Protein AF-A0A832K9Z5-F1 (afdb_monomer_lite)

pLDDT: mean 71.9, std 25.53, range [21.14, 98.62]

Structure (mmCIF, N/CA/C/O backbone):
data_AF-A0A832K9Z5-F1
#
_entry.id   AF-A0A832K9Z5-F1
#
loop_
_atom_site.group_PDB
_atom_site.id
_atom_site.type_symbol
_atom_site.label_atom_id
_atom_site.label_alt_id
_atom_site.label_comp_id
_atom_site.label_asym_id
_atom_site.label_entity_id
_atom_site.label_seq_id
_atom_site.pdbx_PDB_ins_code
_atom_site.Cartn_x
_atom_site.Cartn_y
_atom_site.Cartn_z
_atom_site.occupancy
_atom_site.B_iso_or_equiv
_atom_site.auth_seq_id
_atom_site.auth_comp_id
_atom_site.auth_asym_id
_atom_site.auth_atom_id
_atom_site.pdbx_PDB_model_num
ATOM 1 N N . MET A 1 1 ? 57.240 36.767 38.378 1.00 40.75 1 MET A N 1
ATOM 2 C CA . MET A 1 1 ? 57.505 36.755 36.923 1.00 40.75 1 MET A CA 1
ATOM 3 C C . MET A 1 1 ? 56.292 37.349 36.222 1.00 40.75 1 MET A C 1
ATOM 5 O O . MET A 1 1 ? 55.202 36.826 36.397 1.00 40.75 1 MET A O 1
ATOM 9 N N . LYS A 1 2 ? 56.462 38.498 35.555 1.00 33.50 2 LYS A N 1
ATOM 10 C CA . LYS A 1 2 ? 55.428 39.201 34.773 1.00 33.50 2 LYS A CA 1
ATOM 11 C C . LYS A 1 2 ? 55.505 38.747 33.304 1.00 33.50 2 LYS A C 1
ATOM 13 O O . LYS A 1 2 ? 56.628 38.576 32.831 1.00 33.50 2 LYS A O 1
ATOM 18 N N . PRO A 1 3 ? 54.379 38.589 32.587 1.00 51.19 3 PRO A N 1
ATOM 19 C CA . PRO A 1 3 ? 54.385 38.335 31.148 1.00 51.19 3 PRO A CA 1
ATOM 20 C C . PRO A 1 3 ? 54.579 39.635 30.329 1.00 51.19 3 PRO A C 1
ATOM 22 O O . PRO A 1 3 ? 54.281 40.720 30.841 1.00 51.19 3 PRO A O 1
ATOM 25 N N . PRO A 1 4 ? 55.097 39.541 29.087 1.00 51.69 4 PRO A N 1
ATOM 26 C CA . PRO A 1 4 ? 55.410 40.687 28.228 1.00 51.69 4 PRO A CA 1
ATOM 27 C C . PRO A 1 4 ? 54.191 41.216 27.426 1.00 51.69 4 PRO A C 1
ATOM 29 O O . PRO A 1 4 ? 53.158 40.546 27.380 1.00 51.69 4 PRO A O 1
ATOM 32 N N . PRO A 1 5 ? 54.298 42.424 26.821 1.00 50.50 5 PRO A N 1
ATOM 33 C CA . PRO A 1 5 ? 53.182 43.204 26.262 1.00 50.50 5 PRO A CA 1
ATOM 34 C C . PRO A 1 5 ? 52.941 42.972 24.748 1.00 50.50 5 PRO A C 1
ATOM 36 O O . PRO A 1 5 ? 53.748 42.303 24.102 1.00 50.50 5 PRO A O 1
ATOM 39 N N . PRO A 1 6 ? 51.853 43.532 24.164 1.00 49.31 6 PRO A N 1
ATOM 40 C CA . PRO A 1 6 ? 51.451 43.305 22.774 1.00 49.31 6 PRO A CA 1
ATOM 41 C C . PRO A 1 6 ? 52.001 44.369 21.807 1.00 49.31 6 PRO A C 1
ATOM 43 O O . PRO A 1 6 ? 52.248 45.511 22.192 1.00 49.31 6 PRO A O 1
ATOM 46 N N . SER A 1 7 ? 52.105 44.021 20.523 1.00 44.59 7 SER A N 1
ATOM 47 C CA . SER A 1 7 ? 52.396 44.946 19.416 1.00 44.59 7 SER A CA 1
ATOM 48 C C . SER A 1 7 ? 51.348 44.801 18.306 1.00 44.59 7 SER A C 1
ATOM 50 O O . SER A 1 7 ? 51.086 43.687 17.857 1.00 44.59 7 SER A O 1
ATOM 52 N N . GLY A 1 8 ? 50.739 45.930 17.921 1.00 33.38 8 GLY A N 1
ATOM 53 C CA . GLY A 1 8 ? 49.647 46.060 16.946 1.00 33.38 8 GLY A CA 1
ATOM 54 C C . GLY A 1 8 ? 50.085 46.204 15.469 1.00 33.38 8 GLY A C 1
ATOM 55 O O . GLY A 1 8 ? 50.983 45.484 15.051 1.00 33.38 8 GLY A O 1
ATOM 56 N N . PRO A 1 9 ? 49.431 47.068 14.657 1.00 46.69 9 PRO A N 1
ATOM 57 C CA . PRO A 1 9 ? 48.606 46.640 13.513 1.00 46.69 9 PRO A CA 1
ATOM 58 C C . PRO A 1 9 ? 49.085 47.148 12.126 1.00 46.69 9 PRO A C 1
ATOM 60 O O . PRO A 1 9 ? 50.098 47.832 12.046 1.00 46.69 9 PRO A O 1
ATOM 63 N N . GLN A 1 10 ? 48.257 46.895 11.086 1.00 27.94 10 GLN A N 1
ATOM 64 C CA . GLN A 1 10 ? 48.272 47.339 9.660 1.00 27.94 10 GLN A CA 1
ATOM 65 C C . GLN A 1 10 ? 48.735 46.236 8.677 1.00 27.94 10 GLN A C 1
ATOM 67 O O . GLN A 1 10 ? 49.728 45.571 8.920 1.00 27.94 10 GLN A O 1
ATOM 72 N N . SER A 1 11 ? 48.060 45.934 7.559 1.00 28.77 11 SER A N 1
ATOM 73 C CA . SER A 1 11 ? 47.481 46.824 6.539 1.00 28.77 11 SER A CA 1
ATOM 74 C C . SER A 1 11 ? 46.526 46.068 5.581 1.00 28.77 11 SER A C 1
ATOM 76 O O . SER A 1 11 ? 46.734 44.897 5.279 1.00 28.77 11 SER A O 1
ATOM 78 N N . THR A 1 12 ? 45.490 46.753 5.089 1.00 33.12 12 THR A N 1
ATOM 79 C CA . THR A 1 12 ? 44.735 46.430 3.855 1.00 33.12 12 THR A CA 1
ATOM 80 C C . THR A 1 12 ? 45.456 47.005 2.629 1.00 33.12 12 THR A C 1
ATOM 82 O O . THR A 1 12 ? 46.148 48.014 2.782 1.00 33.12 12 THR A O 1
ATOM 85 N N . PRO A 1 13 ? 45.223 46.468 1.413 1.00 30.72 13 PRO A N 1
ATOM 86 C CA . PRO A 1 13 ? 44.573 47.334 0.421 1.00 30.72 13 PRO A CA 1
ATOM 87 C C . PRO A 1 13 ? 43.580 46.647 -0.547 1.00 30.72 13 PRO A C 1
ATOM 89 O O . PRO A 1 13 ? 43.786 45.537 -1.021 1.00 30.72 13 PRO A O 1
ATOM 92 N N . GLU A 1 14 ? 42.517 47.410 -0.816 1.00 27.27 14 GLU A N 1
ATOM 93 C CA . GLU A 1 14 ? 41.895 47.743 -2.111 1.00 27.27 14 GLU A CA 1
ATOM 94 C C . GLU A 1 14 ? 41.328 46.663 -3.055 1.00 27.27 14 GLU A C 1
ATOM 96 O O . GLU A 1 14 ? 42.013 45.907 -3.737 1.00 27.27 14 GLU A O 1
ATOM 101 N N . THR A 1 15 ? 40.001 46.744 -3.188 1.00 29.42 15 THR A N 1
ATOM 102 C CA . THR A 1 15 ? 39.153 46.217 -4.257 1.00 29.42 15 THR A CA 1
ATOM 103 C C . THR A 1 15 ? 39.277 47.061 -5.531 1.00 29.42 15 THR A C 1
ATOM 105 O O . THR A 1 15 ? 38.880 48.227 -5.537 1.00 29.42 15 THR A O 1
ATOM 108 N N . GLY A 1 16 ? 39.755 46.459 -6.622 1.00 25.48 16 GLY A N 1
ATOM 109 C CA . GLY A 1 16 ? 39.683 47.013 -7.976 1.00 25.48 16 GLY A CA 1
ATOM 110 C C . GLY A 1 16 ? 38.502 46.428 -8.752 1.00 25.48 16 GLY A C 1
ATOM 111 O O . GLY A 1 16 ? 38.448 45.225 -9.002 1.00 25.48 16 GLY A O 1
ATOM 112 N N . SER A 1 17 ? 37.555 47.282 -9.132 1.00 27.80 17 SER A N 1
ATOM 113 C CA . SER A 1 17 ? 36.478 46.991 -10.076 1.00 27.80 17 SER A CA 1
ATOM 114 C C . SER A 1 17 ? 37.023 46.950 -11.507 1.00 27.80 17 SER A C 1
ATOM 116 O O . SER A 1 17 ? 37.683 47.882 -11.959 1.00 27.80 17 SER A O 1
ATOM 118 N N . SER A 1 18 ? 36.717 45.883 -12.250 1.00 25.56 18 SER A N 1
ATOM 119 C CA . SER A 1 18 ? 36.870 45.863 -13.707 1.00 25.56 18 SER A CA 1
ATOM 120 C C . SER A 1 18 ? 35.592 45.342 -14.360 1.00 25.56 18 SER A C 1
ATOM 122 O O . SER A 1 18 ? 35.216 44.176 -14.274 1.00 25.56 18 SER A O 1
ATOM 124 N N . SER A 1 19 ? 34.892 46.287 -14.973 1.00 26.58 19 SER A N 1
ATOM 125 C CA . SER A 1 19 ? 33.859 46.106 -15.979 1.00 26.58 19 SER A CA 1
ATOM 126 C C . SER A 1 19 ? 34.469 45.469 -17.229 1.00 26.58 19 SER A C 1
ATOM 128 O O . SER A 1 19 ? 35.403 46.030 -17.803 1.00 26.58 19 SER A O 1
ATOM 130 N N . SER A 1 20 ? 33.929 44.335 -17.673 1.00 25.89 20 SER A N 1
ATOM 131 C CA . SER A 1 20 ? 34.171 43.806 -19.017 1.00 25.89 20 SER A CA 1
ATOM 132 C C . SER A 1 20 ? 32.847 43.715 -19.771 1.00 25.89 20 SER A C 1
ATOM 134 O O . SER A 1 20 ? 31.999 42.864 -19.518 1.00 25.89 20 SER A O 1
ATOM 136 N N . GLU A 1 21 ? 32.673 44.667 -20.684 1.00 24.75 21 GLU A N 1
ATOM 137 C CA . GLU A 1 21 ? 31.721 44.613 -21.786 1.00 24.75 21 GLU A CA 1
ATOM 138 C C . GLU A 1 21 ? 32.185 43.561 -22.805 1.00 24.75 21 GLU A C 1
ATOM 140 O O . GLU A 1 21 ? 33.372 43.453 -23.114 1.00 24.75 21 GLU A O 1
ATOM 145 N N . THR A 1 22 ? 31.255 42.795 -23.368 1.00 24.58 22 THR A N 1
ATOM 146 C CA . THR A 1 22 ? 31.442 42.058 -24.632 1.00 24.58 22 THR A CA 1
ATOM 147 C C . THR A 1 22 ? 30.090 41.979 -25.366 1.00 24.58 22 THR A C 1
ATOM 149 O O . THR A 1 22 ? 29.042 42.114 -24.732 1.00 24.58 22 THR A O 1
ATOM 152 N N . PRO A 1 23 ? 30.076 41.883 -26.710 1.00 24.45 23 PRO A N 1
ATOM 153 C CA . PRO A 1 23 ? 29.180 42.662 -27.558 1.00 24.45 23 PRO A CA 1
ATOM 154 C C . PRO A 1 23 ? 28.014 41.843 -28.128 1.00 24.45 23 PRO A C 1
ATOM 156 O O . PRO A 1 23 ? 28.130 40.650 -28.402 1.00 24.45 23 PRO A O 1
ATOM 159 N N . CYS A 1 24 ? 26.903 42.533 -28.386 1.00 21.55 24 CYS A N 1
ATOM 160 C CA . CYS A 1 24 ? 25.758 42.043 -29.154 1.00 21.55 24 CYS A CA 1
ATOM 161 C C . CYS A 1 24 ? 26.019 42.060 -30.669 1.00 21.55 24 CYS A C 1
ATOM 163 O O . CYS A 1 24 ? 26.493 43.066 -31.189 1.00 21.55 24 CYS A O 1
ATOM 165 N N . TYR A 1 25 ? 25.568 41.015 -31.372 1.00 22.39 25 TYR A N 1
ATOM 166 C CA . TYR A 1 25 ? 25.140 41.037 -32.783 1.00 22.39 25 TYR A CA 1
ATOM 167 C C . TYR A 1 25 ? 24.097 39.912 -33.024 1.00 22.39 25 TYR A C 1
ATOM 169 O O . TYR A 1 25 ? 23.994 39.002 -32.204 1.00 22.39 25 TYR A O 1
ATOM 177 N N . PRO A 1 26 ? 23.239 39.995 -34.063 1.00 28.72 26 PRO A N 1
ATOM 178 C CA . PRO A 1 26 ? 21.788 39.979 -33.869 1.00 28.72 26 PRO A CA 1
ATOM 179 C C . PRO A 1 26 ? 21.076 38.918 -34.721 1.00 28.72 26 PRO A C 1
ATOM 181 O O . PRO A 1 26 ? 21.357 38.795 -35.907 1.00 28.72 26 PRO A O 1
ATOM 184 N N . TRP A 1 27 ? 20.055 38.246 -34.188 1.00 22.98 27 TRP A N 1
ATOM 185 C CA . TRP A 1 27 ? 19.105 37.514 -35.031 1.00 22.98 27 TRP A CA 1
ATOM 186 C C . TRP A 1 27 ? 17.677 37.603 -34.500 1.00 22.98 27 TRP A C 1
ATOM 188 O O . TRP A 1 27 ? 17.404 37.294 -33.347 1.00 22.98 27 TRP A O 1
ATOM 198 N N . GLY A 1 28 ? 16.773 37.985 -35.405 1.00 23.64 28 GLY A N 1
ATOM 199 C CA . GLY A 1 28 ? 15.416 37.443 -35.447 1.00 23.64 28 GLY A CA 1
ATOM 200 C C . GLY A 1 28 ? 14.365 38.142 -34.595 1.00 23.64 28 GLY A C 1
ATOM 201 O O . GLY A 1 28 ? 14.099 37.763 -33.463 1.00 23.64 28 GLY A O 1
ATOM 202 N N . ARG A 1 29 ? 13.673 39.109 -35.203 1.00 24.30 29 ARG A N 1
ATOM 203 C CA . ARG A 1 29 ? 12.377 39.615 -34.737 1.00 24.30 29 ARG A CA 1
ATOM 204 C C . ARG A 1 29 ? 11.378 38.458 -34.598 1.00 24.30 29 ARG A C 1
ATOM 206 O O . ARG A 1 29 ? 11.048 37.856 -35.608 1.00 24.30 29 ARG A O 1
ATOM 213 N N . HIS A 1 30 ? 10.793 38.273 -33.418 1.00 25.58 30 HIS A N 1
ATOM 214 C CA . HIS A 1 30 ? 9.349 38.074 -33.290 1.00 25.58 30 HIS A CA 1
ATOM 215 C C . HIS A 1 30 ? 8.865 38.550 -31.918 1.00 25.58 30 HIS A C 1
ATOM 217 O O . HIS A 1 30 ? 9.355 38.168 -30.862 1.00 25.58 30 HIS A O 1
ATOM 223 N N . SER A 1 31 ? 7.921 39.475 -31.986 1.00 24.95 31 SER A N 1
ATOM 224 C CA . SER A 1 31 ? 7.269 40.190 -30.904 1.00 24.95 31 SER A CA 1
ATOM 225 C C . SER A 1 31 ? 6.409 39.264 -30.045 1.00 24.95 31 SER A C 1
ATOM 227 O O . SER A 1 31 ? 5.450 38.685 -30.545 1.00 24.95 31 SER A O 1
ATOM 229 N N . TYR A 1 32 ? 6.667 39.238 -28.738 1.00 23.20 32 TYR A N 1
ATOM 230 C CA . TYR A 1 32 ? 5.679 38.859 -27.729 1.00 23.20 32 TYR A CA 1
ATOM 231 C C . TYR A 1 32 ? 5.674 39.923 -26.626 1.00 23.20 32 TYR A C 1
ATOM 233 O O . TYR A 1 32 ? 6.699 40.211 -26.012 1.00 23.20 32 TYR A O 1
ATOM 241 N N . ARG A 1 33 ? 4.519 40.571 -26.432 1.00 23.48 33 ARG A N 1
ATOM 242 C CA . ARG A 1 33 ? 4.269 41.506 -25.324 1.00 23.48 33 ARG A CA 1
ATOM 243 C C . ARG A 1 33 ? 4.024 40.704 -24.036 1.00 23.48 33 ARG A C 1
ATOM 245 O O . ARG A 1 33 ? 3.301 39.711 -24.110 1.00 23.48 33 ARG A O 1
ATOM 252 N N . PRO A 1 34 ? 4.526 41.137 -22.867 1.00 25.44 34 PRO A N 1
ATOM 253 C CA . PRO A 1 34 ? 4.148 40.536 -21.592 1.00 25.44 34 PRO A CA 1
ATOM 254 C C . PRO A 1 34 ? 2.755 41.037 -21.156 1.00 25.44 34 PRO A C 1
ATOM 256 O O . PRO A 1 34 ? 2.412 42.188 -21.449 1.00 25.44 34 PRO A O 1
ATOM 259 N N . PRO A 1 35 ? 1.937 40.231 -20.454 1.00 26.16 35 PRO A N 1
ATOM 260 C CA . PRO A 1 35 ? 0.726 40.739 -19.829 1.00 26.16 35 PRO A CA 1
ATOM 261 C C . PRO A 1 35 ? 1.078 41.559 -18.581 1.00 26.16 35 PRO A C 1
ATOM 263 O O . PRO A 1 35 ? 1.912 41.176 -17.761 1.00 26.16 35 PRO A O 1
ATOM 266 N N . CYS A 1 36 ? 0.433 42.718 -18.468 1.00 23.91 36 CYS A N 1
ATOM 267 C CA . CYS A 1 36 ? 0.520 43.625 -17.336 1.00 23.91 36 CYS A CA 1
ATOM 268 C C . CYS A 1 36 ? 0.053 42.950 -16.038 1.00 23.91 36 CYS A C 1
ATOM 270 O O . CYS A 1 36 ? -1.043 42.396 -15.974 1.00 23.91 36 CYS A O 1
ATOM 272 N N . VAL A 1 37 ? 0.862 43.080 -14.987 1.00 24.66 37 VAL A N 1
ATOM 273 C CA . VAL A 1 37 ? 0.473 42.817 -13.599 1.00 24.66 37 VAL A CA 1
ATOM 274 C C . VAL A 1 37 ? -0.443 43.957 -13.151 1.00 24.66 37 VAL A C 1
ATOM 276 O O . VAL A 1 37 ? 0.006 45.083 -12.945 1.00 24.66 37 VAL A O 1
ATOM 279 N N . GLY A 1 38 ? -1.742 43.678 -13.060 1.00 24.08 38 GLY A N 1
ATOM 280 C CA . GLY A 1 38 ? -2.739 44.588 -12.504 1.00 24.08 38 GLY A CA 1
ATOM 281 C C . GLY A 1 38 ? -2.928 44.330 -11.013 1.00 24.08 38 GLY A C 1
ATOM 282 O O . GLY A 1 38 ? -3.560 43.354 -10.624 1.00 24.08 38 GLY A O 1
ATOM 283 N N . ILE A 1 39 ? -2.382 45.219 -10.189 1.00 23.42 39 ILE A N 1
ATOM 284 C CA . ILE A 1 39 ? -2.728 45.369 -8.773 1.00 23.42 39 ILE A CA 1
ATOM 285 C C . ILE A 1 39 ? -4.145 45.961 -8.710 1.00 23.42 39 ILE A C 1
ATOM 287 O O . ILE A 1 39 ? -4.370 47.040 -9.256 1.00 23.42 39 ILE A O 1
ATOM 291 N N . CYS A 1 40 ? -5.086 45.304 -8.026 1.00 23.34 40 CYS A N 1
ATOM 292 C CA . CYS A 1 40 ? -6.370 45.909 -7.654 1.00 23.34 40 CYS A CA 1
ATOM 293 C C . CYS A 1 40 ? -6.467 46.049 -6.125 1.00 23.34 40 CYS A C 1
ATOM 295 O O . CYS A 1 40 ? -6.231 45.068 -5.418 1.00 23.34 40 CYS A O 1
ATOM 297 N N . PRO A 1 41 ? -6.815 47.241 -5.602 1.00 25.88 41 PRO A N 1
ATOM 298 C CA . PRO A 1 41 ? -7.016 47.460 -4.177 1.00 25.88 41 PRO A CA 1
ATOM 299 C C . PRO A 1 41 ? -8.422 47.029 -3.738 1.00 25.88 41 PRO A C 1
ATOM 301 O O . PRO A 1 41 ? -9.374 47.022 -4.519 1.00 25.88 41 PRO A O 1
ATOM 304 N N . ALA A 1 42 ? -8.539 46.699 -2.455 1.00 26.48 42 ALA A N 1
ATOM 305 C CA . ALA A 1 42 ? -9.791 46.404 -1.775 1.00 26.48 42 ALA A CA 1
ATOM 306 C C . ALA A 1 42 ? -10.744 47.613 -1.761 1.00 26.48 42 ALA A C 1
ATOM 308 O O . ALA A 1 42 ? -10.307 48.731 -1.487 1.00 26.48 42 ALA A O 1
ATOM 309 N N . ASN A 1 43 ? -12.050 47.375 -1.941 1.00 26.00 43 ASN A N 1
ATOM 310 C CA . ASN A 1 43 ? -13.057 48.048 -1.119 1.00 26.00 43 ASN A CA 1
ATOM 311 C C . ASN A 1 43 ? -14.441 47.379 -1.117 1.00 26.00 43 ASN A C 1
ATOM 313 O O . ASN A 1 43 ? -14.801 46.607 -2.000 1.00 26.00 43 ASN A O 1
ATOM 317 N N . ALA A 1 44 ? -15.155 47.699 -0.039 1.00 25.31 44 ALA A N 1
ATOM 318 C CA . ALA A 1 44 ? -16.351 47.086 0.517 1.00 25.31 44 ALA A CA 1
ATOM 319 C C . ALA A 1 44 ? -17.695 47.461 -0.151 1.00 25.31 44 ALA A C 1
ATOM 321 O O . ALA A 1 44 ? -17.791 48.434 -0.893 1.00 25.31 44 ALA A O 1
ATOM 322 N N . ASN A 1 45 ? -18.733 46.732 0.291 1.00 25.25 45 ASN A N 1
ATOM 323 C CA . ASN A 1 45 ? -20.188 46.947 0.184 1.00 25.25 45 ASN A CA 1
ATOM 324 C C . ASN A 1 45 ? -20.954 46.333 -1.007 1.00 25.25 45 ASN A C 1
ATOM 326 O O . ASN A 1 45 ? -20.849 46.775 -2.141 1.00 25.25 45 ASN A O 1
ATOM 330 N N . GLY A 1 46 ? -21.907 45.452 -0.660 1.00 23.91 46 GLY A N 1
ATOM 331 C CA . GLY A 1 46 ? -23.316 45.690 -1.003 1.00 23.91 46 GLY A CA 1
ATOM 332 C C . GLY A 1 46 ? -23.946 44.904 -2.162 1.00 23.91 46 GLY A C 1
ATOM 333 O O . GLY A 1 46 ? -23.915 45.332 -3.303 1.00 23.91 46 GLY A O 1
ATOM 334 N N . SER A 1 47 ? -24.697 43.858 -1.793 1.00 22.73 47 SER A N 1
ATOM 335 C CA . SER A 1 47 ? -25.993 43.432 -2.368 1.00 22.73 47 SER A CA 1
ATOM 336 C C . SER A 1 47 ? -26.117 42.906 -3.819 1.00 22.73 47 SER A C 1
ATOM 338 O O . SER A 1 47 ? -26.008 43.642 -4.788 1.00 22.73 47 SER A O 1
ATOM 340 N N . LEU A 1 48 ? -26.569 41.641 -3.894 1.00 22.62 48 LEU A N 1
ATOM 341 C CA . LEU A 1 48 ? -27.721 41.114 -4.660 1.00 22.62 48 LEU A CA 1
ATOM 342 C C . LEU A 1 48 ? -27.858 41.437 -6.170 1.00 22.62 48 LEU A C 1
ATOM 344 O O . LEU A 1 48 ? -28.306 42.519 -6.530 1.00 22.62 48 LEU A O 1
ATOM 348 N N . ARG A 1 49 ? -27.782 40.402 -7.028 1.00 23.08 49 ARG A N 1
ATOM 349 C CA . ARG A 1 49 ? -28.956 39.749 -7.675 1.00 23.08 49 ARG A CA 1
ATOM 350 C C . ARG A 1 49 ? -28.552 38.770 -8.787 1.00 23.08 49 ARG A C 1
ATOM 352 O O . ARG A 1 49 ? -27.777 39.099 -9.674 1.00 23.08 49 ARG A O 1
ATOM 359 N N . CYS A 1 50 ? -29.202 37.607 -8.778 1.00 21.97 50 CYS A N 1
ATOM 360 C CA . CYS A 1 50 ? -29.319 36.693 -9.914 1.00 21.97 50 CYS A CA 1
ATOM 361 C C . CYS A 1 50 ? -30.156 37.316 -11.046 1.00 21.97 50 CYS A C 1
ATOM 363 O O . CYS A 1 50 ? -31.208 37.895 -10.761 1.00 21.97 50 CYS A O 1
ATOM 365 N N . ARG A 1 51 ? -29.752 37.104 -12.306 1.00 22.48 51 ARG A N 1
ATOM 366 C CA . ARG A 1 51 ? -30.627 37.046 -13.495 1.00 22.48 51 ARG A CA 1
ATOM 367 C C . ARG A 1 51 ? -29.959 36.222 -14.609 1.00 22.48 51 ARG A C 1
ATOM 369 O O . ARG A 1 51 ? -28.996 36.668 -15.218 1.00 22.48 51 ARG A O 1
ATOM 376 N N . GLU A 1 52 ? -30.508 35.042 -14.874 1.00 22.33 52 GLU A N 1
ATOM 377 C CA . GLU A 1 52 ? -30.517 34.375 -16.190 1.00 22.33 52 GLU A CA 1
ATOM 378 C C . GLU A 1 52 ? -31.580 35.032 -17.113 1.00 22.33 52 GLU A C 1
ATOM 380 O O . GLU A 1 52 ? -32.376 35.839 -16.619 1.00 22.33 52 GLU A O 1
ATOM 385 N N . PRO A 1 53 ? -31.784 34.596 -18.378 1.00 36.81 53 PRO A N 1
ATOM 386 C CA . PRO A 1 53 ? -30.831 34.205 -19.430 1.00 36.81 53 PRO A CA 1
ATOM 387 C C . PRO A 1 53 ? -31.178 34.885 -20.782 1.00 36.81 53 PRO A C 1
ATOM 389 O O . PRO A 1 53 ? -32.304 35.334 -20.988 1.00 36.81 53 PRO A O 1
ATOM 392 N N . LEU A 1 54 ? -30.277 34.877 -21.773 1.00 23.75 54 LEU A N 1
ATOM 393 C CA . LEU A 1 54 ? -30.661 35.098 -23.178 1.00 23.75 54 LEU A CA 1
ATOM 394 C C . LEU A 1 54 ? -29.935 34.122 -24.113 1.00 23.75 54 LEU A C 1
ATOM 396 O O . LEU A 1 54 ? -28.712 34.113 -24.217 1.00 23.75 54 LEU A O 1
ATOM 400 N N . ARG A 1 55 ? -30.739 33.299 -24.796 1.00 23.61 55 ARG A N 1
ATOM 401 C CA . ARG A 1 55 ? -30.365 32.441 -25.928 1.00 23.61 55 ARG A CA 1
ATOM 402 C C . ARG A 1 55 ? -30.206 33.284 -27.199 1.00 23.61 55 ARG A C 1
ATOM 404 O O . ARG A 1 55 ? -31.066 34.115 -27.470 1.00 23.61 55 ARG A O 1
ATOM 411 N N . SER A 1 56 ? -29.226 32.969 -28.046 1.00 24.91 56 SER A N 1
ATOM 412 C CA . SER A 1 56 ? -29.448 32.750 -29.491 1.00 24.91 56 SER A CA 1
ATOM 413 C C . SER A 1 56 ? -28.184 32.255 -30.213 1.00 24.91 56 SER A C 1
ATOM 415 O O . SER A 1 56 ? -27.147 32.901 -30.223 1.00 24.91 56 SER A O 1
ATOM 417 N N . ASN A 1 57 ? -28.330 31.051 -30.769 1.00 24.14 57 ASN A N 1
ATOM 418 C CA . ASN A 1 57 ? -27.839 30.507 -32.036 1.00 24.14 57 ASN A CA 1
ATOM 419 C C . ASN A 1 57 ? -26.571 31.048 -32.733 1.00 24.14 57 ASN A C 1
ATOM 421 O O . ASN A 1 57 ? -26.539 32.147 -33.272 1.00 24.14 57 ASN A O 1
ATOM 425 N N . ASP A 1 58 ? -25.675 30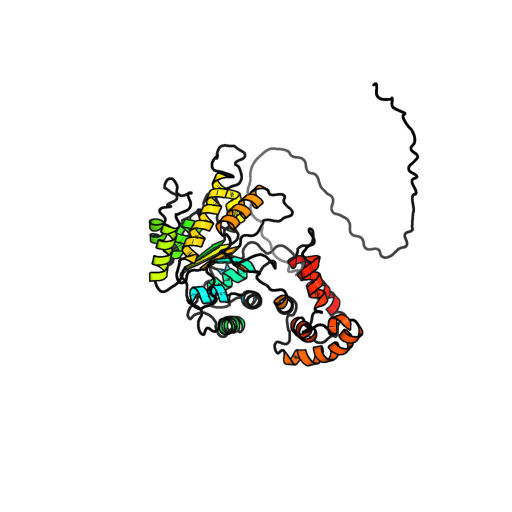.075 -32.934 1.00 25.28 58 ASP A N 1
ATOM 426 C CA . ASP A 1 58 ? -25.155 29.637 -34.237 1.00 25.28 58 ASP A CA 1
ATOM 427 C C . ASP A 1 58 ? -23.965 30.408 -34.830 1.00 25.28 58 ASP A C 1
ATOM 429 O O . ASP A 1 58 ? -24.101 31.445 -35.477 1.00 25.28 58 ASP A O 1
ATOM 433 N N . ARG A 1 59 ? -22.777 29.812 -34.661 1.00 25.14 59 ARG A N 1
ATOM 434 C CA . ARG A 1 59 ? -21.784 29.617 -35.728 1.00 25.14 59 ARG A CA 1
ATOM 435 C C . ARG A 1 59 ? -20.730 28.611 -35.274 1.00 25.14 59 ARG A C 1
ATOM 437 O O . ARG A 1 59 ? -19.964 28.860 -34.347 1.00 25.14 59 ARG A O 1
ATOM 444 N N . ARG A 1 60 ? -20.679 27.478 -35.976 1.00 26.89 60 ARG A N 1
ATOM 445 C CA . ARG A 1 60 ? -19.526 26.573 -35.995 1.00 26.89 60 ARG A CA 1
ATOM 446 C C . ARG A 1 60 ? -18.287 27.357 -36.426 1.00 26.89 60 ARG A C 1
ATOM 448 O O . ARG A 1 60 ? -18.229 27.835 -37.557 1.00 26.89 60 ARG A O 1
ATOM 455 N N . GLN A 1 61 ? -17.288 27.427 -35.557 1.00 24.22 61 GLN A N 1
ATOM 456 C CA . GLN A 1 61 ? -15.906 27.593 -35.978 1.00 24.22 61 GLN A CA 1
ATOM 457 C C . GLN A 1 61 ? -15.022 26.798 -35.022 1.00 24.22 61 GLN A C 1
ATOM 459 O O . GLN A 1 61 ? -14.823 27.140 -33.860 1.00 24.22 61 GLN A O 1
ATOM 464 N N . GLU A 1 62 ? -14.590 25.658 -35.539 1.00 28.00 62 GLU A N 1
ATOM 465 C CA . GLU A 1 62 ? -13.694 24.696 -34.926 1.00 28.00 62 GLU A CA 1
ATOM 466 C C . GLU A 1 62 ? -12.339 25.376 -34.703 1.00 28.00 62 GLU A C 1
ATOM 468 O O . GLU A 1 62 ? -11.566 25.601 -35.631 1.00 28.00 62 GLU A O 1
ATOM 473 N N . CYS A 1 63 ? -12.088 25.784 -33.461 1.00 21.14 63 CYS A N 1
ATOM 474 C CA . CYS A 1 63 ? -10.828 26.371 -33.035 1.00 21.14 63 CYS A CA 1
ATOM 475 C C . CYS A 1 63 ? -10.168 25.366 -32.090 1.00 21.14 63 CYS A C 1
ATOM 477 O O . CYS A 1 63 ? -10.421 25.371 -30.887 1.00 21.14 63 CYS A O 1
ATOM 479 N N . ARG A 1 64 ? -9.348 24.467 -32.652 1.00 25.31 64 ARG A N 1
ATOM 480 C CA . ARG A 1 64 ? -8.403 23.654 -31.878 1.00 25.31 64 ARG A CA 1
ATOM 481 C C . ARG A 1 64 ? -7.446 24.610 -31.169 1.00 25.31 64 ARG A C 1
ATOM 483 O O . ARG A 1 64 ? -6.570 25.194 -31.804 1.00 25.31 64 ARG A O 1
ATOM 490 N N . ARG A 1 65 ? -7.623 24.783 -29.863 1.00 22.45 65 ARG A N 1
ATOM 491 C CA . ARG A 1 65 ? -6.597 25.332 -28.977 1.00 22.45 65 ARG A CA 1
ATOM 492 C C . ARG A 1 65 ? -6.113 24.217 -28.065 1.00 22.45 65 ARG A C 1
ATOM 494 O O . ARG A 1 65 ? -6.909 23.479 -27.500 1.00 22.45 65 ARG A O 1
ATOM 501 N N . HIS A 1 66 ? -4.793 24.087 -28.024 1.00 26.59 66 HIS A N 1
ATOM 502 C CA . HIS A 1 66 ? -4.048 23.297 -27.061 1.00 26.59 66 HIS A CA 1
ATOM 503 C C . HIS A 1 66 ? -4.411 23.739 -25.641 1.00 26.59 66 HIS A C 1
ATOM 505 O O . HIS A 1 66 ? -4.031 24.840 -25.252 1.00 26.59 66 HIS A O 1
ATOM 511 N N . ASP A 1 67 ? -5.055 22.860 -24.881 1.00 21.23 67 ASP A N 1
ATOM 512 C CA . ASP A 1 67 ? -5.057 22.916 -23.422 1.00 21.23 67 ASP A CA 1
ATOM 513 C C . ASP A 1 67 ? -4.177 21.772 -22.916 1.00 21.23 67 ASP A C 1
ATOM 515 O O . ASP A 1 67 ? -4.593 20.626 -22.750 1.00 21.23 67 ASP A O 1
ATOM 519 N N . SER A 1 68 ? -2.900 22.101 -22.738 1.00 24.28 68 SER A N 1
ATOM 520 C CA . SER A 1 68 ? -1.958 21.298 -21.975 1.00 24.28 68 SER A CA 1
ATOM 521 C C . SER A 1 68 ? -2.010 21.758 -20.520 1.00 24.28 68 SER A C 1
ATOM 523 O O . SER A 1 68 ? -1.874 22.946 -20.246 1.00 24.28 68 SER A O 1
ATOM 525 N N . VAL A 1 69 ? -2.050 20.783 -19.608 1.00 26.09 69 VAL A N 1
ATOM 526 C CA . VAL A 1 69 ? -1.750 20.906 -18.169 1.00 26.09 69 VAL A CA 1
ATOM 527 C C . VAL A 1 69 ? -2.892 21.412 -17.274 1.00 26.09 69 VAL A C 1
ATOM 529 O O . VAL A 1 69 ? -2.743 22.418 -16.597 1.00 26.09 69 VAL A O 1
ATOM 532 N N . GLU A 1 70 ? -3.976 20.639 -17.152 1.00 23.33 70 GLU A N 1
ATOM 533 C CA . GLU A 1 70 ? -4.766 20.581 -15.904 1.00 23.33 70 GLU A CA 1
ATOM 534 C C . GLU A 1 70 ? -5.693 19.350 -15.881 1.00 23.33 70 GLU A C 1
ATOM 536 O O . GLU A 1 70 ? -6.885 19.436 -16.136 1.00 23.33 70 GLU A O 1
ATOM 541 N N . LEU A 1 71 ? -5.148 18.152 -15.643 1.00 24.47 71 LEU A N 1
ATOM 542 C CA . LEU A 1 71 ? -5.954 16.923 -15.550 1.00 24.47 71 LEU A CA 1
ATOM 543 C C . LEU A 1 71 ? -5.219 15.867 -14.717 1.00 24.47 71 LEU A C 1
ATOM 545 O O . LEU A 1 71 ? -4.592 14.966 -15.272 1.00 24.47 71 LEU A O 1
ATOM 549 N N . HIS A 1 72 ? -5.236 15.997 -13.382 1.00 32.19 72 HIS A N 1
ATOM 550 C CA . HIS A 1 72 ? -4.860 14.887 -12.488 1.00 32.19 72 HIS A CA 1
ATOM 551 C C . HIS A 1 72 ? -5.228 15.089 -11.005 1.00 32.19 72 HIS A C 1
ATOM 553 O O . HIS A 1 72 ? -4.327 15.180 -10.176 1.00 32.19 72 HIS A O 1
ATOM 559 N N . LYS A 1 73 ? -6.522 15.141 -10.636 1.00 30.81 73 LYS A N 1
ATOM 560 C CA . LYS A 1 73 ? -6.934 15.047 -9.208 1.00 30.81 73 LYS A CA 1
ATOM 561 C C . LYS A 1 73 ? -8.199 14.223 -8.868 1.00 30.81 73 LYS A C 1
ATOM 563 O O . LYS A 1 73 ? -8.507 14.089 -7.686 1.00 30.81 73 LYS A O 1
ATOM 568 N N . ASP A 1 74 ? -8.839 13.541 -9.828 1.00 27.98 74 ASP A N 1
ATOM 569 C CA . ASP A 1 74 ? -10.095 12.790 -9.573 1.00 27.98 74 ASP A CA 1
ATOM 570 C C . ASP A 1 74 ? -10.057 11.264 -9.834 1.00 27.98 74 ASP A C 1
ATOM 572 O O . ASP A 1 74 ? -11.084 10.593 -9.796 1.00 27.98 74 ASP A O 1
ATOM 576 N N . ARG A 1 75 ? -8.883 10.648 -10.038 1.00 37.12 75 ARG A N 1
ATOM 577 C CA . ARG A 1 75 ? -8.793 9.293 -10.637 1.00 37.12 75 ARG A CA 1
ATOM 578 C C . ARG A 1 75 ? -8.852 8.065 -9.715 1.00 37.12 75 ARG A C 1
ATOM 580 O O . ARG A 1 75 ? -8.934 6.961 -10.244 1.00 37.12 75 ARG A O 1
ATOM 587 N N . VAL A 1 76 ? -8.833 8.196 -8.386 1.00 33.53 76 VAL A N 1
ATOM 588 C CA . VAL A 1 76 ? -8.774 7.004 -7.506 1.00 33.53 76 VAL A CA 1
ATOM 589 C C . VAL A 1 76 ? -10.149 6.347 -7.310 1.00 33.53 76 VAL A C 1
ATOM 591 O O . VAL A 1 76 ? -10.250 5.125 -7.302 1.00 33.53 76 VAL A O 1
ATOM 594 N N . ARG A 1 77 ? -11.241 7.122 -7.221 1.00 35.16 77 ARG A N 1
ATOM 595 C CA . ARG A 1 77 ? -12.584 6.570 -6.938 1.00 35.16 77 ARG A CA 1
ATOM 596 C C . ARG A 1 77 ? -13.460 6.319 -8.162 1.00 35.16 77 ARG A C 1
ATOM 598 O O . ARG A 1 77 ? -14.247 5.379 -8.118 1.00 35.16 77 ARG A O 1
ATOM 605 N N . GLU A 1 78 ? -13.321 7.075 -9.252 1.00 33.00 78 GLU A N 1
ATOM 606 C CA . GLU A 1 78 ? -14.096 6.772 -10.468 1.00 33.00 78 GLU A CA 1
ATOM 607 C C . GLU A 1 78 ? -13.712 5.415 -11.069 1.00 33.00 78 GLU A C 1
ATOM 609 O O . GLU A 1 78 ? -14.583 4.726 -11.583 1.00 33.00 78 GLU A O 1
ATOM 614 N N . ASN A 1 79 ? -12.472 4.950 -10.886 1.00 33.84 79 ASN A N 1
ATOM 615 C CA . ASN A 1 79 ? -12.081 3.601 -11.297 1.00 33.84 79 ASN A CA 1
ATOM 616 C C . ASN A 1 79 ? -12.543 2.493 -10.335 1.00 33.84 79 ASN A C 1
ATOM 618 O O . ASN A 1 79 ? -12.745 1.374 -10.784 1.00 33.84 79 ASN A O 1
ATOM 622 N N . LEU A 1 80 ? -12.784 2.775 -9.050 1.00 36.12 80 LEU A N 1
ATOM 623 C CA . LEU A 1 80 ? -13.268 1.771 -8.082 1.00 36.12 80 LEU A CA 1
ATOM 624 C C . LEU A 1 80 ? -14.797 1.585 -8.103 1.00 36.12 80 LEU A C 1
ATOM 626 O O . LEU A 1 80 ? -15.339 0.747 -7.385 1.00 36.12 80 LEU A O 1
ATOM 630 N N . ALA A 1 81 ? -15.511 2.348 -8.935 1.00 27.89 81 ALA A N 1
ATOM 631 C CA . ALA A 1 81 ? -16.956 2.245 -9.098 1.00 27.89 81 ALA A CA 1
ATOM 632 C C . ALA A 1 81 ? -17.373 2.275 -10.577 1.00 27.89 81 ALA A C 1
ATOM 634 O O . ALA A 1 81 ? -18.268 3.036 -10.945 1.00 27.89 81 ALA A O 1
ATOM 635 N N . PHE A 1 82 ? -16.779 1.433 -11.434 1.00 32.50 82 PHE A N 1
ATOM 636 C CA . PHE A 1 82 ? -17.290 1.268 -12.797 1.00 32.50 82 PHE A CA 1
ATOM 637 C C . PHE A 1 82 ? -18.327 0.147 -12.905 1.00 32.50 82 PHE A C 1
ATOM 639 O O . PHE A 1 82 ? -18.086 -1.036 -12.677 1.00 32.50 82 PHE A O 1
ATOM 646 N N . ARG A 1 83 ? -19.537 0.582 -13.254 1.00 25.38 83 ARG A N 1
ATOM 647 C CA . ARG A 1 83 ? -20.683 -0.236 -13.629 1.00 25.38 83 ARG A CA 1
ATOM 648 C C . ARG A 1 83 ? -20.388 -0.984 -14.931 1.00 25.38 83 ARG A C 1
ATOM 650 O O . ARG A 1 83 ? -20.026 -0.353 -15.911 1.00 25.38 83 ARG A O 1
ATOM 657 N N . HIS A 1 84 ? -20.752 -2.266 -14.936 1.00 28.41 84 HIS A N 1
ATOM 658 C CA . HIS A 1 84 ? -21.006 -3.109 -16.111 1.00 28.41 84 HIS A CA 1
ATOM 659 C C . HIS A 1 84 ? -19.772 -3.389 -16.975 1.00 28.41 84 HIS A C 1
ATOM 661 O O . HIS A 1 84 ? -19.294 -2.533 -17.709 1.00 28.41 84 HIS A O 1
ATOM 667 N N . GLY A 1 85 ? -19.311 -4.640 -16.888 1.00 31.36 85 GLY A N 1
ATOM 668 C CA . GLY A 1 85 ? -18.115 -5.163 -17.532 1.00 31.36 85 GLY A CA 1
ATOM 669 C C . GLY A 1 85 ? -17.850 -4.613 -18.929 1.00 31.36 85 GLY A C 1
ATOM 670 O O . GLY A 1 85 ? -18.638 -4.818 -19.850 1.00 31.36 85 GLY A O 1
ATOM 671 N N . ARG A 1 86 ? -16.711 -3.931 -19.049 1.00 30.95 86 ARG A N 1
ATOM 672 C CA . ARG A 1 86 ? -15.740 -3.966 -20.149 1.00 30.95 86 ARG A CA 1
ATOM 673 C C . ARG A 1 86 ? -14.689 -2.890 -19.877 1.00 30.95 86 ARG A C 1
ATOM 675 O O . ARG A 1 86 ? -15.030 -1.785 -19.476 1.00 30.95 86 ARG A O 1
ATOM 682 N N . VAL A 1 87 ? -13.445 -3.234 -20.205 1.00 32.00 87 VAL A N 1
ATOM 683 C CA . VAL A 1 87 ? -12.232 -2.402 -20.181 1.00 32.00 87 VAL A CA 1
ATOM 684 C C . VAL A 1 87 ? -11.541 -2.338 -18.814 1.00 32.00 87 VAL A C 1
ATOM 686 O O . VAL A 1 87 ? -11.687 -1.387 -18.052 1.00 32.00 87 VAL A O 1
ATOM 689 N N . VAL A 1 88 ? -10.686 -3.334 -18.555 1.00 36.62 88 VAL A N 1
ATOM 690 C CA . VAL A 1 88 ? -9.435 -3.065 -17.832 1.00 36.62 88 VAL A CA 1
ATOM 691 C C . VAL A 1 88 ? -8.711 -2.006 -18.654 1.00 36.62 88 VAL A C 1
ATOM 693 O O . VAL A 1 88 ? -8.456 -2.215 -19.838 1.00 36.62 88 VAL A O 1
ATOM 696 N N . ALA A 1 89 ? -8.473 -0.829 -18.076 1.00 37.09 89 ALA A N 1
ATOM 697 C CA . ALA A 1 89 ? -7.767 0.225 -18.786 1.00 37.09 89 ALA A CA 1
ATOM 698 C C . ALA A 1 89 ? -6.377 -0.305 -19.204 1.00 37.09 89 ALA A C 1
ATOM 700 O O . ALA A 1 89 ? -5.630 -0.750 -18.326 1.00 37.09 89 ALA A O 1
ATOM 701 N N . PRO A 1 90 ? -6.002 -0.233 -20.496 1.00 35.44 90 PRO A N 1
ATOM 702 C CA . PRO A 1 90 ? -4.666 -0.610 -20.979 1.00 35.44 90 PRO A CA 1
ATOM 703 C C . PRO A 1 90 ? -3.525 0.082 -20.207 1.00 35.44 90 PRO A C 1
ATOM 705 O O . PRO A 1 90 ? -2.421 -0.443 -20.087 1.00 35.44 90 PRO A O 1
ATOM 708 N N . ASP A 1 91 ? -3.815 1.233 -19.596 1.00 37.09 91 ASP A N 1
ATOM 709 C CA . ASP A 1 91 ? -2.888 1.989 -18.751 1.00 37.09 91 ASP A CA 1
ATOM 710 C C . ASP A 1 91 ? -2.497 1.261 -17.449 1.00 37.09 91 ASP A C 1
ATOM 712 O O . ASP A 1 91 ? -1.384 1.444 -16.957 1.00 37.09 91 ASP A O 1
ATOM 716 N N . VAL A 1 92 ? -3.379 0.423 -16.885 1.00 38.38 92 VAL A N 1
ATOM 717 C CA . VAL A 1 92 ? -3.078 -0.380 -15.680 1.00 38.38 92 VAL A CA 1
ATOM 718 C C . VAL A 1 92 ? -2.140 -1.536 -16.042 1.00 38.38 92 VAL A C 1
ATOM 720 O O . VAL A 1 92 ? -1.213 -1.830 -15.298 1.00 38.38 92 VAL A O 1
ATOM 723 N N . VAL A 1 93 ? -2.335 -2.116 -17.229 1.00 38.84 93 VAL A N 1
ATOM 724 C CA . VAL A 1 93 ? -1.618 -3.265 -17.821 1.00 38.84 93 VAL A CA 1
ATOM 725 C C . VAL A 1 93 ? -0.157 -2.930 -18.162 1.00 38.84 93 VAL A C 1
ATOM 727 O O . VAL A 1 93 ? 0.734 -3.774 -18.023 1.00 38.84 93 VAL A O 1
ATOM 730 N N . ALA A 1 94 ? 0.131 -1.684 -18.552 1.00 37.88 94 ALA A N 1
ATOM 731 C CA . ALA A 1 94 ? 1.479 -1.262 -18.931 1.00 37.88 94 ALA A CA 1
ATOM 732 C C . ALA A 1 94 ? 2.451 -1.153 -17.741 1.00 37.88 94 ALA A C 1
ATOM 734 O O . ALA A 1 94 ? 3.653 -1.344 -17.931 1.00 37.88 94 ALA A O 1
ATOM 735 N N . PHE A 1 95 ? 1.948 -0.876 -16.531 1.00 41.78 95 PHE A N 1
ATOM 736 C CA . PHE A 1 95 ? 2.771 -0.515 -15.370 1.00 41.78 95 PHE A CA 1
ATOM 737 C C . PHE A 1 95 ? 3.240 -1.704 -14.519 1.00 41.78 95 PHE A C 1
ATOM 739 O O . PHE A 1 95 ? 4.143 -1.554 -13.700 1.00 41.78 95 PHE A O 1
ATOM 746 N N . VAL A 1 96 ? 2.643 -2.884 -14.708 1.00 43.62 96 VAL A N 1
ATOM 747 C CA . VAL A 1 96 ? 2.739 -3.973 -13.722 1.00 43.62 96 VAL A CA 1
ATOM 748 C C . VAL A 1 96 ? 4.060 -4.746 -13.756 1.00 43.62 96 VAL A C 1
ATOM 750 O O . VAL A 1 96 ? 4.402 -5.382 -12.774 1.00 43.62 96 VAL A O 1
ATOM 753 N N . ARG A 1 97 ? 4.859 -4.631 -14.825 1.00 42.22 97 ARG A N 1
ATOM 754 C CA . ARG A 1 97 ? 6.173 -5.300 -14.903 1.00 42.22 97 ARG A CA 1
ATOM 755 C C . ARG A 1 97 ? 7.277 -4.675 -14.051 1.00 42.22 97 ARG A C 1
ATOM 757 O O . ARG A 1 97 ? 8.316 -5.290 -13.899 1.00 42.22 97 ARG A O 1
ATOM 764 N N . ALA A 1 98 ? 7.083 -3.456 -13.557 1.00 40.16 98 ALA A N 1
ATOM 765 C CA . ALA A 1 98 ? 8.104 -2.778 -12.760 1.00 40.16 98 ALA A CA 1
ATOM 766 C C . ALA A 1 98 ? 7.970 -3.065 -11.251 1.00 40.16 98 ALA A C 1
ATOM 768 O O . ALA A 1 98 ? 8.816 -2.670 -10.455 1.00 40.16 98 ALA A O 1
ATOM 769 N N . LEU A 1 99 ? 6.883 -3.725 -10.853 1.00 53.50 99 LEU A N 1
ATOM 770 C CA . LEU A 1 99 ? 6.479 -3.893 -9.469 1.00 53.50 99 LEU A CA 1
ATOM 771 C C . LEU A 1 99 ? 6.540 -5.362 -9.088 1.00 53.50 99 LEU A C 1
ATOM 773 O O . LEU A 1 99 ? 5.752 -6.152 -9.597 1.00 53.50 99 LEU A O 1
ATOM 777 N N . ASP A 1 100 ? 7.424 -5.690 -8.153 1.00 64.44 100 ASP A N 1
ATOM 778 C CA . ASP A 1 100 ? 7.491 -7.007 -7.529 1.00 64.44 100 ASP A CA 1
ATOM 779 C C . ASP A 1 100 ? 6.242 -7.231 -6.651 1.00 64.44 100 ASP A C 1
ATOM 781 O O . ASP A 1 100 ? 6.236 -6.963 -5.448 1.00 64.44 100 ASP A O 1
ATOM 785 N N . LEU A 1 101 ? 5.126 -7.617 -7.288 1.00 77.25 101 LEU A N 1
ATOM 786 C CA . LEU A 1 101 ? 3.857 -7.960 -6.629 1.00 77.25 101 LEU A CA 1
ATOM 787 C C . LEU A 1 101 ? 3.908 -9.348 -5.978 1.00 77.25 101 LEU A C 1
ATOM 789 O O . LEU A 1 101 ? 3.038 -9.677 -5.161 1.00 77.25 101 LEU A O 1
ATOM 793 N N . ASP A 1 102 ? 4.906 -10.152 -6.340 1.00 82.38 102 ASP A N 1
ATOM 794 C CA . ASP A 1 102 ? 5.047 -11.545 -5.940 1.00 82.38 102 ASP A CA 1
ATOM 795 C C . ASP A 1 102 ? 5.066 -11.708 -4.419 1.00 82.38 102 ASP A C 1
ATOM 797 O O . ASP A 1 102 ? 4.313 -12.552 -3.933 1.00 82.38 102 ASP A O 1
ATOM 801 N N . PRO A 1 103 ? 5.761 -10.875 -3.617 1.00 87.94 103 PRO A N 1
ATOM 802 C CA . PRO A 1 103 ? 5.736 -11.003 -2.166 1.00 87.94 103 PRO A CA 1
ATOM 803 C C . PRO A 1 103 ? 4.337 -10.828 -1.565 1.00 87.94 103 PRO A C 1
ATOM 805 O O . PRO A 1 103 ? 3.971 -11.552 -0.636 1.00 87.94 103 PRO A O 1
ATOM 808 N N . VAL A 1 104 ? 3.501 -9.933 -2.108 1.00 91.19 104 VAL A N 1
ATOM 809 C CA . VAL A 1 104 ? 2.105 -9.790 -1.651 1.00 91.19 104 VAL A CA 1
ATOM 810 C C . VAL A 1 104 ? 1.294 -11.016 -2.048 1.00 91.19 104 VAL A C 1
ATOM 812 O O . VAL A 1 104 ? 0.578 -11.598 -1.229 1.00 91.19 104 VAL A O 1
ATOM 815 N N . ILE A 1 105 ? 1.402 -11.420 -3.313 1.00 91.31 105 ILE A N 1
ATOM 816 C CA . ILE A 1 105 ? 0.645 -12.535 -3.879 1.00 91.31 105 ILE A CA 1
ATOM 817 C C . ILE A 1 105 ? 1.014 -13.841 -3.160 1.00 91.31 105 ILE A C 1
ATOM 819 O O . ILE A 1 105 ? 0.136 -14.573 -2.704 1.00 91.31 105 ILE A O 1
ATOM 823 N N . HIS A 1 106 ? 2.302 -14.115 -2.972 1.00 92.62 106 HIS A N 1
ATOM 824 C CA . HIS A 1 106 ? 2.805 -15.274 -2.241 1.00 92.62 106 HIS A CA 1
ATOM 825 C C . HIS A 1 106 ? 2.376 -15.243 -0.778 1.00 92.62 106 HIS A C 1
ATOM 827 O O . HIS A 1 106 ? 1.933 -16.273 -0.268 1.00 92.62 106 HIS A O 1
ATOM 833 N N . ARG A 1 107 ? 2.391 -14.078 -0.113 1.00 94.88 107 ARG A N 1
ATOM 834 C CA . ARG A 1 107 ? 1.883 -13.950 1.264 1.00 94.88 107 ARG A CA 1
ATOM 835 C C . ARG A 1 107 ? 0.415 -14.348 1.352 1.00 94.88 107 ARG A C 1
ATOM 837 O O . ARG A 1 107 ? 0.054 -15.189 2.178 1.00 94.88 107 ARG A O 1
ATOM 844 N N . LEU A 1 108 ? -0.424 -13.781 0.488 1.00 95.19 108 LEU A N 1
ATOM 845 C CA . LEU A 1 108 ? -1.858 -14.069 0.449 1.00 95.19 108 LEU A CA 1
ATOM 846 C C . LEU A 1 108 ? -2.139 -15.533 0.070 1.00 95.19 108 LEU A C 1
ATOM 848 O O . LEU A 1 108 ? -3.118 -16.111 0.553 1.00 95.19 108 LEU A O 1
ATOM 852 N N . ALA A 1 109 ? -1.285 -16.147 -0.752 1.00 93.50 109 ALA A N 1
ATOM 853 C CA . ALA A 1 109 ? -1.365 -17.546 -1.174 1.00 93.50 109 ALA A CA 1
ATOM 854 C C . ALA A 1 109 ? -0.714 -18.549 -0.196 1.00 93.50 109 ALA A C 1
ATOM 856 O O . ALA A 1 109 ? -0.844 -19.754 -0.405 1.00 93.50 109 ALA A O 1
ATOM 857 N N . ARG A 1 110 ? -0.059 -18.085 0.882 1.00 93.50 110 ARG A N 1
ATOM 858 C CA . ARG A 1 110 ? 0.747 -18.906 1.815 1.00 93.50 110 ARG A CA 1
ATOM 859 C C . ARG A 1 110 ? 1.907 -19.648 1.140 1.00 93.50 110 ARG A C 1
ATOM 861 O O . ARG A 1 110 ? 2.227 -20.781 1.504 1.00 93.50 110 ARG A O 1
ATOM 868 N N . LEU A 1 111 ? 2.533 -19.007 0.163 1.00 91.62 111 LEU A N 1
ATOM 869 C CA . LEU A 1 111 ? 3.719 -19.511 -0.516 1.00 91.62 111 LEU A CA 1
ATOM 870 C C . LEU A 1 111 ? 5.006 -18.927 0.097 1.00 91.62 111 LEU A C 1
ATOM 872 O O . LEU A 1 111 ? 4.973 -17.842 0.688 1.00 91.62 111 LEU A O 1
ATOM 876 N N . PRO A 1 112 ? 6.146 -19.640 -0.010 1.00 86.50 112 PRO A N 1
ATOM 877 C CA . PRO A 1 112 ? 7.454 -19.092 0.348 1.00 86.50 112 PRO A CA 1
ATOM 878 C C . PRO A 1 112 ? 7.756 -17.816 -0.443 1.00 86.50 112 PRO A C 1
ATOM 880 O O . PRO A 1 112 ? 7.313 -17.694 -1.574 1.00 86.50 112 PRO A O 1
ATOM 883 N N . GLY A 1 113 ? 8.530 -16.893 0.133 1.00 84.12 113 GLY A N 1
ATOM 884 C CA . GLY A 1 113 ? 8.837 -15.603 -0.506 1.00 84.12 113 GLY A CA 1
ATOM 885 C C . GLY A 1 113 ? 7.786 -14.515 -0.264 1.00 84.12 113 GLY A C 1
ATOM 886 O O . GLY A 1 113 ? 8.008 -13.366 -0.623 1.00 84.12 113 GLY A O 1
ATOM 887 N N . GLY A 1 114 ? 6.673 -14.850 0.397 1.00 88.56 114 GLY A N 1
ATOM 888 C CA . GLY A 1 114 ? 5.650 -13.879 0.762 1.00 88.56 114 GLY A CA 1
ATOM 889 C C . GLY A 1 114 ? 6.066 -12.924 1.883 1.00 88.56 114 GLY A C 1
ATOM 890 O O . GLY A 1 114 ? 6.585 -13.360 2.912 1.00 88.56 114 GLY A O 1
ATOM 891 N N . GLU A 1 115 ? 5.735 -11.644 1.729 1.00 90.00 115 GLU A N 1
ATOM 892 C CA . GLU A 1 115 ? 5.977 -10.598 2.725 1.00 90.00 115 GLU A CA 1
ATOM 893 C C . GLU A 1 115 ? 4.670 -10.070 3.328 1.00 90.00 115 GLU A C 1
ATOM 895 O O . GLU A 1 115 ? 3.669 -9.831 2.651 1.00 90.00 115 GLU A O 1
ATOM 900 N N . SER A 1 116 ? 4.668 -9.908 4.647 1.00 91.94 116 SER A N 1
ATOM 901 C CA . SER A 1 116 ? 3.520 -9.445 5.433 1.00 91.94 116 SER A CA 1
ATOM 902 C C . SER A 1 116 ? 3.294 -7.939 5.312 1.00 91.94 116 SER A C 1
ATOM 904 O O . SER A 1 116 ? 2.152 -7.492 5.385 1.00 91.94 116 SER A O 1
ATOM 906 N N . ILE A 1 117 ? 4.361 -7.150 5.182 1.00 91.88 117 ILE A N 1
ATOM 907 C CA . ILE A 1 117 ? 4.311 -5.693 5.237 1.00 91.88 117 ILE A CA 1
ATOM 908 C C . ILE A 1 117 ? 5.205 -5.129 4.140 1.00 91.88 117 ILE A C 1
ATOM 910 O O . ILE A 1 117 ? 6.418 -5.334 4.149 1.00 91.88 117 ILE A O 1
ATOM 914 N N . ILE A 1 118 ? 4.603 -4.347 3.252 1.00 87.75 118 ILE A N 1
ATOM 915 C CA . ILE A 1 118 ? 5.285 -3.664 2.160 1.00 87.75 118 ILE A CA 1
ATOM 916 C C . ILE A 1 118 ? 5.076 -2.165 2.310 1.00 87.75 118 ILE A C 1
ATOM 918 O O . ILE A 1 118 ? 3.944 -1.681 2.361 1.00 87.75 118 ILE A O 1
ATOM 922 N N . ASN A 1 119 ? 6.175 -1.418 2.360 1.00 85.00 119 ASN A N 1
ATOM 923 C CA . ASN A 1 119 ? 6.149 0.036 2.277 1.00 85.00 119 ASN A CA 1
ATOM 924 C C . ASN A 1 119 ? 6.577 0.460 0.872 1.00 85.00 119 ASN A C 1
ATOM 926 O O . ASN A 1 119 ? 7.751 0.350 0.507 1.00 85.00 119 ASN A O 1
ATOM 930 N N . ILE A 1 120 ? 5.618 0.944 0.085 1.00 76.88 120 ILE A N 1
ATOM 931 C CA . ILE A 1 120 ? 5.852 1.374 -1.288 1.00 76.88 120 ILE A CA 1
ATOM 932 C C . ILE A 1 120 ? 6.529 2.746 -1.265 1.00 76.88 120 ILE A C 1
ATOM 934 O O . ILE A 1 120 ? 5.900 3.786 -1.044 1.00 76.88 120 ILE A O 1
ATOM 938 N N . ALA A 1 121 ? 7.827 2.765 -1.558 1.00 64.25 121 ALA A N 1
ATOM 939 C CA . ALA A 1 121 ? 8.563 4.004 -1.743 1.00 64.25 121 ALA A CA 1
ATOM 940 C C . ALA A 1 121 ? 8.251 4.619 -3.112 1.00 64.25 121 ALA A C 1
ATOM 942 O O . ALA A 1 121 ? 8.204 3.935 -4.130 1.00 64.25 121 ALA A O 1
ATOM 943 N N . GLN A 1 122 ? 8.105 5.943 -3.195 1.00 56.97 122 GLN A N 1
ATOM 944 C CA . GLN A 1 122 ? 8.011 6.604 -4.496 1.00 56.97 122 GLN A CA 1
ATOM 945 C C . GLN A 1 122 ? 9.375 6.662 -5.157 1.00 56.97 122 GLN A C 1
ATOM 947 O O . GLN A 1 122 ? 10.183 7.541 -4.856 1.00 56.97 122 GLN A O 1
ATOM 952 N N . THR A 1 123 ? 9.587 5.793 -6.129 1.00 48.16 123 THR A N 1
ATOM 953 C CA . THR A 1 123 ? 10.745 5.896 -7.015 1.00 48.16 123 THR A CA 1
ATOM 954 C C . THR A 1 123 ? 10.392 6.587 -8.322 1.00 48.16 123 THR A C 1
ATOM 956 O O . THR A 1 123 ? 11.147 7.436 -8.791 1.00 48.16 123 THR A O 1
ATOM 959 N N . PHE A 1 124 ? 9.184 6.371 -8.852 1.00 46.50 124 PHE A N 1
ATOM 960 C CA . PHE A 1 124 ? 8.774 6.909 -10.148 1.00 46.50 124 PHE A CA 1
ATOM 961 C C . PHE A 1 124 ? 7.340 7.444 -10.083 1.00 46.50 124 PHE A C 1
ATOM 963 O O . PHE A 1 124 ? 6.391 6.691 -9.882 1.00 46.50 124 PHE A O 1
ATOM 970 N N . GLY A 1 125 ? 7.176 8.771 -10.179 1.00 46.31 125 GLY A N 1
ATOM 971 C CA . GLY A 1 125 ? 5.876 9.442 -10.068 1.00 46.31 125 GLY A CA 1
ATOM 972 C C . GLY A 1 125 ? 4.790 8.736 -10.890 1.00 46.31 125 GLY A C 1
ATOM 973 O O . GLY A 1 125 ? 4.901 8.626 -12.113 1.00 46.31 125 GLY A O 1
ATOM 974 N N . GLY A 1 126 ? 3.764 8.241 -10.195 1.00 53.47 126 GLY A N 1
ATOM 975 C CA . GLY A 1 126 ? 2.631 7.522 -10.776 1.00 53.47 126 GLY A CA 1
ATOM 976 C C . GLY A 1 126 ? 2.556 6.019 -10.487 1.00 53.47 126 GLY A C 1
ATOM 977 O O . GLY A 1 126 ? 1.512 5.458 -10.772 1.00 53.47 126 GLY A O 1
ATOM 978 N N . GLY A 1 127 ? 3.566 5.357 -9.908 1.00 56.91 127 GLY A N 1
ATOM 979 C CA . GLY A 1 127 ? 3.523 3.891 -9.735 1.00 56.91 127 GLY A CA 1
ATOM 980 C C . GLY A 1 127 ? 2.638 3.351 -8.610 1.00 56.91 127 GLY A C 1
ATOM 981 O O . GLY A 1 127 ? 1.917 2.387 -8.820 1.00 56.91 127 GLY A O 1
ATOM 982 N N . LYS A 1 128 ? 2.624 4.011 -7.450 1.00 67.62 128 LYS A N 1
ATOM 983 C CA . LYS A 1 128 ? 2.027 3.477 -6.208 1.00 67.62 128 LYS A CA 1
ATOM 984 C C . LYS A 1 128 ? 0.539 3.153 -6.321 1.00 67.62 128 LYS A C 1
ATOM 986 O O . LYS A 1 128 ? 0.124 2.032 -6.066 1.00 67.62 128 LYS A O 1
ATOM 991 N N . SER A 1 129 ? -0.257 4.121 -6.779 1.00 65.12 129 SER A N 1
ATOM 992 C CA . SER A 1 129 ? -1.699 3.916 -6.898 1.00 65.12 129 SER A CA 1
ATOM 993 C C . SER A 1 129 ? -2.022 2.867 -7.968 1.00 65.12 129 SER A C 1
ATOM 995 O O . SER A 1 129 ? -3.022 2.174 -7.838 1.00 65.12 129 SER A O 1
ATOM 997 N N . HIS A 1 130 ? -1.168 2.682 -8.986 1.00 68.94 130 HIS A N 1
ATOM 998 C CA . HIS A 1 130 ? -1.320 1.581 -9.945 1.00 68.94 130 HIS A CA 1
ATOM 999 C C . HIS A 1 130 ? -0.969 0.229 -9.306 1.00 68.94 130 HIS A C 1
ATOM 1001 O O . HIS A 1 130 ? -1.692 -0.729 -9.555 1.00 68.94 130 HIS A O 1
ATOM 1007 N N . THR A 1 131 ? 0.057 0.156 -8.446 1.00 74.88 131 THR A N 1
ATOM 1008 C CA . THR A 1 131 ? 0.387 -1.037 -7.642 1.00 74.88 131 THR A CA 1
ATOM 1009 C C . THR A 1 131 ? -0.796 -1.485 -6.799 1.00 74.88 131 THR A C 1
ATOM 1011 O O . THR A 1 131 ? -1.262 -2.614 -6.919 1.00 74.88 131 THR A O 1
ATOM 1014 N N . GLU A 1 132 ? -1.305 -0.584 -5.962 1.00 81.94 132 GLU A N 1
ATOM 1015 C CA . GLU A 1 132 ? -2.400 -0.886 -5.045 1.00 81.94 132 GLU A CA 1
ATOM 1016 C C . GLU A 1 132 ? -3.677 -1.239 -5.816 1.00 81.94 132 GLU A C 1
ATOM 1018 O O . GLU A 1 132 ? -4.379 -2.182 -5.459 1.00 81.94 132 GLU A O 1
ATOM 1023 N N . THR A 1 133 ? -3.934 -0.558 -6.937 1.00 82.62 133 THR A N 1
ATOM 1024 C CA . THR A 1 133 ? -5.055 -0.879 -7.833 1.00 82.62 133 THR A CA 1
ATOM 1025 C C . THR A 1 133 ? -4.899 -2.259 -8.478 1.00 82.62 133 THR A C 1
ATOM 1027 O O . THR A 1 133 ? -5.870 -3.011 -8.557 1.00 82.62 133 THR A O 1
ATOM 1030 N N . ALA A 1 134 ? -3.698 -2.626 -8.931 1.00 83.75 134 ALA A N 1
ATOM 1031 C CA . ALA A 1 134 ? -3.437 -3.940 -9.512 1.00 83.75 134 ALA A CA 1
ATOM 1032 C C . ALA A 1 134 ? -3.647 -5.053 -8.475 1.00 83.75 134 ALA A C 1
ATOM 1034 O O . ALA A 1 134 ? -4.359 -6.015 -8.756 1.00 83.75 134 ALA A O 1
ATOM 1035 N N . LEU A 1 135 ? -3.110 -4.885 -7.261 1.00 89.06 135 LEU A N 1
ATOM 1036 C CA . LEU A 1 135 ? -3.328 -5.810 -6.145 1.00 89.06 135 LEU A CA 1
ATOM 1037 C C . LEU A 1 135 ? -4.812 -5.938 -5.794 1.00 89.06 135 LEU A C 1
ATOM 1039 O O . LEU A 1 135 ? -5.305 -7.051 -5.609 1.00 89.06 135 LEU A O 1
ATOM 1043 N N . TYR A 1 136 ? -5.541 -4.820 -5.755 1.00 90.69 136 TYR A N 1
ATOM 1044 C CA . TYR A 1 136 ? -6.983 -4.821 -5.527 1.00 90.69 136 TYR A CA 1
ATOM 1045 C C . TYR A 1 136 ? -7.705 -5.693 -6.561 1.00 90.69 136 TYR A C 1
ATOM 1047 O O . TYR A 1 136 ? -8.438 -6.606 -6.190 1.00 90.69 136 TYR A O 1
ATOM 1055 N N . TYR A 1 137 ? -7.476 -5.476 -7.859 1.00 87.38 137 TYR A N 1
ATOM 1056 C CA . TYR A 1 137 ? -8.164 -6.241 -8.903 1.00 87.38 137 TYR A CA 1
ATOM 1057 C C . TYR A 1 137 ? -7.755 -7.714 -8.948 1.00 87.38 137 TYR A C 1
ATOM 1059 O O . TYR A 1 137 ? -8.625 -8.579 -9.057 1.00 87.38 137 TYR A O 1
ATOM 1067 N N . LEU A 1 138 ? -6.460 -8.014 -8.808 1.00 88.69 138 LEU A N 1
ATOM 1068 C CA . LEU A 1 138 ? -5.957 -9.391 -8.780 1.00 88.69 138 LEU A CA 1
ATOM 1069 C C . LEU A 1 138 ? -6.607 -10.215 -7.662 1.00 88.69 138 LEU A C 1
ATOM 1071 O O . LEU A 1 138 ? -6.860 -11.404 -7.840 1.00 88.69 138 LEU A O 1
ATOM 1075 N N . THR A 1 139 ? -6.915 -9.581 -6.531 1.00 91.94 139 THR A N 1
ATOM 1076 C CA . THR A 1 139 ? -7.407 -10.270 -5.330 1.00 91.94 139 THR A CA 1
ATOM 1077 C C . THR A 1 139 ? -8.923 -10.229 -5.144 1.00 91.94 139 THR A C 1
ATOM 1079 O O . THR A 1 139 ? -9.426 -10.902 -4.243 1.00 91.94 139 THR A O 1
ATOM 1082 N N . THR A 1 140 ? -9.658 -9.485 -5.982 1.00 88.88 140 THR A N 1
ATOM 1083 C CA . THR A 1 140 ? -11.120 -9.307 -5.852 1.00 88.88 140 THR A CA 1
ATOM 1084 C C . THR A 1 140 ? -11.931 -9.784 -7.052 1.00 88.88 140 THR A C 1
ATOM 1086 O O . THR A 1 140 ? -13.107 -10.101 -6.887 1.00 88.88 140 THR A O 1
ATOM 1089 N N . LEU A 1 141 ? -11.346 -9.841 -8.255 1.00 86.25 141 LEU A N 1
ATOM 1090 C CA . LEU A 1 141 ? -12.098 -10.192 -9.466 1.00 86.25 141 LEU A CA 1
ATOM 1091 C C . LEU A 1 141 ? -12.391 -11.692 -9.599 1.00 86.25 141 LEU A C 1
ATOM 1093 O O . LEU A 1 141 ? -13.276 -12.067 -10.362 1.00 86.25 141 LEU A O 1
ATOM 1097 N N . GLY A 1 142 ? -11.679 -12.563 -8.879 1.00 86.38 142 GLY A N 1
ATOM 1098 C CA . GLY A 1 142 ? -11.878 -14.011 -8.957 1.00 86.38 142 GLY A CA 1
ATOM 1099 C C . GLY A 1 142 ? -11.883 -14.533 -10.397 1.00 86.38 142 GLY A C 1
ATOM 1100 O O . GLY A 1 142 ? -10.925 -14.339 -11.145 1.00 86.38 142 GLY A O 1
ATOM 1101 N N . SER A 1 143 ? -12.982 -15.181 -10.793 1.00 84.38 143 SER A N 1
ATOM 1102 C CA . SER A 1 143 ? -13.177 -15.712 -12.150 1.00 84.38 143 SER A CA 1
ATOM 1103 C C . SER A 1 143 ? -13.317 -14.644 -13.236 1.00 84.38 143 SER A C 1
ATOM 1105 O O . SER A 1 143 ? -13.128 -14.960 -14.407 1.00 84.38 143 SER A O 1
ATOM 1107 N N . ASP A 1 144 ? -13.647 -13.404 -12.868 1.00 84.31 144 ASP A N 1
ATOM 1108 C CA . ASP A 1 144 ? -13.829 -12.292 -13.807 1.00 84.31 144 ASP A CA 1
ATOM 1109 C C . ASP A 1 144 ? -12.497 -11.626 -14.186 1.00 84.31 144 ASP A C 1
ATOM 1111 O O . ASP A 1 144 ? -12.463 -10.705 -15.007 1.00 84.31 144 ASP A O 1
ATOM 1115 N N . LEU A 1 145 ? -11.383 -12.077 -13.599 1.00 84.50 145 LEU A N 1
ATOM 1116 C CA . LEU A 1 145 ? -10.053 -11.597 -13.945 1.00 84.50 145 LEU A CA 1
ATOM 1117 C C . LEU A 1 145 ? -9.717 -11.960 -15.406 1.00 84.50 145 LEU A C 1
ATOM 1119 O O . LEU A 1 145 ? -9.733 -13.143 -15.760 1.00 84.50 145 LEU A O 1
ATOM 1123 N N . PRO A 1 146 ? -9.347 -10.990 -16.263 1.00 83.31 146 PRO A N 1
ATOM 1124 C CA . PRO A 1 146 ? -9.059 -11.258 -17.667 1.00 83.31 146 PRO A CA 1
ATOM 1125 C C . PRO A 1 146 ? -7.657 -11.856 -17.830 1.00 83.31 146 PRO A C 1
ATOM 1127 O O . PRO A 1 146 ? -6.699 -11.167 -18.167 1.00 83.31 146 PRO A O 1
ATOM 1130 N N . LYS A 1 147 ? -7.533 -13.162 -17.584 1.00 80.50 147 LYS A N 1
ATOM 1131 C CA . LYS A 1 147 ? -6.256 -13.896 -17.659 1.00 80.50 147 LYS A CA 1
ATOM 1132 C C . LYS A 1 147 ? -5.626 -13.931 -19.052 1.00 80.50 147 LYS A C 1
ATOM 1134 O O . LYS A 1 147 ? -4.426 -14.149 -19.160 1.00 80.50 147 LYS A O 1
ATOM 1139 N N . GLU A 1 148 ? -6.431 -13.718 -20.091 1.00 77.38 148 GLU A N 1
ATOM 1140 C CA . GLU A 1 148 ? -5.969 -13.657 -21.483 1.00 77.38 148 GLU A CA 1
ATOM 1141 C C . GLU A 1 148 ? -5.143 -12.391 -21.772 1.00 77.38 148 GLU A C 1
ATOM 1143 O O . GLU A 1 148 ? -4.387 -12.352 -22.741 1.00 77.38 148 GLU A O 1
ATOM 1148 N N . GLU A 1 149 ? -5.256 -11.353 -20.933 1.00 76.75 149 GLU A N 1
ATOM 1149 C CA . GLU A 1 149 ? -4.424 -10.156 -21.045 1.00 76.75 149 GLU A CA 1
ATOM 1150 C C . GLU A 1 149 ? -2.968 -10.490 -20.707 1.00 76.75 149 GLU A C 1
ATOM 1152 O O . GLU A 1 149 ? -2.657 -11.008 -19.629 1.00 76.75 149 GLU A O 1
ATOM 1157 N N . THR A 1 150 ? -2.044 -10.135 -21.604 1.00 72.50 150 THR A N 1
ATOM 1158 C CA . THR A 1 150 ? -0.626 -10.515 -21.505 1.00 72.50 150 THR A CA 1
ATOM 1159 C C . THR A 1 150 ? 0.023 -10.083 -20.190 1.00 72.50 150 THR A C 1
ATOM 1161 O O . THR A 1 150 ? 0.864 -10.810 -19.659 1.00 72.50 150 THR A O 1
ATOM 1164 N N . SER A 1 151 ? -0.359 -8.931 -19.624 1.00 71.44 151 SER A N 1
ATOM 1165 C CA . SER A 1 151 ? 0.176 -8.481 -18.332 1.00 71.44 151 SER A CA 1
ATOM 1166 C C . SER A 1 151 ? -0.267 -9.374 -17.179 1.00 71.44 151 SER A C 1
ATOM 1168 O O . SER A 1 151 ? 0.551 -9.699 -16.330 1.00 71.44 151 SER A O 1
ATOM 1170 N N . VAL A 1 152 ? -1.539 -9.785 -17.153 1.00 79.19 152 VAL A N 1
ATOM 1171 C CA . VAL A 1 152 ? -2.082 -10.652 -16.100 1.00 79.19 152 VAL A CA 1
ATOM 1172 C C . VAL A 1 152 ? -1.419 -12.019 -16.187 1.00 79.19 152 VAL A C 1
ATOM 1174 O O . VAL A 1 152 ? -0.917 -12.515 -15.183 1.00 79.19 152 VAL A O 1
ATOM 1177 N N . GLY A 1 153 ? -1.334 -12.585 -17.395 1.00 80.31 153 GLY A N 1
ATOM 1178 C CA . GLY A 1 153 ? -0.622 -13.840 -17.628 1.00 80.31 153 GLY A CA 1
ATOM 1179 C C . GLY A 1 153 ? 0.854 -13.766 -17.224 1.00 80.31 153 GLY A C 1
ATOM 1180 O O . GLY A 1 153 ? 1.365 -14.699 -16.618 1.00 80.31 153 GLY A O 1
ATOM 1181 N N . THR A 1 154 ? 1.531 -12.647 -17.500 1.00 77.31 154 THR A N 1
ATOM 1182 C CA . THR A 1 154 ? 2.929 -12.431 -17.089 1.00 77.31 154 THR A CA 1
ATOM 1183 C C . THR A 1 154 ? 3.083 -12.468 -15.569 1.00 77.31 154 THR A C 1
ATOM 1185 O O . THR A 1 154 ? 3.872 -13.272 -15.088 1.00 77.31 154 THR A O 1
ATOM 1188 N N . ILE A 1 155 ? 2.295 -11.678 -14.829 1.00 80.25 155 ILE A N 1
ATOM 1189 C CA . ILE A 1 155 ? 2.349 -11.621 -13.354 1.00 80.25 155 ILE A CA 1
ATOM 1190 C C . ILE A 1 155 ? 2.112 -13.007 -12.755 1.00 80.25 155 ILE A C 1
ATOM 1192 O O . ILE A 1 155 ? 2.828 -13.444 -11.865 1.00 80.25 155 ILE A O 1
ATOM 1196 N N . LEU A 1 156 ? 1.102 -13.723 -13.254 1.00 84.56 156 LEU A N 1
ATOM 1197 C CA . LEU A 1 156 ? 0.774 -15.060 -12.766 1.00 84.56 156 LEU A CA 1
ATOM 1198 C C . LEU A 1 156 ? 1.890 -16.069 -13.063 1.00 84.56 156 LEU A C 1
ATOM 1200 O O . LEU A 1 156 ? 2.219 -16.884 -12.206 1.00 84.56 156 LEU A O 1
ATOM 1204 N N . ASN A 1 157 ? 2.501 -15.997 -14.246 1.00 82.75 157 ASN A N 1
ATOM 1205 C CA . ASN A 1 157 ? 3.618 -16.865 -14.609 1.00 82.75 157 ASN A CA 1
ATOM 1206 C C . ASN A 1 157 ? 4.872 -16.580 -13.769 1.00 82.75 157 ASN A C 1
ATOM 1208 O O . ASN A 1 157 ? 5.523 -17.529 -13.334 1.00 82.75 157 ASN A O 1
ATOM 1212 N N . GLU A 1 158 ? 5.196 -15.306 -13.534 1.00 79.50 158 GLU A N 1
ATOM 1213 C CA . GLU A 1 158 ? 6.315 -14.869 -12.684 1.00 79.50 158 GLU A CA 1
ATOM 1214 C C . GLU A 1 158 ? 6.105 -15.336 -11.238 1.00 79.50 158 GLU A C 1
ATOM 1216 O O . GLU A 1 158 ? 6.947 -16.058 -10.700 1.00 79.50 158 GLU A O 1
ATOM 1221 N N . ALA A 1 159 ? 4.903 -15.113 -10.697 1.00 83.12 159 ALA A N 1
ATOM 1222 C CA . ALA A 1 159 ? 4.495 -15.604 -9.386 1.00 83.12 159 ALA A CA 1
ATOM 1223 C C . ALA A 1 159 ? 4.319 -17.137 -9.314 1.00 83.12 159 ALA A C 1
ATOM 1225 O O . ALA A 1 159 ? 4.054 -17.663 -8.232 1.00 83.12 159 ALA A O 1
ATOM 1226 N N . GLN A 1 160 ? 4.449 -17.861 -10.433 1.00 86.94 160 GLN A N 1
ATOM 1227 C CA . GLN A 1 160 ? 4.255 -19.314 -10.556 1.00 86.94 160 GLN A CA 1
ATOM 1228 C C . GLN A 1 160 ? 2.870 -19.797 -10.090 1.00 86.94 160 GLN A C 1
ATOM 1230 O O . GLN A 1 160 ? 2.727 -20.837 -9.442 1.00 86.94 160 GLN A O 1
ATOM 1235 N N . LEU A 1 161 ? 1.827 -19.047 -10.440 1.00 86.75 161 LEU A N 1
ATOM 1236 C CA . LEU A 1 161 ? 0.439 -19.301 -10.069 1.00 86.75 161 LEU A CA 1
ATOM 1237 C C . LEU A 1 161 ? -0.461 -19.442 -11.298 1.00 86.75 161 LEU A C 1
ATOM 1239 O O . LEU A 1 161 ? -0.320 -18.733 -12.284 1.00 86.75 161 LEU A O 1
ATOM 1243 N N . SER A 1 162 ? -1.447 -20.337 -11.227 1.00 86.38 162 SER A N 1
ATOM 1244 C CA . SER A 1 162 ? -2.508 -20.437 -12.249 1.00 86.38 162 SER A CA 1
ATOM 1245 C C . SER A 1 162 ? -3.660 -19.456 -11.998 1.00 86.38 162 SER A C 1
ATOM 1247 O O . SER A 1 162 ? -4.346 -19.007 -12.922 1.00 86.38 162 SER A O 1
ATOM 1249 N N . ASP A 1 163 ? -3.868 -19.124 -10.726 1.00 87.88 163 ASP A N 1
ATOM 1250 C CA . ASP A 1 163 ? -4.932 -18.273 -10.215 1.00 87.88 163 ASP A CA 1
ATOM 1251 C C . ASP A 1 163 ? -4.359 -17.385 -9.108 1.00 87.88 163 ASP A C 1
ATOM 1253 O O . ASP A 1 163 ? -3.637 -17.896 -8.244 1.00 87.88 163 ASP A O 1
ATOM 1257 N N . PRO A 1 164 ? -4.672 -16.079 -9.088 1.00 87.06 164 PRO A N 1
ATOM 1258 C CA . PRO A 1 164 ? -4.269 -15.242 -7.974 1.00 87.06 164 PRO A CA 1
ATOM 1259 C C . PRO A 1 164 ? -5.096 -15.567 -6.722 1.00 87.06 164 PRO A C 1
ATOM 1261 O O . PRO A 1 164 ? -6.275 -15.936 -6.814 1.00 87.06 164 PRO A O 1
ATOM 1264 N N . PRO A 1 165 ? -4.514 -15.396 -5.525 1.00 92.31 165 PRO A N 1
ATOM 1265 C CA . PRO A 1 165 ? -5.237 -15.583 -4.279 1.00 92.31 165 PRO A CA 1
ATOM 1266 C C . PRO A 1 165 ? -6.341 -14.533 -4.143 1.00 92.31 165 PRO A C 1
ATOM 1268 O O . PRO A 1 165 ? -6.133 -13.351 -4.404 1.00 92.31 165 PRO A O 1
ATOM 1271 N N . GLN A 1 166 ? -7.509 -14.961 -3.675 1.00 94.06 166 GLN A N 1
ATOM 1272 C CA . GLN A 1 166 ? -8.562 -14.035 -3.263 1.00 94.06 166 GLN A CA 1
ATOM 1273 C C . GLN A 1 166 ? -8.287 -13.509 -1.848 1.00 94.06 166 GLN A C 1
ATOM 1275 O O . GLN A 1 166 ? -7.766 -14.241 -0.995 1.00 94.06 166 GLN A O 1
ATOM 1280 N N . ALA A 1 167 ? -8.655 -12.254 -1.593 1.00 95.44 167 ALA A N 1
ATOM 1281 C CA . ALA A 1 167 ? -8.469 -11.602 -0.299 1.00 95.44 167 ALA A CA 1
ATOM 1282 C C . ALA A 1 167 ? -9.706 -10.801 0.128 1.00 95.44 167 ALA A C 1
ATOM 1284 O O . ALA A 1 167 ? -10.457 -10.283 -0.698 1.00 95.44 167 ALA A O 1
ATOM 1285 N N . CYS A 1 168 ? -9.892 -10.652 1.439 1.00 96.56 168 CYS A N 1
ATOM 1286 C CA . CYS A 1 168 ? -10.770 -9.624 1.985 1.00 96.56 168 CYS A CA 1
ATOM 1287 C C . CYS A 1 168 ? -9.996 -8.305 1.987 1.00 96.56 168 CYS A C 1
ATOM 1289 O O . CYS A 1 168 ? -9.000 -8.173 2.699 1.00 96.56 168 CYS A O 1
ATOM 1291 N N . VAL A 1 169 ? -10.422 -7.344 1.169 1.00 96.38 169 VAL A N 1
ATOM 1292 C CA . VAL A 1 169 ? -9.635 -6.133 0.919 1.00 96.38 169 VAL A CA 1
ATOM 1293 C C . VAL A 1 169 ? -10.195 -4.938 1.681 1.00 96.38 169 VAL A C 1
ATOM 1295 O O . VAL A 1 169 ? -11.376 -4.620 1.566 1.00 96.38 169 VAL A O 1
ATOM 1298 N N . ALA A 1 170 ? -9.328 -4.237 2.408 1.00 97.31 170 ALA A N 1
ATOM 1299 C CA . ALA A 1 170 ? -9.583 -2.887 2.893 1.00 97.31 170 ALA A CA 1
ATOM 1300 C C . ALA A 1 170 ? -8.652 -1.922 2.169 1.00 97.31 170 ALA A C 1
ATOM 1302 O O . ALA A 1 170 ? -7.444 -1.960 2.384 1.00 97.31 170 ALA A O 1
ATOM 1303 N N . ALA A 1 171 ? -9.212 -1.053 1.329 1.00 94.56 171 ALA A N 1
ATOM 1304 C CA . ALA A 1 171 ? -8.446 -0.066 0.580 1.00 94.56 171 ALA A CA 1
ATOM 1305 C C . ALA A 1 171 ? -8.835 1.339 1.037 1.00 94.56 171 ALA A C 1
ATOM 1307 O O . ALA A 1 171 ? -9.978 1.769 0.871 1.00 94.56 171 ALA A O 1
ATOM 1308 N N . VAL A 1 172 ? -7.898 2.057 1.653 1.00 92.88 172 VAL A N 1
ATOM 1309 C CA . VAL A 1 172 ? -8.138 3.398 2.189 1.00 92.88 172 VAL A CA 1
ATOM 1310 C C . VAL A 1 172 ? -7.173 4.378 1.546 1.00 92.88 172 VAL A C 1
ATOM 1312 O O . VAL A 1 172 ? -5.986 4.391 1.852 1.00 92.88 172 VAL A O 1
ATOM 1315 N N . SER A 1 173 ? -7.718 5.234 0.684 1.00 90.50 173 SER A N 1
ATOM 1316 C CA . SER A 1 173 ? -7.002 6.391 0.155 1.00 90.50 173 SER A CA 1
ATOM 1317 C C . SER A 1 173 ? -7.338 7.611 1.007 1.00 90.50 173 SER A C 1
ATOM 1319 O O . SER A 1 173 ? -8.482 8.081 1.032 1.00 90.50 173 SER A O 1
ATOM 1321 N N . PHE A 1 174 ? -6.353 8.071 1.776 1.00 89.44 174 PHE A N 1
ATOM 1322 C CA . PHE A 1 174 ? -6.521 9.122 2.778 1.00 89.44 174 PHE A CA 1
ATOM 1323 C C . PHE A 1 174 ? -6.625 10.526 2.181 1.00 89.44 174 PHE A C 1
ATOM 1325 O O . PHE A 1 174 ? -6.990 11.459 2.892 1.00 89.44 174 PHE A O 1
ATOM 1332 N N . ASP A 1 175 ? -6.430 10.681 0.870 1.00 84.06 175 ASP A N 1
ATOM 1333 C CA . ASP A 1 175 ? -6.702 11.936 0.171 1.00 84.06 175 ASP A CA 1
ATOM 1334 C C . ASP A 1 175 ? -8.198 12.271 0.055 1.00 84.06 175 ASP A C 1
ATOM 1336 O O . ASP A 1 175 ? -8.568 13.424 -0.180 1.00 84.06 175 ASP A O 1
ATOM 1340 N N . LYS A 1 176 ? -9.066 11.268 0.235 1.00 86.00 176 LYS A N 1
ATOM 1341 C CA . LYS A 1 176 ? -10.528 11.406 0.230 1.00 86.00 176 LYS A CA 1
ATOM 1342 C C . LYS A 1 176 ? -11.160 11.245 1.614 1.00 86.00 176 LYS A C 1
ATOM 1344 O O . LYS A 1 176 ? -12.389 11.177 1.699 1.00 86.00 176 LYS A O 1
ATOM 1349 N N . VAL A 1 177 ? -10.360 11.143 2.674 1.00 90.88 177 VAL A N 1
ATOM 1350 C CA . VAL A 1 177 ? -10.852 11.056 4.054 1.00 90.88 177 VAL A CA 1
ATOM 1351 C C . VAL A 1 177 ? -10.789 12.450 4.662 1.00 90.88 177 VAL A C 1
ATOM 1353 O O . VAL A 1 177 ? -9.708 12.972 4.908 1.00 90.88 177 VAL A O 1
ATOM 1356 N N . ASP A 1 178 ? -11.943 13.058 4.926 1.00 91.25 178 ASP A N 1
ATOM 1357 C CA . ASP A 1 178 ? -11.970 14.317 5.668 1.00 91.25 178 ASP A CA 1
ATOM 1358 C C . ASP A 1 178 ? -11.652 14.055 7.147 1.00 91.25 178 ASP A C 1
ATOM 1360 O O . ASP A 1 178 ? -12.189 13.130 7.757 1.00 91.25 178 ASP A O 1
ATOM 1364 N N . TRP A 1 179 ? -10.795 14.871 7.756 1.00 88.19 179 TRP A N 1
ATOM 1365 C CA . TRP A 1 179 ? -10.406 14.697 9.159 1.00 88.19 179 TRP A CA 1
ATOM 1366 C C . TRP A 1 179 ? -11.579 14.826 10.150 1.00 88.19 179 TRP A C 1
ATOM 1368 O O . TRP A 1 179 ? -11.575 14.206 11.217 1.00 88.19 179 TRP A O 1
ATOM 1378 N N . VAL A 1 180 ? -12.590 15.634 9.824 1.00 88.12 180 VAL A N 1
ATOM 1379 C CA . VAL A 1 180 ? -13.709 15.945 10.721 1.00 88.12 180 VAL A CA 1
ATOM 1380 C C . VAL A 1 180 ? -14.902 15.043 10.436 1.00 88.12 180 VAL A C 1
ATOM 1382 O O . VAL A 1 180 ? -15.423 14.407 11.348 1.00 88.12 180 VAL A O 1
ATOM 1385 N N . LYS A 1 181 ? -15.345 14.998 9.180 1.00 90.62 181 LYS A N 1
ATOM 1386 C CA . LYS A 1 181 ? -16.526 14.257 8.732 1.00 90.62 181 LYS A CA 1
ATOM 1387 C C . LYS A 1 181 ? -16.209 12.801 8.385 1.00 90.62 181 LYS A C 1
ATOM 1389 O O . LYS A 1 181 ? -17.102 11.957 8.442 1.00 90.62 181 LYS A O 1
ATOM 1394 N N . GLY A 1 182 ? -14.960 12.506 8.038 1.00 93.25 182 GLY A N 1
ATOM 1395 C CA . GLY A 1 182 ? -14.555 11.201 7.538 1.00 93.25 182 GLY A CA 1
ATOM 1396 C C . GLY A 1 182 ? -14.890 11.004 6.068 1.00 93.25 182 GLY A C 1
ATOM 1397 O O . GLY A 1 182 ? -15.002 11.955 5.291 1.00 93.25 182 GLY A O 1
ATOM 1398 N N . CYS A 1 183 ? -15.056 9.747 5.677 1.00 93.38 183 CYS A N 1
ATOM 1399 C CA . CYS A 1 183 ? -15.648 9.403 4.397 1.00 93.38 183 CYS A CA 1
ATOM 1400 C C . CYS A 1 183 ? -16.537 8.166 4.494 1.00 93.38 183 CYS A C 1
ATOM 1402 O O . CYS A 1 183 ? -16.386 7.334 5.391 1.00 93.38 183 CYS A O 1
ATOM 1404 N N . ASP A 1 184 ? -17.443 8.054 3.526 1.00 94.44 184 ASP A N 1
ATOM 1405 C CA . ASP A 1 184 ? -18.306 6.893 3.391 1.00 94.44 184 ASP A CA 1
ATOM 1406 C C . ASP A 1 184 ? -17.511 5.691 2.860 1.00 94.44 184 ASP A C 1
ATOM 1408 O O . ASP A 1 184 ? -16.832 5.776 1.832 1.00 94.44 184 ASP A O 1
ATOM 1412 N N . VAL A 1 185 ? -17.648 4.552 3.534 1.00 93.94 185 VAL A N 1
ATOM 1413 C CA . VAL A 1 185 ? -17.040 3.267 3.175 1.00 93.94 185 VAL A CA 1
ATOM 1414 C C . VAL A 1 185 ? -18.070 2.144 3.188 1.00 93.94 185 VAL A C 1
ATOM 1416 O O . VAL A 1 185 ? -19.097 2.215 3.866 1.00 93.94 185 VAL A O 1
ATOM 1419 N N . ARG A 1 186 ? -17.796 1.091 2.412 1.00 94.50 186 ARG A N 1
ATOM 1420 C CA . ARG A 1 186 ? -18.648 -0.098 2.302 1.00 94.50 186 ARG A CA 1
ATOM 1421 C C . ARG A 1 186 ? -18.096 -1.248 3.122 1.00 94.50 186 ARG A C 1
ATOM 1423 O O . ARG A 1 186 ? -16.890 -1.463 3.132 1.00 94.50 186 ARG A O 1
ATOM 1430 N N . SER A 1 187 ? -18.982 -2.008 3.753 1.00 95.06 187 SER A N 1
ATOM 1431 C CA . SER A 1 187 ? -18.635 -3.315 4.308 1.00 95.06 187 SER A CA 1
ATOM 1432 C C . SER A 1 187 ? -18.539 -4.367 3.192 1.00 95.06 187 SER A C 1
ATOM 1434 O O . SER A 1 187 ? -19.056 -4.130 2.093 1.00 95.06 187 SER A O 1
ATOM 1436 N N . PRO A 1 188 ? -17.989 -5.569 3.457 1.00 90.94 188 PRO A N 1
ATOM 1437 C CA . PRO A 1 188 ? -18.030 -6.682 2.501 1.00 90.94 188 PRO A CA 1
ATOM 1438 C C . PRO A 1 188 ? -19.449 -7.050 2.047 1.00 90.94 188 PRO A C 1
ATOM 1440 O O . PRO A 1 188 ? -19.641 -7.604 0.970 1.00 90.94 188 PRO A O 1
ATOM 1443 N N . LYS A 1 189 ? -20.460 -6.735 2.869 1.00 91.19 189 LYS A N 1
ATOM 1444 C CA . LYS A 1 189 ? -21.881 -6.970 2.578 1.00 91.19 189 LYS A CA 1
ATOM 1445 C C . LYS A 1 189 ? -22.546 -5.807 1.830 1.00 91.19 189 LYS A C 1
ATOM 1447 O O . LYS A 1 189 ? -23.738 -5.870 1.546 1.00 91.19 189 LYS A O 1
ATOM 1452 N N . GLY A 1 190 ? -21.798 -4.749 1.513 1.00 90.94 190 GLY A N 1
ATOM 1453 C CA . GLY A 1 190 ? -22.279 -3.575 0.784 1.00 90.94 190 GLY A CA 1
ATOM 1454 C C . GLY A 1 190 ? -22.941 -2.498 1.648 1.00 90.94 190 GLY A C 1
ATOM 1455 O O . GLY A 1 190 ? -23.489 -1.543 1.100 1.00 90.94 190 GLY A O 1
ATOM 1456 N N . GLU A 1 191 ? -22.889 -2.612 2.977 1.00 95.06 191 GLU A N 1
ATOM 1457 C CA . GLU A 1 191 ? -23.464 -1.616 3.889 1.00 95.06 191 GLU A CA 1
ATOM 1458 C C .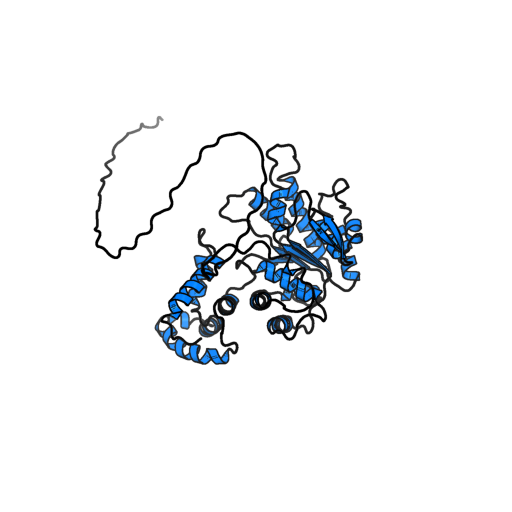 GLU A 1 191 ? -22.586 -0.361 3.929 1.00 95.06 191 GLU A C 1
ATOM 1460 O O . GLU A 1 191 ? -21.373 -0.446 4.128 1.00 95.06 191 GLU A O 1
ATOM 1465 N N . MET A 1 192 ? -23.204 0.805 3.744 1.00 95.81 192 MET A N 1
ATOM 1466 C CA . MET A 1 192 ? -22.525 2.100 3.786 1.00 95.81 192 MET A CA 1
ATOM 1467 C C . MET A 1 192 ? -22.462 2.627 5.220 1.00 95.81 192 MET A C 1
ATOM 1469 O O . MET A 1 192 ? -23.488 2.679 5.896 1.00 95.81 192 MET A O 1
ATOM 1473 N N . HIS A 1 193 ? -21.294 3.098 5.646 1.00 94.69 193 HIS A N 1
ATOM 1474 C CA . HIS A 1 193 ? -21.134 3.855 6.887 1.00 94.69 193 HIS A CA 1
ATOM 1475 C C . HIS A 1 193 ? -20.009 4.884 6.742 1.00 94.69 193 HIS A C 1
ATOM 1477 O O . HIS A 1 193 ? -19.087 4.673 5.956 1.00 94.69 193 HIS A O 1
ATOM 1483 N N . SER A 1 194 ? -20.072 5.988 7.489 1.00 95.25 194 SER A N 1
ATOM 1484 C CA . SER A 1 194 ? -19.020 7.012 7.492 1.00 95.25 194 SER A CA 1
ATOM 1485 C C . SER A 1 194 ? -18.109 6.845 8.700 1.00 95.25 194 SER A C 1
ATOM 1487 O O . SER A 1 194 ? -18.594 6.694 9.820 1.00 95.25 194 SER A O 1
ATOM 1489 N N . PHE A 1 195 ? -16.800 6.904 8.478 1.00 96.62 195 PHE A N 1
ATOM 1490 C CA . PHE A 1 195 ? -15.788 6.930 9.535 1.00 96.62 195 PHE A CA 1
ATOM 1491 C C . PHE A 1 195 ? -14.674 7.900 9.157 1.00 96.62 195 PHE A C 1
ATOM 1493 O O . PHE A 1 195 ? -14.389 8.099 7.975 1.00 96.62 195 PHE A O 1
ATOM 1500 N N . ARG A 1 196 ? -14.013 8.491 10.151 1.00 94.81 196 ARG A N 1
ATOM 1501 C CA . ARG A 1 196 ? -12.802 9.301 9.947 1.00 94.81 196 ARG A CA 1
ATOM 1502 C C . ARG A 1 196 ? -11.546 8.627 10.470 1.00 94.81 196 ARG A C 1
ATOM 1504 O O . ARG A 1 196 ? -10.456 8.992 10.044 1.00 94.81 196 ARG A O 1
ATOM 1511 N N . MET A 1 197 ? -11.680 7.668 11.387 1.00 96.25 197 MET A N 1
ATOM 1512 C CA . MET A 1 197 ? -10.532 6.995 11.981 1.00 96.25 197 MET A CA 1
ATOM 1513 C C . MET A 1 197 ? -10.001 5.858 11.090 1.00 96.25 197 MET A C 1
ATOM 1515 O O . MET A 1 197 ? -10.790 5.010 10.661 1.00 96.25 197 MET A O 1
ATOM 1519 N N . PRO A 1 198 ? -8.671 5.770 10.866 1.00 95.94 198 PRO A N 1
ATOM 1520 C CA . PRO A 1 198 ? -8.040 4.758 10.015 1.00 95.94 198 PRO A CA 1
ATOM 1521 C C . PRO A 1 198 ? -8.463 3.332 10.355 1.00 95.94 198 PRO A C 1
ATOM 1523 O O . PRO A 1 198 ? -8.825 2.547 9.484 1.00 95.94 198 PRO A O 1
ATOM 1526 N N . TRP A 1 199 ? -8.460 3.002 11.644 1.00 97.06 199 TRP A N 1
ATOM 1527 C CA . TRP A 1 199 ? -8.781 1.660 12.113 1.00 97.06 199 TRP A CA 1
ATOM 1528 C C . TRP A 1 199 ? -10.247 1.285 11.900 1.00 97.06 199 TRP A C 1
ATOM 1530 O O . TRP A 1 199 ? -10.525 0.133 11.584 1.00 97.06 199 TRP A O 1
ATOM 1540 N N . ASN A 1 200 ? -11.169 2.246 11.987 1.00 97.56 200 ASN A N 1
ATOM 1541 C CA . ASN A 1 200 ? -12.582 2.009 11.696 1.00 97.56 200 ASN A CA 1
ATOM 1542 C C . ASN A 1 200 ? -12.816 1.806 10.198 1.00 97.56 200 ASN A C 1
ATOM 1544 O O . ASN A 1 200 ? -13.519 0.875 9.812 1.00 97.56 200 ASN A O 1
ATOM 1548 N N . LEU A 1 201 ? -12.177 2.627 9.356 1.00 97.62 201 LEU A N 1
ATOM 1549 C CA . LEU A 1 201 ? -12.228 2.491 7.897 1.00 97.62 201 LEU A CA 1
ATOM 1550 C C . LEU A 1 201 ? -11.737 1.109 7.442 1.00 97.62 201 LEU A C 1
ATOM 1552 O O . LEU A 1 201 ? -12.340 0.501 6.558 1.00 97.62 201 LEU A O 1
ATOM 1556 N N . ILE A 1 202 ? -10.664 0.605 8.056 1.00 98.19 202 ILE A N 1
ATOM 1557 C CA . ILE A 1 202 ? -10.117 -0.726 7.771 1.00 98.19 202 ILE A CA 1
ATOM 1558 C C . ILE A 1 202 ? -11.059 -1.816 8.296 1.00 98.19 202 ILE A C 1
ATOM 1560 O O . ILE A 1 202 ? -11.476 -2.688 7.538 1.00 98.19 202 ILE A O 1
ATOM 1564 N N . ALA A 1 203 ? -11.438 -1.764 9.574 1.00 98.19 203 ALA A N 1
ATOM 1565 C CA . ALA A 1 203 ? -12.250 -2.808 10.194 1.00 98.19 203 ALA A CA 1
ATOM 1566 C C . ALA A 1 203 ? -13.635 -2.955 9.554 1.00 98.19 203 ALA A C 1
ATOM 1568 O O . ALA A 1 203 ? -14.105 -4.079 9.362 1.00 98.19 203 ALA A O 1
ATOM 1569 N N . TRP A 1 204 ? -14.260 -1.839 9.170 1.00 98.19 204 TRP A N 1
ATOM 1570 C CA . TRP A 1 204 ? -15.537 -1.849 8.463 1.00 98.19 204 TRP A CA 1
ATOM 1571 C C . TRP A 1 204 ? -15.430 -2.524 7.095 1.00 98.19 204 TRP A C 1
ATOM 1573 O O . TRP A 1 204 ? -16.281 -3.339 6.747 1.00 98.19 204 TRP A O 1
ATOM 1583 N N . GLN A 1 205 ? -14.372 -2.240 6.334 1.00 97.88 205 GLN A N 1
ATOM 1584 C CA . GLN A 1 205 ? -14.159 -2.863 5.026 1.00 97.88 205 GLN A CA 1
ATOM 1585 C C . GLN A 1 205 ? -13.796 -4.348 5.119 1.00 97.88 205 GLN A C 1
ATOM 1587 O O . GLN A 1 205 ? -14.117 -5.092 4.201 1.00 97.88 205 GLN A O 1
ATOM 1592 N N . LEU A 1 206 ? -13.177 -4.799 6.216 1.00 97.75 206 LEU A N 1
ATOM 1593 C CA . LEU A 1 206 ? -12.824 -6.211 6.398 1.00 97.75 206 LEU A CA 1
ATOM 1594 C C . LEU A 1 206 ? -13.980 -7.060 6.938 1.00 97.75 206 LEU A C 1
ATOM 1596 O O . LEU A 1 206 ? -14.201 -8.158 6.440 1.00 97.75 206 LEU A O 1
ATOM 1600 N N . LEU A 1 207 ? -14.714 -6.577 7.948 1.00 97.56 207 LEU A N 1
ATOM 1601 C CA . LEU A 1 207 ? -15.735 -7.366 8.662 1.00 97.56 207 LEU A CA 1
ATOM 1602 C C . LEU A 1 207 ? -17.042 -6.601 8.951 1.00 97.56 207 LEU A C 1
ATOM 1604 O O . LEU A 1 207 ? -17.940 -7.135 9.607 1.00 97.56 207 LEU A O 1
ATOM 1608 N N . GLY A 1 208 ? -17.189 -5.360 8.481 1.00 96.94 208 GLY A N 1
ATOM 1609 C CA . GLY A 1 208 ? -18.359 -4.521 8.759 1.00 96.94 208 GLY A CA 1
ATOM 1610 C C . GLY A 1 208 ? -18.529 -4.244 10.252 1.00 96.94 208 GLY A C 1
ATOM 1611 O O . GLY A 1 208 ? -17.554 -4.001 10.966 1.00 96.94 208 GLY A O 1
ATOM 1612 N N . GLN A 1 209 ? -19.771 -4.335 10.734 1.00 96.69 209 GLN A N 1
ATOM 1613 C CA . GLN A 1 209 ? -20.116 -4.118 12.143 1.00 96.69 209 GLN A CA 1
ATOM 1614 C C . GLN A 1 209 ? -19.283 -4.978 13.101 1.00 96.69 209 GLN A C 1
ATOM 1616 O O . GLN A 1 209 ? -18.836 -4.492 14.139 1.00 96.69 209 GLN A O 1
ATOM 1621 N N . ARG A 1 210 ? -19.005 -6.232 12.726 1.00 97.38 210 ARG A N 1
ATOM 1622 C CA . ARG A 1 210 ? -18.210 -7.141 13.554 1.00 97.38 210 ARG A CA 1
ATOM 1623 C C . ARG A 1 210 ? -16.789 -6.617 13.775 1.00 97.38 210 ARG A C 1
ATOM 1625 O O . ARG A 1 210 ? -16.264 -6.718 14.878 1.00 97.38 210 ARG A O 1
ATOM 1632 N N . GLY A 1 211 ? -16.186 -6.005 12.756 1.00 97.44 211 GLY A N 1
ATOM 1633 C CA . GLY A 1 211 ? -14.870 -5.379 12.878 1.00 97.44 211 GLY A CA 1
ATOM 1634 C C . GLY A 1 211 ? -14.874 -4.224 13.882 1.00 97.44 211 GLY A C 1
ATOM 1635 O O . GLY A 1 211 ? -13.972 -4.124 14.712 1.00 97.44 211 GLY A O 1
ATOM 1636 N N . ILE A 1 212 ? -15.917 -3.389 13.858 1.00 97.00 212 ILE A N 1
ATOM 1637 C CA . ILE A 1 212 ? -16.073 -2.271 14.802 1.00 97.00 212 ILE A CA 1
ATOM 1638 C C . ILE A 1 212 ? -16.260 -2.774 16.237 1.00 97.00 212 ILE A C 1
ATOM 1640 O O . ILE A 1 212 ? -15.652 -2.224 17.155 1.00 97.00 212 ILE A O 1
ATOM 1644 N N . GLU A 1 213 ? -17.037 -3.843 16.436 1.00 97.25 213 GLU A N 1
ATOM 1645 C CA . GLU A 1 213 ? -17.215 -4.484 17.747 1.00 97.25 213 GLU A CA 1
ATOM 1646 C C . GLU A 1 213 ? -15.900 -5.017 18.321 1.00 97.25 213 GLU A C 1
ATOM 1648 O O . GLU A 1 213 ? -15.631 -4.818 19.504 1.00 97.25 213 GLU A O 1
ATOM 1653 N N . ILE A 1 214 ? -15.074 -5.669 17.494 1.00 98.00 214 ILE A N 1
ATOM 1654 C CA . ILE A 1 214 ? -13.768 -6.194 17.918 1.00 98.00 214 ILE A CA 1
ATOM 1655 C C . ILE A 1 214 ? -12.846 -5.051 18.337 1.00 98.00 214 ILE A C 1
ATOM 1657 O O . ILE A 1 214 ? -12.217 -5.117 19.390 1.00 98.00 214 ILE A O 1
ATOM 1661 N N . LEU A 1 215 ? -12.759 -3.993 17.527 1.00 97.12 215 LEU A N 1
ATOM 1662 C CA . LEU A 1 215 ? -11.866 -2.879 17.837 1.00 97.12 215 LEU A CA 1
ATOM 1663 C C . LEU A 1 215 ? -12.368 -2.019 19.001 1.00 97.12 215 LEU A C 1
ATOM 1665 O O . LEU A 1 215 ? -11.553 -1.385 19.672 1.00 97.12 215 LEU A O 1
ATOM 1669 N N . ALA A 1 216 ? -13.683 -1.989 19.239 1.00 96.00 216 ALA A N 1
ATOM 1670 C CA . ALA A 1 216 ? -14.330 -1.137 20.232 1.00 96.00 216 ALA A CA 1
ATOM 1671 C C . ALA A 1 216 ? -13.891 0.336 20.091 1.00 96.00 216 ALA A C 1
ATOM 1673 O O . ALA A 1 216 ? -13.423 0.964 21.045 1.00 96.00 216 ALA A O 1
ATOM 1674 N N . ARG A 1 217 ? -13.978 0.867 18.863 1.00 94.81 217 ARG A N 1
ATOM 1675 C CA . ARG A 1 217 ? -13.601 2.247 18.496 1.00 94.81 217 ARG A CA 1
ATOM 1676 C C . ARG A 1 217 ? -14.717 3.006 17.785 1.00 94.81 217 ARG A C 1
ATOM 1678 O O . ARG A 1 217 ? -14.463 3.781 16.870 1.00 94.81 217 ARG A O 1
ATOM 1685 N N . ASP A 1 218 ? -15.954 2.796 18.215 1.00 90.94 218 ASP A N 1
ATOM 1686 C CA . ASP A 1 218 ? -17.082 3.606 17.755 1.00 90.94 218 ASP A CA 1
ATOM 1687 C C . ASP A 1 218 ? -16.806 5.101 18.005 1.00 90.94 218 ASP A C 1
ATOM 1689 O O . ASP A 1 218 ? -16.518 5.503 19.131 1.00 90.94 218 ASP A O 1
ATOM 1693 N N . GLU A 1 219 ? -16.887 5.924 16.956 1.00 91.56 219 GLU A N 1
ATOM 1694 C CA . GLU A 1 219 ? -16.590 7.361 17.016 1.00 91.56 219 GLU A CA 1
ATOM 1695 C C . GLU A 1 219 ? -17.594 8.165 17.854 1.00 91.56 219 GLU A C 1
ATOM 1697 O O . GLU A 1 219 ? -17.336 9.328 18.164 1.00 91.56 219 GLU A O 1
ATOM 1702 N N . GLY A 1 220 ? -18.721 7.556 18.240 1.00 89.75 220 GLY A N 1
ATOM 1703 C CA . GLY A 1 220 ? -19.654 8.110 19.219 1.00 89.75 220 GLY A CA 1
ATOM 1704 C C . GLY A 1 220 ? -19.232 7.926 20.683 1.00 89.75 220 GLY A C 1
ATOM 1705 O O . GLY A 1 220 ? -19.882 8.486 21.566 1.00 89.75 220 GLY A O 1
ATOM 1706 N N . GLN A 1 221 ? -18.181 7.149 20.963 1.00 91.19 221 GLN A N 1
ATOM 1707 C CA . GLN A 1 221 ? -17.723 6.817 22.317 1.00 91.19 221 GLN A CA 1
ATOM 1708 C C . GLN A 1 221 ? -16.423 7.551 22.689 1.00 91.19 221 GLN A C 1
ATOM 1710 O O . GLN A 1 221 ? -15.674 7.965 21.804 1.00 91.19 221 GLN A O 1
ATOM 1715 N N . PRO A 1 222 ? -16.104 7.711 23.989 1.00 90.19 222 PRO A N 1
ATOM 1716 C CA . PRO A 1 222 ? -14.781 8.161 24.425 1.00 90.19 222 PRO A CA 1
ATOM 1717 C C . PRO A 1 222 ? -13.657 7.247 23.911 1.00 90.19 222 PRO A C 1
ATOM 1719 O O . PRO A 1 222 ? -13.878 6.068 23.645 1.00 90.19 222 PRO A O 1
ATOM 1722 N N . ASP A 1 223 ? -12.445 7.793 23.782 1.00 89.75 223 ASP A N 1
ATOM 1723 C CA . ASP A 1 223 ? -11.221 7.070 23.389 1.00 89.75 223 ASP A CA 1
ATOM 1724 C C . ASP A 1 223 ? -11.251 6.399 22.002 1.00 89.75 223 ASP A C 1
ATOM 1726 O O . ASP A 1 223 ? -10.336 5.652 21.642 1.00 89.75 223 ASP A O 1
ATOM 1730 N N . PHE A 1 224 ? -12.259 6.699 21.178 1.00 93.00 224 PHE A N 1
ATOM 1731 C CA . PHE A 1 224 ? -12.368 6.231 19.793 1.00 93.00 224 PHE A CA 1
ATOM 1732 C C . PHE A 1 224 ? -11.146 6.602 18.934 1.00 93.00 224 PHE A C 1
ATOM 1734 O O . PHE A 1 224 ? -10.884 5.945 17.929 1.00 93.00 224 PHE A O 1
ATOM 1741 N N . ASP A 1 225 ? -10.420 7.654 19.333 1.00 92.44 225 ASP A N 1
ATOM 1742 C CA . ASP A 1 225 ? -9.211 8.213 18.725 1.00 92.44 225 ASP A CA 1
ATOM 1743 C C . ASP A 1 225 ? -7.904 7.553 19.224 1.00 92.44 225 ASP A C 1
ATOM 1745 O O . ASP A 1 225 ? -6.804 7.914 18.797 1.00 92.44 225 ASP A O 1
ATOM 1749 N N . THR A 1 226 ? -8.009 6.571 20.121 1.00 94.75 226 THR A N 1
ATOM 1750 C CA . THR A 1 226 ? -6.884 5.769 20.605 1.00 94.75 226 THR A CA 1
ATOM 1751 C C . THR A 1 226 ? -6.662 4.572 19.680 1.00 94.75 226 THR A C 1
ATOM 1753 O O . THR A 1 226 ? -7.587 3.786 19.487 1.00 94.75 226 THR A O 1
ATOM 1756 N N . PRO A 1 227 ? -5.444 4.334 19.160 1.00 96.19 227 PRO A N 1
ATOM 1757 C CA . PRO A 1 227 ? -5.177 3.163 18.330 1.00 96.19 227 PRO A CA 1
ATOM 1758 C C . PRO A 1 227 ? -5.600 1.851 19.023 1.00 96.19 227 PRO A C 1
ATOM 1760 O O . PRO A 1 227 ? -5.344 1.692 20.225 1.00 96.19 227 PRO A O 1
ATOM 1763 N N . PRO A 1 228 ? -6.231 0.895 18.316 1.00 97.31 228 PRO A N 1
ATOM 1764 C CA . PRO A 1 228 ? -6.541 -0.422 18.874 1.00 97.31 228 PRO A CA 1
ATOM 1765 C C . PRO A 1 228 ? -5.272 -1.170 19.295 1.00 97.31 228 PRO A C 1
ATOM 1767 O O . PRO A 1 228 ? -4.191 -0.887 18.776 1.00 97.31 228 PRO A O 1
ATOM 1770 N N . ALA A 1 229 ? -5.384 -2.096 20.250 1.00 96.62 229 ALA A N 1
ATOM 1771 C CA . ALA A 1 229 ? -4.282 -2.984 20.628 1.00 96.62 229 ALA A CA 1
ATOM 1772 C C . ALA A 1 229 ? -3.976 -3.997 19.509 1.00 96.62 229 ALA A C 1
ATOM 1774 O O . ALA A 1 229 ? -4.854 -4.339 18.718 1.00 96.62 229 ALA A O 1
ATOM 1775 N N . ASP A 1 230 ? -2.745 -4.501 19.469 1.00 95.56 230 ASP A N 1
ATOM 1776 C CA . ASP A 1 230 ? -2.309 -5.568 18.559 1.00 95.56 230 ASP A CA 1
ATOM 1777 C C . ASP A 1 230 ? -3.162 -6.837 18.714 1.00 95.56 230 ASP A C 1
ATOM 1779 O O . ASP A 1 230 ? -3.531 -7.454 17.720 1.00 95.56 230 ASP A O 1
ATOM 1783 N N . THR A 1 231 ? -3.585 -7.172 19.936 1.00 97.94 231 THR A N 1
ATOM 1784 C CA . THR A 1 231 ? -4.477 -8.313 20.204 1.00 97.94 231 THR A CA 1
ATOM 1785 C C . THR A 1 231 ? -5.853 -8.182 19.545 1.00 97.94 231 THR A C 1
ATOM 1787 O O . THR A 1 231 ? -6.401 -9.180 19.080 1.00 97.94 231 THR A O 1
ATOM 1790 N N . LEU A 1 232 ? -6.399 -6.963 19.452 1.00 98.44 232 LEU A N 1
ATOM 1791 C CA . LEU A 1 232 ? -7.675 -6.708 18.772 1.00 98.44 232 LEU A CA 1
ATOM 1792 C C . LEU A 1 232 ? -7.520 -6.838 17.255 1.00 98.44 232 LEU A C 1
ATOM 1794 O O . LEU A 1 232 ? -8.373 -7.422 16.591 1.00 98.44 232 LEU A O 1
ATOM 1798 N N . TRP A 1 233 ? -6.402 -6.351 16.710 1.00 98.38 233 TRP A N 1
ATOM 1799 C CA . TRP A 1 233 ? -6.066 -6.563 15.304 1.00 98.38 233 TRP A CA 1
ATOM 1800 C C . TRP A 1 233 ? -5.859 -8.042 14.982 1.00 98.38 233 TRP A C 1
ATOM 1802 O O . TRP A 1 233 ? -6.392 -8.519 13.986 1.00 98.38 233 TRP A O 1
ATOM 1812 N N . ALA A 1 234 ? -5.147 -8.782 15.831 1.00 98.31 234 ALA A N 1
ATOM 1813 C CA . ALA A 1 234 ? -4.927 -10.214 15.655 1.00 98.31 234 ALA A CA 1
ATOM 1814 C C . ALA A 1 234 ? -6.252 -10.991 15.668 1.00 98.31 234 ALA A C 1
ATOM 1816 O O . ALA A 1 234 ? -6.461 -11.861 14.825 1.00 98.31 234 ALA A O 1
ATOM 1817 N N . GLN A 1 235 ? -7.178 -10.638 16.567 1.00 98.56 235 GLN A N 1
ATOM 1818 C CA . GLN A 1 235 ? -8.524 -11.209 16.570 1.00 98.56 235 GLN A CA 1
ATOM 1819 C C . GLN A 1 235 ? -9.275 -10.894 15.269 1.00 98.56 235 GLN A C 1
ATOM 1821 O O . GLN A 1 235 ? -9.834 -11.802 14.656 1.00 98.56 235 GLN A O 1
ATOM 1826 N N . LEU A 1 236 ? -9.267 -9.632 14.826 1.00 98.62 236 LEU A N 1
ATOM 1827 C CA . LEU A 1 236 ? -9.918 -9.212 13.584 1.00 98.62 236 LEU A CA 1
ATOM 1828 C C . LEU A 1 236 ? -9.371 -9.988 12.379 1.00 98.62 236 LEU A C 1
ATOM 1830 O O . LEU A 1 236 ? -10.143 -10.546 11.603 1.00 98.62 236 LEU A O 1
ATOM 1834 N N . LEU A 1 237 ? -8.047 -10.067 12.241 1.00 98.50 237 LEU A N 1
ATOM 1835 C CA . LEU A 1 237 ? -7.392 -10.794 11.153 1.00 98.50 237 LEU A CA 1
ATOM 1836 C C . LEU A 1 237 ? -7.655 -12.301 11.233 1.00 98.50 237 LEU A C 1
ATOM 1838 O O . LEU A 1 237 ? -7.866 -12.933 10.204 1.00 98.50 237 LEU A O 1
ATOM 1842 N N . SER A 1 238 ? -7.715 -12.878 12.435 1.00 98.25 238 SER A N 1
ATOM 1843 C CA . SER A 1 238 ? -8.083 -14.284 12.617 1.00 98.25 238 SER A CA 1
ATOM 1844 C C . SER A 1 238 ? -9.518 -14.567 12.164 1.00 98.25 238 SER A C 1
ATOM 1846 O O . SER A 1 238 ? -9.755 -15.605 11.546 1.00 98.25 238 SER A O 1
ATOM 1848 N N . GLU A 1 239 ? -10.466 -13.660 12.423 1.00 98.12 239 GLU A N 1
ATOM 1849 C CA . GLU A 1 239 ? -11.844 -13.785 11.928 1.00 98.12 239 GLU A CA 1
ATOM 1850 C C . GLU A 1 239 ? -11.920 -13.635 10.400 1.00 98.12 239 GLU A C 1
ATOM 1852 O O . GLU A 1 239 ? -12.673 -14.367 9.759 1.00 98.12 239 GLU A O 1
ATOM 1857 N N . VAL A 1 240 ? -11.096 -12.769 9.796 1.00 97.81 240 VAL A N 1
ATOM 1858 C CA . VAL A 1 240 ? -10.949 -12.708 8.330 1.00 97.81 240 VAL A CA 1
ATOM 1859 C C . VAL A 1 240 ? -10.409 -14.036 7.788 1.00 97.81 240 VAL A C 1
ATOM 1861 O O . VAL A 1 240 ? -11.011 -14.622 6.889 1.00 97.81 240 VAL A O 1
ATOM 1864 N N . GLU A 1 241 ? -9.336 -14.568 8.374 1.00 96.75 241 GLU A N 1
ATOM 1865 C CA . GLU A 1 241 ? -8.709 -15.823 7.938 1.00 96.75 241 GLU A CA 1
ATOM 1866 C C . GLU A 1 241 ? -9.621 -17.045 8.083 1.00 96.75 241 GLU A C 1
ATOM 1868 O O . GLU A 1 241 ? -9.542 -17.973 7.271 1.00 96.75 241 GLU A O 1
ATOM 1873 N N . ALA A 1 242 ? -10.542 -17.027 9.050 1.00 96.56 242 ALA A N 1
ATOM 1874 C CA . ALA A 1 242 ? -11.562 -18.059 9.212 1.00 96.56 242 ALA A CA 1
ATOM 1875 C C . ALA A 1 242 ? -12.535 -18.144 8.019 1.00 96.56 242 ALA A C 1
ATOM 1877 O O . ALA A 1 242 ? -13.153 -19.187 7.813 1.00 96.56 242 ALA A O 1
ATOM 1878 N N . THR A 1 243 ? -12.641 -17.093 7.195 1.00 93.31 243 THR A N 1
ATOM 1879 C CA . THR A 1 243 ? -13.430 -17.114 5.947 1.00 93.31 243 THR A CA 1
ATOM 1880 C C . THR A 1 243 ? -12.730 -17.841 4.794 1.00 93.31 243 THR A C 1
ATOM 1882 O O . THR A 1 243 ? -13.309 -17.990 3.720 1.00 93.31 243 THR A O 1
ATOM 1885 N N . GLY A 1 244 ? -11.488 -18.294 4.998 1.00 92.06 244 GLY A N 1
ATOM 1886 C CA . GLY A 1 244 ? -10.678 -18.941 3.969 1.00 92.06 244 GLY A CA 1
ATOM 1887 C C . GLY A 1 244 ? -9.848 -17.975 3.120 1.00 92.06 244 GLY A C 1
ATOM 1888 O O . GLY A 1 244 ? -9.182 -18.431 2.193 1.00 92.06 244 GLY A O 1
ATOM 1889 N N . HIS A 1 245 ? -9.820 -16.681 3.453 1.00 94.19 245 HIS A N 1
ATOM 1890 C CA . HIS A 1 245 ? -9.073 -15.635 2.742 1.00 94.19 245 HIS A CA 1
ATOM 1891 C C . HIS A 1 245 ? -8.199 -14.824 3.701 1.00 94.19 245 HIS A C 1
ATOM 1893 O O . HIS A 1 245 ? -8.503 -14.727 4.882 1.00 94.19 245 HIS A O 1
ATOM 1899 N N . GLY A 1 246 ? -7.102 -14.247 3.211 1.00 96.12 246 GLY A N 1
ATOM 1900 C CA . GLY A 1 246 ? -6.312 -13.285 3.987 1.00 96.12 246 GLY A CA 1
ATOM 1901 C C . GLY A 1 246 ? -6.883 -11.876 3.909 1.00 96.12 246 GLY A C 1
ATOM 1902 O O . GLY A 1 246 ? -7.635 -11.573 2.981 1.00 96.12 246 GLY A O 1
ATOM 1903 N N . ALA A 1 247 ? -6.502 -11.007 4.847 1.00 98.12 247 ALA A N 1
ATOM 1904 C CA . ALA A 1 247 ? -6.758 -9.580 4.702 1.00 98.12 247 ALA A CA 1
ATOM 1905 C C . ALA A 1 247 ? -5.674 -8.942 3.821 1.00 98.12 247 ALA A C 1
ATOM 1907 O O . ALA A 1 247 ? -4.486 -9.116 4.089 1.00 98.12 247 ALA A O 1
ATOM 1908 N N . LEU A 1 248 ? -6.075 -8.174 2.809 1.00 97.94 248 LEU A N 1
ATOM 1909 C CA . LEU A 1 248 ? -5.191 -7.248 2.102 1.00 97.94 248 LEU A CA 1
ATOM 1910 C C . LEU A 1 248 ? -5.563 -5.826 2.519 1.00 97.94 248 LEU A C 1
ATOM 1912 O O . LEU A 1 248 ? -6.664 -5.357 2.232 1.00 97.94 248 LEU A O 1
ATOM 1916 N N . ILE A 1 249 ? -4.657 -5.148 3.215 1.00 98.00 249 ILE A N 1
ATOM 1917 C CA . ILE A 1 249 ? -4.871 -3.791 3.719 1.00 98.00 249 ILE A CA 1
ATOM 1918 C C . ILE A 1 249 ? -4.013 -2.841 2.890 1.00 98.00 249 ILE A C 1
ATOM 1920 O O . ILE A 1 249 ? -2.792 -2.928 2.944 1.00 98.00 249 ILE A O 1
ATOM 1924 N N . LEU A 1 250 ? -4.650 -1.948 2.133 1.00 95.19 250 LEU A N 1
ATOM 1925 C CA . LEU A 1 250 ? -4.005 -0.944 1.286 1.00 95.19 250 LEU A CA 1
ATOM 1926 C C . LEU A 1 250 ? -4.218 0.441 1.908 1.00 95.19 250 LEU A C 1
ATOM 1928 O O . LEU A 1 250 ? -5.363 0.854 2.123 1.00 95.19 250 LEU A O 1
ATOM 1932 N N . ILE A 1 251 ? -3.132 1.143 2.225 1.00 93.12 251 ILE A N 1
ATOM 1933 C CA . ILE A 1 251 ? -3.150 2.481 2.827 1.00 93.12 251 ILE A CA 1
ATOM 1934 C C . ILE A 1 251 ? -2.395 3.451 1.911 1.00 93.12 251 ILE A C 1
ATOM 1936 O O . ILE A 1 251 ? -1.163 3.465 1.922 1.00 93.12 251 ILE A O 1
ATOM 1940 N N . ASP A 1 252 ? -3.131 4.310 1.199 1.00 88.12 252 ASP A N 1
ATOM 1941 C CA . ASP A 1 252 ? -2.559 5.344 0.323 1.00 88.12 252 ASP A CA 1
ATOM 1942 C C . ASP A 1 252 ? -2.688 6.747 0.918 1.00 88.12 252 ASP A C 1
ATOM 1944 O O . ASP A 1 252 ? -3.659 7.057 1.611 1.00 88.12 252 ASP A O 1
ATOM 1948 N N . GLU A 1 253 ? -1.725 7.615 0.602 1.00 84.31 253 GLU A N 1
ATOM 1949 C CA . GLU A 1 253 ? -1.724 9.053 0.928 1.00 84.31 253 GLU A CA 1
ATOM 1950 C C . GLU A 1 253 ? -1.986 9.383 2.419 1.00 84.31 253 GLU A C 1
ATOM 1952 O O . GLU A 1 253 ? -2.517 10.444 2.763 1.00 84.31 253 GLU A O 1
ATOM 1957 N N . PHE A 1 254 ? -1.584 8.493 3.339 1.00 88.94 254 PHE A N 1
ATOM 1958 C CA . PHE A 1 254 ? -1.855 8.623 4.782 1.00 88.94 254 PHE A CA 1
ATOM 1959 C C . PHE A 1 254 ? -1.359 9.944 5.382 1.00 88.94 254 PHE A C 1
ATOM 1961 O O . PHE A 1 254 ? -2.017 10.523 6.250 1.00 88.94 254 PHE A O 1
ATOM 1968 N N . LEU A 1 255 ? -0.203 10.441 4.922 1.00 85.50 255 LEU A N 1
ATOM 1969 C CA . LEU A 1 255 ? 0.410 11.632 5.508 1.00 85.50 255 LEU A CA 1
ATOM 1970 C C . LEU A 1 255 ? -0.455 12.886 5.373 1.00 85.50 255 LEU A C 1
ATOM 1972 O O . LEU A 1 255 ? -0.379 13.746 6.246 1.00 85.50 255 LEU A O 1
ATOM 1976 N N . MET A 1 256 ? -1.277 13.000 4.324 1.00 81.69 256 MET A N 1
ATOM 1977 C CA . MET A 1 256 ? -2.110 14.188 4.133 1.00 81.69 256 MET A CA 1
ATOM 1978 C C . MET A 1 256 ? -3.189 14.282 5.215 1.00 81.69 256 MET A C 1
ATOM 1980 O O . MET A 1 256 ? -3.306 15.304 5.887 1.00 81.69 256 MET A O 1
ATOM 1984 N N . TRP A 1 257 ? -3.902 13.185 5.466 1.00 90.56 257 TRP A N 1
ATOM 1985 C CA . TRP A 1 257 ? -4.869 13.107 6.561 1.00 90.56 257 TRP A CA 1
ATOM 1986 C C . TRP A 1 257 ? -4.198 13.241 7.934 1.00 90.56 257 TRP A C 1
ATOM 1988 O O . TRP A 1 257 ? -4.693 13.940 8.819 1.00 90.56 257 TRP A O 1
ATOM 1998 N N . ALA A 1 258 ? -3.033 12.613 8.111 1.00 91.25 258 ALA A N 1
ATOM 1999 C CA . ALA A 1 258 ? -2.277 12.687 9.355 1.00 91.25 258 ALA A CA 1
ATOM 2000 C C . ALA A 1 258 ? -1.813 14.121 9.666 1.00 91.25 258 ALA A C 1
ATOM 2002 O O . ALA A 1 258 ? -1.759 14.516 10.833 1.00 91.25 258 ALA A O 1
ATOM 2003 N N . HIS A 1 259 ? -1.519 14.916 8.633 1.00 89.00 259 HIS A N 1
ATOM 2004 C CA . HIS A 1 259 ? -1.189 16.328 8.769 1.00 89.00 259 HIS A CA 1
ATOM 2005 C C . HIS A 1 259 ? -2.381 17.128 9.312 1.00 89.00 259 HIS A C 1
ATOM 2007 O O . HIS A 1 259 ? -2.210 17.895 10.261 1.00 89.00 259 HIS A O 1
ATOM 2013 N N . ASP A 1 260 ? -3.591 16.917 8.793 1.00 88.50 260 ASP A N 1
ATOM 2014 C CA . ASP A 1 260 ? -4.805 17.586 9.291 1.00 88.50 260 ASP A CA 1
ATOM 2015 C C . ASP A 1 260 ? -5.141 17.195 10.738 1.00 88.50 260 ASP A C 1
ATOM 2017 O O . ASP A 1 260 ? -5.576 18.031 11.541 1.00 88.50 260 ASP A O 1
ATOM 2021 N N . ALA A 1 261 ? -4.880 15.935 11.087 1.00 89.38 261 ALA A N 1
ATOM 2022 C CA . ALA A 1 261 ? -5.063 15.399 12.428 1.00 89.38 261 ALA A CA 1
ATOM 2023 C C . ALA A 1 261 ? -4.077 15.983 13.450 1.00 89.38 261 ALA A C 1
ATOM 2025 O O . ALA A 1 261 ? -4.471 16.397 14.545 1.00 89.38 261 ALA A O 1
ATOM 2026 N N . ALA A 1 262 ? -2.791 16.028 13.096 1.00 90.06 262 ALA A N 1
ATOM 2027 C CA . ALA A 1 262 ? -1.717 16.310 14.041 1.00 90.06 262 ALA A CA 1
ATOM 2028 C C . ALA A 1 262 ? -1.202 17.752 14.016 1.00 90.06 262 ALA A C 1
ATOM 2030 O O . ALA A 1 262 ? -0.536 18.150 14.970 1.00 90.06 262 ALA A O 1
ATOM 2031 N N . SER A 1 263 ? -1.508 18.550 12.987 1.00 86.06 263 SER A N 1
ATOM 2032 C CA . SER A 1 263 ? -1.060 19.948 12.919 1.00 86.06 263 SER A CA 1
ATOM 2033 C C . SER A 1 263 ? -1.483 20.727 14.164 1.00 86.06 263 SER A C 1
ATOM 2035 O O . SER A 1 263 ? -2.685 20.749 14.456 1.00 86.06 263 SER A O 1
ATOM 2037 N N . PRO A 1 264 ? -0.546 21.379 14.883 1.00 82.06 264 PRO A N 1
ATOM 2038 C CA . PRO A 1 264 ? -0.864 22.153 16.076 1.00 82.06 264 PRO A CA 1
ATOM 2039 C C . PRO A 1 264 ? -2.012 23.127 15.823 1.00 82.06 264 PRO A C 1
ATOM 2041 O O . PRO A 1 264 ? -2.052 23.805 14.798 1.00 82.06 264 PRO A O 1
ATOM 2044 N N . ASP A 1 265 ? -2.959 23.177 16.753 1.00 78.31 265 ASP A N 1
ATOM 2045 C CA . ASP A 1 265 ? -4.096 24.082 16.656 1.00 78.31 265 ASP A CA 1
ATOM 2046 C C . ASP A 1 265 ? -3.633 25.528 16.924 1.00 78.31 265 ASP A C 1
ATOM 2048 O O . ASP A 1 265 ? -3.219 25.822 18.050 1.00 78.31 265 ASP A O 1
ATOM 2052 N N . PRO A 1 266 ? -3.726 26.453 15.944 1.00 72.12 266 PRO A N 1
ATOM 2053 C CA . PRO A 1 266 ? -3.308 27.844 16.126 1.00 72.12 266 PRO A CA 1
ATOM 2054 C C . PRO A 1 266 ? -4.101 28.569 17.218 1.00 72.12 266 PRO A C 1
ATOM 2056 O O . PRO A 1 266 ? -3.644 29.581 17.745 1.00 72.12 266 PRO A O 1
ATOM 2059 N N . THR A 1 267 ? -5.297 28.073 17.546 1.00 78.69 267 THR A N 1
ATOM 2060 C CA . THR A 1 267 ? -6.167 28.646 18.578 1.00 78.69 267 THR A CA 1
ATOM 2061 C C . THR A 1 267 ? -5.848 28.129 19.983 1.00 78.69 267 THR A C 1
ATOM 2063 O O . THR A 1 267 ? -6.346 28.683 20.962 1.00 78.69 267 THR A O 1
ATOM 2066 N N . GLY A 1 268 ? -5.030 27.073 20.097 1.00 75.38 268 GLY A N 1
ATOM 2067 C CA . GLY A 1 268 ? -4.673 26.432 21.364 1.00 75.38 268 GLY A CA 1
ATOM 2068 C C . GLY A 1 268 ? -5.826 25.703 22.065 1.00 75.38 268 GLY A C 1
ATOM 2069 O O . GLY A 1 268 ? -5.662 25.272 23.206 1.00 75.38 268 GLY A O 1
ATOM 2070 N N . GLN A 1 269 ? -6.989 25.563 21.417 1.00 75.62 269 GLN A N 1
ATOM 2071 C CA . GLN A 1 269 ? -8.162 24.908 22.001 1.00 75.62 269 GLN A CA 1
ATOM 2072 C C . GLN A 1 269 ? -7.995 23.387 22.051 1.00 75.62 269 GLN A C 1
ATOM 2074 O O . GLN A 1 269 ? -8.467 22.742 22.987 1.00 75.62 269 GLN A O 1
ATOM 2079 N N . ARG A 1 270 ? -7.302 22.811 21.065 1.00 76.12 270 ARG A N 1
ATOM 2080 C CA . ARG A 1 270 ? -6.995 21.380 20.990 1.00 76.12 270 ARG A CA 1
ATOM 2081 C C . ARG A 1 270 ? -5.559 21.080 21.408 1.00 76.12 270 ARG A C 1
ATOM 2083 O O . ARG A 1 270 ? -4.623 21.215 20.622 1.00 76.12 270 ARG A O 1
ATOM 2090 N N . GLN A 1 271 ? -5.402 20.646 22.658 1.00 76.12 271 GLN A N 1
ATOM 2091 C CA . GLN A 1 271 ? -4.112 20.249 23.243 1.00 76.12 271 GLN A CA 1
ATOM 2092 C C . GLN A 1 271 ? -3.696 18.815 22.884 1.00 76.12 271 GLN A C 1
ATOM 2094 O O . GLN A 1 271 ? -2.561 18.423 23.130 1.00 76.12 271 GLN A O 1
ATOM 2099 N N . ASP A 1 272 ? -4.600 18.035 22.293 1.00 79.44 272 ASP A N 1
ATOM 2100 C CA . ASP A 1 272 ? -4.371 16.662 21.842 1.00 79.44 272 ASP A CA 1
ATOM 2101 C C . ASP A 1 272 ? -3.621 16.581 20.502 1.00 79.44 272 ASP A C 1
ATOM 2103 O O . ASP A 1 272 ? -3.309 15.485 20.051 1.00 79.44 272 ASP A O 1
ATOM 2107 N N . ARG A 1 273 ? -3.317 17.718 19.857 1.00 85.69 273 ARG A N 1
ATOM 2108 C CA . ARG A 1 273 ? -2.557 17.800 18.597 1.00 85.69 273 ARG A CA 1
ATOM 2109 C C . ARG A 1 273 ? -1.038 17.726 18.795 1.00 85.69 273 ARG A C 1
ATOM 2111 O O . ARG A 1 273 ? -0.525 17.752 19.909 1.00 85.69 273 ARG A O 1
ATOM 2118 N N . GLY A 1 274 ? -0.300 17.604 17.694 1.00 86.88 274 GLY A N 1
ATOM 2119 C CA . GLY A 1 274 ? 1.157 17.509 17.690 1.00 86.88 274 GLY A CA 1
ATOM 2120 C C . GLY A 1 274 ? 1.655 16.179 18.278 1.00 86.88 274 GLY A C 1
ATOM 2121 O O . GLY A 1 274 ? 1.248 15.126 17.782 1.00 86.88 274 GLY A O 1
ATOM 2122 N N . PRO A 1 275 ? 2.516 16.189 19.319 1.00 88.38 275 PRO A N 1
ATOM 2123 C CA . PRO A 1 275 ? 3.173 14.984 19.841 1.00 88.38 275 PRO A CA 1
ATOM 2124 C C . PRO A 1 275 ? 2.232 13.826 20.185 1.00 88.38 275 PRO A C 1
ATOM 2126 O O . PRO A 1 275 ? 2.550 12.677 19.891 1.00 88.38 275 PRO A O 1
ATOM 2129 N N . VAL A 1 276 ? 1.055 14.121 20.747 1.00 91.25 276 VAL A N 1
ATOM 2130 C CA . VAL A 1 276 ? 0.066 13.095 21.110 1.00 91.25 276 VAL A CA 1
ATOM 2131 C C . VAL A 1 276 ? -0.414 12.332 19.870 1.00 91.25 276 VAL A C 1
ATOM 2133 O O . VAL A 1 276 ? -0.468 11.102 19.885 1.00 91.25 276 VAL A O 1
ATOM 2136 N N . TRP A 1 277 ? -0.702 13.029 18.767 1.00 93.00 277 TRP A N 1
ATOM 2137 C CA . TRP A 1 277 ? -1.072 12.379 17.507 1.00 93.00 277 TRP A CA 1
ATOM 2138 C C . TRP A 1 277 ? 0.106 11.668 16.836 1.00 93.00 277 TRP A C 1
ATOM 2140 O O . TRP A 1 277 ? -0.095 10.596 16.269 1.00 93.00 277 TRP A O 1
ATOM 2150 N N . TYR A 1 278 ? 1.334 12.181 16.957 1.00 92.12 278 TYR A N 1
ATOM 2151 C CA . TYR A 1 278 ? 2.520 11.476 16.454 1.00 92.12 278 TYR A CA 1
ATOM 2152 C C . TYR A 1 278 ? 2.685 10.111 17.136 1.00 92.12 278 TYR A C 1
ATOM 2154 O O . TYR A 1 278 ? 2.861 9.095 16.459 1.00 92.12 278 TYR A O 1
ATOM 2162 N N . ASP A 1 279 ? 2.538 10.060 18.463 1.00 92.81 279 ASP A N 1
ATOM 2163 C CA . ASP A 1 279 ? 2.572 8.805 19.218 1.00 92.81 279 ASP A CA 1
ATOM 2164 C C . ASP A 1 279 ? 1.416 7.875 18.836 1.00 92.81 279 ASP A C 1
ATOM 2166 O O . ASP A 1 279 ? 1.601 6.659 18.740 1.00 92.81 279 ASP A O 1
ATOM 2170 N N . ARG A 1 280 ? 0.224 8.418 18.562 1.00 95.38 280 ARG A N 1
ATOM 2171 C CA . ARG A 1 280 ? -0.907 7.623 18.061 1.00 95.38 280 ARG A CA 1
ATOM 2172 C C . ARG A 1 280 ? -0.612 7.010 16.693 1.00 95.38 280 ARG A C 1
ATOM 2174 O O . ARG A 1 280 ? -0.884 5.826 16.519 1.00 95.38 280 ARG A O 1
ATOM 2181 N N . PHE A 1 281 ? -0.011 7.741 15.754 1.00 94.44 281 PHE A N 1
ATOM 2182 C CA . PHE A 1 281 ? 0.359 7.186 14.443 1.00 94.44 281 PHE A CA 1
ATOM 2183 C C . PHE A 1 281 ? 1.406 6.086 14.559 1.00 94.44 281 PHE A C 1
ATOM 2185 O O . PHE A 1 281 ? 1.227 5.008 13.991 1.00 94.44 281 PHE A O 1
ATOM 2192 N N . LYS A 1 282 ? 2.453 6.319 15.359 1.00 94.06 282 LYS A N 1
ATOM 2193 C CA . LYS A 1 282 ? 3.462 5.300 15.661 1.00 94.06 282 LYS A CA 1
ATOM 2194 C C . LYS A 1 282 ? 2.810 4.034 16.219 1.00 94.06 282 LYS A C 1
ATOM 2196 O O . LYS A 1 282 ? 3.054 2.943 15.713 1.00 94.06 282 LYS A O 1
ATOM 2201 N N . ASN A 1 283 ? 1.959 4.180 17.236 1.00 95.44 283 ASN A N 1
ATOM 2202 C CA . ASN A 1 283 ? 1.279 3.055 17.874 1.00 95.44 283 ASN A CA 1
ATOM 2203 C C . ASN A 1 283 ? 0.295 2.349 16.931 1.00 95.44 283 ASN A C 1
ATOM 2205 O O . ASN A 1 283 ? 0.183 1.129 16.992 1.00 95.44 283 ASN A O 1
ATOM 2209 N N . PHE A 1 284 ? -0.409 3.082 16.066 1.00 96.44 284 PHE A N 1
ATOM 2210 C CA . PHE A 1 284 ? -1.306 2.502 15.067 1.00 96.44 284 PHE A CA 1
ATOM 2211 C C . PHE A 1 284 ? -0.545 1.585 14.109 1.00 96.44 284 PHE A C 1
ATOM 2213 O O . PHE A 1 284 ? -0.879 0.403 14.027 1.00 96.44 284 PHE A O 1
ATOM 2220 N N . PHE A 1 285 ? 0.501 2.096 13.454 1.00 95.62 285 PHE A N 1
ATOM 2221 C CA . PHE A 1 285 ? 1.284 1.291 12.520 1.00 95.62 285 PHE A CA 1
ATOM 2222 C C . PHE A 1 285 ? 1.998 0.137 13.212 1.00 95.62 285 PHE A C 1
ATOM 2224 O O . PHE A 1 285 ? 1.953 -0.967 12.690 1.00 95.62 285 PHE A O 1
ATOM 2231 N N . GLN A 1 286 ? 2.569 0.353 14.401 1.00 94.56 286 GLN A N 1
ATOM 2232 C CA . GLN A 1 286 ? 3.246 -0.704 15.155 1.00 94.56 286 GLN A CA 1
ATOM 2233 C C . GLN A 1 286 ? 2.309 -1.855 15.526 1.00 94.56 286 GLN A C 1
ATOM 2235 O O . GLN A 1 286 ? 2.659 -3.023 15.386 1.00 94.56 286 GLN A O 1
ATOM 2240 N N . ARG A 1 287 ? 1.114 -1.545 16.032 1.00 96.38 287 ARG A N 1
ATOM 2241 C CA . ARG A 1 287 ? 0.178 -2.579 16.489 1.00 96.38 287 ARG A CA 1
ATOM 2242 C C . ARG A 1 287 ? -0.471 -3.306 15.317 1.00 96.38 287 ARG A C 1
ATOM 2244 O O . ARG A 1 287 ? -0.660 -4.517 15.387 1.00 96.38 287 ARG A O 1
ATOM 2251 N N . LEU A 1 288 ? -0.782 -2.581 14.241 1.00 97.19 288 LEU A N 1
ATOM 2252 C CA . LEU A 1 288 ? -1.292 -3.179 13.012 1.00 97.19 288 LEU A CA 1
ATOM 2253 C C . LEU A 1 288 ? -0.230 -4.066 12.348 1.00 97.19 288 LEU A C 1
ATOM 2255 O O . LEU A 1 288 ? -0.536 -5.202 11.997 1.00 97.19 288 LEU A O 1
ATOM 2259 N N . SER A 1 289 ? 1.014 -3.592 12.220 1.00 95.00 289 SER A N 1
ATOM 2260 C CA . SER A 1 289 ? 2.102 -4.350 11.592 1.00 95.00 289 SER A CA 1
ATOM 2261 C C . SER A 1 289 ? 2.389 -5.650 12.345 1.00 95.00 289 SER A C 1
ATOM 2263 O O . SER A 1 289 ? 2.456 -6.710 11.734 1.00 95.00 289 SER A O 1
ATOM 2265 N N . GLN A 1 290 ? 2.455 -5.607 13.679 1.00 94.94 290 GLN A N 1
ATOM 2266 C CA . GLN A 1 290 ? 2.650 -6.795 14.517 1.00 94.94 290 GLN A CA 1
ATOM 2267 C C . GLN A 1 290 ? 1.535 -7.837 14.337 1.00 94.94 290 GLN A C 1
ATOM 2269 O O . GLN A 1 290 ? 1.804 -9.037 14.238 1.00 94.94 290 GLN A O 1
ATOM 2274 N N . ALA A 1 291 ? 0.281 -7.392 14.256 1.00 96.88 291 ALA A N 1
ATOM 2275 C CA . ALA A 1 291 ? -0.843 -8.286 14.012 1.00 96.88 291 ALA A CA 1
ATOM 2276 C C . ALA A 1 291 ? -0.812 -8.889 12.596 1.00 96.88 291 ALA A C 1
ATOM 2278 O O . ALA A 1 291 ? -1.040 -10.084 12.433 1.00 96.88 291 ALA A O 1
ATOM 2279 N N . VAL A 1 292 ? -0.475 -8.097 11.576 1.00 96.88 292 VAL A N 1
ATOM 2280 C CA . VAL A 1 292 ? -0.353 -8.581 10.191 1.00 96.88 292 VAL A CA 1
ATOM 2281 C C . VAL A 1 292 ? 0.811 -9.562 10.039 1.00 96.88 292 VAL A C 1
ATOM 2283 O O . VAL A 1 292 ? 0.653 -10.590 9.379 1.00 96.88 292 VAL A O 1
ATOM 2286 N N . GLU A 1 293 ? 1.942 -9.311 10.696 1.00 94.00 293 GLU A N 1
ATOM 2287 C CA . GLU A 1 293 ? 3.097 -10.215 10.740 1.00 94.00 293 GLU A CA 1
ATOM 2288 C C . GLU A 1 293 ? 2.717 -11.580 11.328 1.00 94.00 293 GLU A C 1
ATOM 2290 O O . GLU A 1 293 ? 2.989 -12.622 10.733 1.00 94.00 293 GLU A O 1
ATOM 2295 N N . SER A 1 294 ? 2.029 -11.567 12.474 1.00 94.38 294 SER A N 1
ATOM 2296 C CA . SER A 1 294 ? 1.597 -12.785 13.174 1.00 94.38 294 SER A CA 1
ATOM 2297 C C . SER A 1 294 ? 0.457 -13.540 12.482 1.00 94.38 294 SER A C 1
ATOM 2299 O O . SER A 1 294 ? 0.220 -14.707 12.798 1.00 94.38 294 SER A O 1
ATOM 2301 N N . SER A 1 295 ? -0.234 -12.905 11.531 1.00 96.31 295 SER A N 1
ATOM 2302 C CA . SER A 1 295 ? -1.249 -13.565 10.710 1.00 96.31 295 SER A CA 1
ATOM 2303 C C . SER A 1 295 ? -0.627 -14.628 9.798 1.00 96.31 295 SER A C 1
ATOM 2305 O O . SER A 1 295 ? 0.570 -14.605 9.501 1.00 96.31 295 SER A O 1
ATOM 2307 N N . SER A 1 296 ? -1.430 -15.582 9.330 1.00 94.38 296 SER A N 1
ATOM 2308 C CA . SER A 1 296 ? -0.914 -16.655 8.476 1.00 94.38 296 SER A CA 1
ATOM 2309 C C . SER A 1 296 ? -0.826 -16.256 7.005 1.00 94.38 296 SER A C 1
ATOM 2311 O O . SER A 1 296 ? -0.038 -16.839 6.261 1.00 94.38 296 SER A O 1
ATOM 2313 N N . ARG A 1 297 ? -1.674 -15.320 6.563 1.00 95.12 297 ARG A N 1
ATOM 2314 C CA . ARG A 1 297 ? -1.824 -14.971 5.145 1.00 95.12 297 ARG A CA 1
ATOM 2315 C C . ARG A 1 297 ? -2.357 -13.563 4.892 1.00 95.12 297 ARG A C 1
ATOM 2317 O O . ARG A 1 297 ? -2.901 -13.328 3.819 1.00 95.12 297 ARG A O 1
ATOM 2324 N N . SER A 1 298 ? -2.265 -12.650 5.856 1.00 97.56 298 SER A N 1
ATOM 2325 C CA . SER A 1 298 ? -2.649 -11.248 5.643 1.00 97.56 298 SER A CA 1
ATOM 2326 C C . SER A 1 298 ? -1.437 -10.395 5.264 1.00 97.56 298 SER A C 1
ATOM 2328 O O . SER A 1 298 ? -0.302 -10.720 5.631 1.00 97.56 298 SER A O 1
ATOM 2330 N N . CYS A 1 299 ? -1.685 -9.321 4.515 1.00 96.50 299 CYS A N 1
ATOM 2331 C CA . CYS A 1 299 ? -0.670 -8.404 4.012 1.00 96.50 299 CYS A CA 1
ATOM 2332 C C . CYS A 1 299 ? -1.103 -6.941 4.202 1.00 96.50 299 CYS A C 1
ATOM 2334 O O . CYS A 1 299 ? -2.265 -6.589 3.979 1.00 96.50 299 CYS A O 1
ATOM 2336 N N . LEU A 1 300 ? -0.158 -6.096 4.611 1.00 95.94 300 LEU A N 1
ATOM 2337 C CA . LEU A 1 300 ? -0.286 -4.649 4.723 1.00 95.94 300 LEU A CA 1
ATOM 2338 C C . LEU A 1 300 ? 0.599 -3.996 3.667 1.00 95.94 300 LEU A C 1
ATOM 2340 O O . LEU A 1 300 ? 1.817 -4.137 3.702 1.00 95.94 300 LEU A O 1
ATOM 2344 N N . VAL A 1 301 ? -0.010 -3.224 2.782 1.00 92.25 301 VAL A N 1
ATOM 2345 C CA . VAL A 1 301 ? 0.678 -2.408 1.789 1.00 92.25 301 VAL A CA 1
ATOM 2346 C C . VAL A 1 301 ? 0.398 -0.950 2.115 1.00 92.25 301 VAL A C 1
ATOM 2348 O O . VAL A 1 301 ? -0.756 -0.537 2.231 1.00 92.25 301 VAL A O 1
ATOM 2351 N N . VAL A 1 302 ? 1.456 -0.175 2.322 1.00 89.12 302 VAL A N 1
ATOM 2352 C CA . VAL A 1 302 ? 1.352 1.223 2.736 1.00 89.12 302 VAL A CA 1
ATOM 2353 C C . VAL A 1 302 ? 2.208 2.122 1.855 1.00 89.12 302 VAL A C 1
ATOM 2355 O O . VAL A 1 302 ? 3.345 1.800 1.525 1.00 89.12 302 VAL A O 1
ATOM 2358 N N . SER A 1 303 ? 1.666 3.285 1.519 1.00 82.44 303 SER A N 1
ATOM 2359 C CA . SER A 1 303 ? 2.322 4.364 0.787 1.00 82.44 303 SER A CA 1
ATOM 2360 C C . SER A 1 303 ? 2.559 5.540 1.749 1.00 82.44 303 SER A C 1
ATOM 2362 O O . SER A 1 303 ? 1.718 6.423 1.935 1.00 82.44 303 SER A O 1
ATOM 2364 N N . LEU A 1 304 ? 3.718 5.538 2.427 1.00 76.62 304 LEU A N 1
ATOM 2365 C CA . LEU A 1 304 ? 4.150 6.627 3.317 1.00 76.62 304 LEU A CA 1
ATOM 2366 C C . LEU A 1 304 ? 5.126 7.561 2.597 1.00 76.62 304 LEU A C 1
ATOM 2368 O O . LEU A 1 304 ? 6.346 7.462 2.750 1.00 76.62 304 LEU A O 1
ATOM 2372 N N . LEU A 1 305 ? 4.605 8.494 1.806 1.00 67.62 305 LEU A N 1
ATOM 2373 C CA . LEU A 1 305 ? 5.447 9.464 1.111 1.00 67.62 305 LEU A CA 1
ATOM 2374 C C . LEU A 1 305 ? 5.590 10.779 1.837 1.00 67.62 305 LEU A C 1
ATOM 2376 O O . LEU A 1 305 ? 4.590 11.398 2.168 1.00 67.62 305 LEU A O 1
ATOM 2380 N N . ALA A 1 306 ? 6.825 11.273 1.928 1.00 54.50 306 ALA A N 1
ATOM 2381 C CA . ALA A 1 306 ? 7.079 12.660 2.287 1.00 54.50 306 ALA A CA 1
ATOM 2382 C C . ALA A 1 306 ? 6.337 13.611 1.334 1.00 54.50 306 ALA A C 1
ATOM 2384 O O . ALA A 1 306 ? 6.561 13.596 0.119 1.00 54.50 306 ALA A O 1
ATOM 2385 N N . THR A 1 307 ? 5.501 14.476 1.901 1.00 48.19 307 THR A N 1
ATOM 2386 C CA . THR A 1 307 ? 5.034 15.698 1.251 1.00 48.19 307 THR A CA 1
ATOM 2387 C C . THR A 1 307 ? 6.261 16.532 0.873 1.00 48.19 307 THR A C 1
ATOM 2389 O O . THR A 1 307 ? 7.119 16.772 1.714 1.00 48.19 307 THR A O 1
ATOM 2392 N N . ASP A 1 308 ? 6.361 16.890 -0.409 1.00 49.56 308 ASP A N 1
ATOM 2393 C CA . ASP A 1 308 ? 7.335 17.797 -1.041 1.00 49.56 308 ASP A CA 1
ATOM 2394 C C . ASP A 1 308 ? 8.532 18.264 -0.164 1.00 49.56 308 ASP A C 1
ATOM 2396 O O . ASP A 1 308 ? 8.372 19.183 0.646 1.00 49.56 308 ASP A O 1
ATOM 2400 N N . PRO A 1 309 ? 9.752 17.716 -0.368 1.00 45.00 309 PRO A N 1
ATOM 2401 C CA . PRO A 1 309 ? 10.964 18.110 0.361 1.00 45.00 309 PRO A CA 1
ATOM 2402 C C . PRO A 1 309 ? 11.288 19.610 0.304 1.00 45.00 309 PRO A C 1
ATOM 2404 O O . PRO A 1 309 ? 12.058 20.093 1.135 1.00 45.00 309 PRO A O 1
ATOM 2407 N N . GLN A 1 310 ? 10.735 20.342 -0.673 1.00 44.69 310 GLN A N 1
ATOM 2408 C CA . GLN A 1 310 ? 10.961 21.778 -0.842 1.00 44.69 310 GLN A CA 1
ATOM 2409 C C . GLN A 1 310 ? 10.211 22.629 0.190 1.00 44.69 310 GLN A C 1
ATOM 2411 O O . GLN A 1 310 ? 10.581 23.781 0.423 1.00 44.69 310 GLN A O 1
ATOM 2416 N N . LYS A 1 311 ? 9.189 22.078 0.856 1.00 54.41 311 LYS A N 1
ATOM 2417 C CA . LYS A 1 311 ? 8.562 22.719 2.013 1.00 54.41 311 LYS A CA 1
ATOM 2418 C C . LYS A 1 311 ? 9.299 22.264 3.264 1.00 54.41 311 LYS A C 1
ATOM 2420 O O . LYS A 1 311 ? 9.353 21.075 3.565 1.00 54.41 311 LYS A O 1
ATOM 2425 N N . ASN A 1 312 ? 9.868 23.203 4.016 1.00 57.59 312 ASN A N 1
ATOM 2426 C CA . ASN A 1 312 ? 10.442 22.903 5.325 1.00 57.59 312 ASN A CA 1
ATOM 2427 C C . ASN A 1 312 ? 9.319 22.624 6.344 1.00 57.59 312 ASN A C 1
ATOM 2429 O O . ASN A 1 312 ? 9.018 23.453 7.196 1.00 57.59 312 ASN A O 1
ATOM 2433 N N . ASP A 1 313 ? 8.663 21.477 6.192 1.00 78.25 313 ASP A N 1
ATOM 2434 C CA . ASP A 1 313 ? 7.543 21.022 7.006 1.00 78.25 313 ASP A CA 1
ATOM 2435 C C . ASP A 1 313 ? 8.054 20.110 8.132 1.00 78.25 313 ASP A C 1
ATOM 2437 O O . ASP A 1 313 ? 8.245 18.903 7.964 1.00 78.25 313 ASP A O 1
ATOM 2441 N N . GLU A 1 314 ? 8.348 20.707 9.288 1.00 82.44 314 GLU A N 1
ATOM 2442 C CA . GLU A 1 314 ? 8.796 19.973 10.479 1.00 82.44 314 GLU A CA 1
ATOM 2443 C C . GLU A 1 314 ? 7.718 19.020 11.013 1.00 82.44 314 GLU A C 1
ATOM 2445 O O . GLU A 1 314 ? 8.043 17.929 11.486 1.00 82.44 314 GLU A O 1
ATOM 2450 N N . VAL A 1 315 ? 6.441 19.399 10.886 1.00 84.75 315 VAL A N 1
ATOM 2451 C CA . VAL A 1 315 ? 5.293 18.581 11.296 1.00 84.75 315 VAL A CA 1
ATOM 2452 C C . VAL A 1 315 ? 5.203 17.347 10.405 1.00 84.75 315 VAL A C 1
ATOM 2454 O O . VAL A 1 315 ? 5.214 16.227 10.913 1.00 84.75 315 VAL A O 1
ATOM 2457 N N . GLY A 1 316 ? 5.222 17.521 9.084 1.00 83.62 316 GLY A N 1
ATOM 2458 C CA . GLY A 1 316 ? 5.236 16.417 8.123 1.00 83.62 316 GLY A CA 1
ATOM 2459 C C . GLY A 1 316 ? 6.417 15.465 8.324 1.00 83.62 316 GLY A C 1
ATOM 2460 O O . GLY A 1 316 ? 6.233 14.246 8.326 1.00 83.62 316 GLY A O 1
ATOM 2461 N N . LYS A 1 317 ? 7.622 15.992 8.590 1.00 83.06 317 LYS A N 1
ATOM 2462 C CA . LYS A 1 317 ? 8.804 15.173 8.926 1.00 83.06 317 LYS A CA 1
ATOM 2463 C C . LYS A 1 317 ? 8.599 14.360 10.209 1.00 83.06 317 LYS A C 1
ATOM 2465 O O . LYS A 1 317 ? 8.959 13.182 10.238 1.00 83.06 317 LYS A O 1
ATOM 2470 N N . ALA A 1 318 ? 8.015 14.956 11.250 1.00 86.62 318 ALA A N 1
ATOM 2471 C CA . ALA A 1 318 ? 7.726 14.267 12.506 1.00 86.62 318 ALA A CA 1
ATOM 2472 C C . ALA A 1 318 ? 6.665 13.167 12.331 1.00 86.62 318 ALA A C 1
ATOM 2474 O O . ALA A 1 318 ? 6.860 12.056 12.822 1.00 86.62 318 ALA A O 1
ATOM 2475 N N . ILE A 1 319 ? 5.593 13.434 11.577 1.00 89.00 319 ILE A N 1
ATOM 2476 C CA . ILE A 1 319 ? 4.540 12.456 11.258 1.00 89.00 319 ILE A CA 1
ATOM 2477 C C . ILE A 1 319 ? 5.116 11.283 10.462 1.00 89.00 319 ILE A C 1
ATOM 2479 O O . ILE A 1 319 ? 4.874 10.124 10.811 1.00 89.00 319 ILE A O 1
ATOM 2483 N N . LEU A 1 320 ? 5.895 11.565 9.413 1.00 86.62 320 LEU A N 1
ATOM 2484 C CA . LEU A 1 320 ? 6.547 10.537 8.603 1.00 86.62 320 LEU A CA 1
ATOM 2485 C C . LEU A 1 320 ? 7.500 9.695 9.453 1.00 86.62 320 LEU A C 1
ATOM 2487 O O . LEU A 1 320 ? 7.478 8.468 9.372 1.00 86.62 320 LEU A O 1
ATOM 2491 N N . SER A 1 321 ? 8.315 10.342 10.292 1.00 86.19 321 SER A N 1
ATOM 2492 C CA . SER A 1 321 ? 9.224 9.648 11.203 1.00 86.19 321 SER A CA 1
ATOM 2493 C C . SER A 1 321 ? 8.459 8.752 12.176 1.00 86.19 321 SER A C 1
ATOM 2495 O O . SER A 1 321 ? 8.791 7.578 12.299 1.00 86.19 321 SER A O 1
ATOM 2497 N N . ALA A 1 322 ? 7.401 9.255 12.816 1.00 89.75 322 ALA A N 1
ATOM 2498 C CA . ALA A 1 322 ? 6.579 8.479 13.739 1.00 89.75 322 ALA A CA 1
ATOM 2499 C C . ALA A 1 322 ? 5.914 7.273 13.055 1.00 89.75 322 ALA A C 1
ATOM 2501 O O . ALA A 1 322 ? 5.955 6.167 13.592 1.00 89.75 322 ALA A O 1
ATOM 2502 N N . SER A 1 323 ? 5.370 7.470 11.852 1.00 90.88 323 SER A N 1
ATOM 2503 C CA . SER A 1 323 ? 4.711 6.418 11.070 1.00 90.88 323 SER A CA 1
ATOM 2504 C C . SER A 1 323 ? 5.701 5.328 10.640 1.00 90.88 323 SER A C 1
ATOM 2506 O O . SER A 1 323 ? 5.464 4.147 10.892 1.00 90.88 323 SER A O 1
ATOM 2508 N N . ASN A 1 324 ? 6.864 5.712 10.098 1.00 85.88 324 ASN A N 1
ATOM 2509 C CA . ASN A 1 324 ? 7.933 4.772 9.738 1.00 85.88 324 ASN A CA 1
ATOM 2510 C C . ASN A 1 324 ? 8.509 4.039 10.960 1.00 85.88 324 ASN A C 1
ATOM 2512 O O . ASN A 1 324 ? 8.772 2.840 10.891 1.00 85.88 324 ASN A O 1
ATOM 2516 N N . ASN A 1 325 ? 8.672 4.728 12.094 1.00 86.31 325 ASN A N 1
ATOM 2517 C CA . ASN A 1 325 ? 9.105 4.106 13.349 1.00 86.31 325 ASN A CA 1
ATOM 2518 C C . ASN A 1 325 ? 8.086 3.081 13.866 1.00 86.31 325 ASN A C 1
ATOM 2520 O O . ASN A 1 325 ? 8.473 2.130 14.541 1.00 86.31 325 ASN A O 1
ATOM 2524 N N . GLY A 1 326 ? 6.797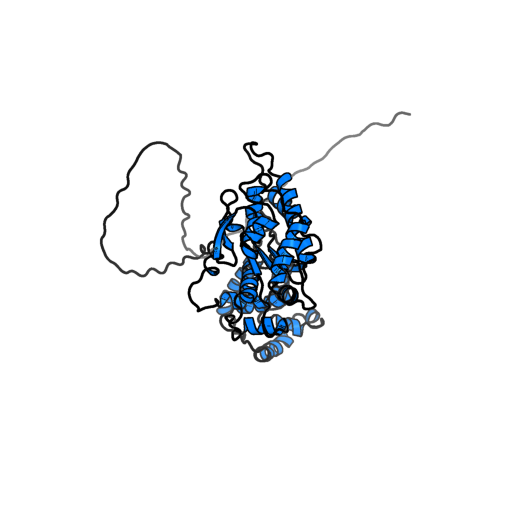 3.287 13.582 1.00 86.12 326 GLY A N 1
ATOM 2525 C CA . GLY A 1 326 ? 5.748 2.319 13.881 1.00 86.12 326 GLY A CA 1
ATOM 2526 C C . GLY A 1 326 ? 5.907 1.045 13.056 1.00 86.12 326 GLY A C 1
ATOM 2527 O O . GLY A 1 326 ? 5.916 -0.042 13.620 1.00 86.12 326 GLY A O 1
ATOM 2528 N N . LEU A 1 327 ? 6.117 1.184 11.744 1.00 85.81 327 LEU A N 1
ATOM 2529 C CA . LEU A 1 327 ? 6.329 0.048 10.839 1.00 85.81 327 LEU A CA 1
ATOM 2530 C C . LEU A 1 327 ? 7.619 -0.736 11.154 1.00 85.81 327 LEU A C 1
ATOM 2532 O O . LEU A 1 327 ? 7.608 -1.964 11.107 1.00 85.81 327 LEU A O 1
ATOM 2536 N N . ASN A 1 328 ? 8.707 -0.039 11.525 1.00 71.19 328 ASN A N 1
ATOM 2537 C CA . ASN A 1 328 ? 10.029 -0.596 11.862 1.00 71.19 328 ASN A CA 1
ATOM 2538 C C . ASN A 1 328 ? 10.559 -1.630 10.828 1.00 71.19 328 ASN A C 1
ATOM 2540 O O . ASN A 1 328 ? 10.016 -1.758 9.737 1.00 71.19 328 ASN A O 1
ATOM 2544 N N . ARG A 1 329 ? 11.663 -2.348 11.119 1.00 54.25 329 ARG A N 1
ATOM 2545 C CA . ARG A 1 329 ? 12.363 -3.308 10.211 1.00 54.25 329 ARG A CA 1
ATOM 2546 C C . ARG A 1 329 ? 11.494 -4.404 9.554 1.00 54.25 329 ARG A C 1
ATOM 2548 O O . ARG A 1 329 ? 12.037 -5.218 8.818 1.00 54.25 329 ARG A O 1
ATOM 2555 N N . GLN A 1 330 ? 10.210 -4.482 9.882 1.00 55.03 330 GLN A N 1
ATOM 2556 C CA . GLN A 1 330 ? 9.281 -5.488 9.376 1.00 55.03 330 GLN A CA 1
ATOM 2557 C C . GLN A 1 330 ? 8.770 -5.153 7.971 1.00 55.03 330 GLN A C 1
ATOM 2559 O O . GLN A 1 330 ? 8.376 -6.058 7.249 1.00 55.03 330 GLN A O 1
ATOM 2564 N N . ALA A 1 331 ? 8.785 -3.874 7.580 1.00 57.72 331 ALA A N 1
ATOM 2565 C CA . ALA A 1 331 ? 8.390 -3.470 6.239 1.00 57.72 331 ALA A CA 1
ATOM 2566 C C . ALA A 1 331 ? 9.556 -3.626 5.257 1.00 57.72 331 ALA A C 1
ATOM 2568 O O . ALA A 1 331 ? 10.612 -3.010 5.447 1.00 57.72 331 ALA A O 1
ATOM 2569 N N . SER A 1 332 ? 9.350 -4.384 4.183 1.00 56.00 332 SER A N 1
ATOM 2570 C CA . SER A 1 332 ? 10.226 -4.298 3.022 1.00 56.00 332 SER A CA 1
ATOM 2571 C C . SER A 1 332 ? 10.009 -2.947 2.343 1.00 56.00 332 SER A C 1
ATOM 2573 O O . SER A 1 332 ? 8.882 -2.492 2.116 1.00 56.00 332 SER A O 1
ATOM 2575 N N . LEU A 1 333 ? 11.108 -2.242 2.075 1.00 60.12 333 LEU A N 1
ATOM 2576 C CA . LEU A 1 333 ? 11.049 -1.027 1.278 1.00 60.12 333 LEU A CA 1
ATOM 2577 C C . LEU A 1 333 ? 11.083 -1.445 -0.187 1.00 60.12 333 LEU A C 1
ATOM 2579 O O . LEU A 1 333 ? 12.159 -1.686 -0.731 1.00 60.12 333 LEU A O 1
ATOM 2583 N N . GLN A 1 334 ? 9.916 -1.524 -0.817 1.00 55.28 334 GLN A N 1
ATOM 2584 C CA . GLN A 1 334 ? 9.843 -1.824 -2.238 1.00 55.28 334 GLN A CA 1
ATOM 2585 C C . GLN A 1 334 ? 9.866 -0.533 -3.053 1.00 55.28 334 GLN A C 1
ATOM 2587 O O . GLN A 1 334 ? 9.083 0.397 -2.834 1.00 55.28 334 GLN A O 1
ATOM 2592 N N . SER A 1 335 ? 10.791 -0.484 -4.008 1.00 53.88 335 SER A N 1
ATOM 2593 C CA . SER A 1 335 ? 10.768 0.485 -5.095 1.00 53.88 335 SER A CA 1
ATOM 2594 C C . SER A 1 335 ? 9.923 -0.088 -6.233 1.00 53.88 335 SER A C 1
ATOM 2596 O O . SER A 1 335 ? 10.312 -1.113 -6.778 1.00 53.88 335 SER A O 1
ATOM 2598 N N . PRO A 1 336 ? 8.851 0.591 -6.673 1.00 47.44 336 PRO A N 1
ATOM 2599 C CA . PRO A 1 336 ? 8.022 0.200 -7.811 1.00 47.44 336 PRO A CA 1
ATOM 2600 C C . PRO A 1 336 ? 8.674 0.021 -9.173 1.00 47.44 336 PRO A C 1
ATOM 2602 O O . PRO A 1 336 ? 7.948 -0.130 -10.146 1.00 47.44 336 PRO A O 1
ATOM 2605 N N . VAL A 1 337 ? 9.977 0.232 -9.280 1.00 52.72 337 VAL A N 1
ATOM 2606 C CA . VAL A 1 337 ? 10.745 0.070 -10.512 1.00 52.72 337 VAL A CA 1
ATOM 2607 C C . VAL A 1 337 ? 12.184 -0.142 -10.058 1.00 52.72 337 VAL A C 1
ATOM 2609 O O . VAL A 1 337 ? 12.737 0.714 -9.346 1.00 52.72 337 VAL A O 1
ATOM 2612 N N . GLU A 1 338 ? 12.802 -1.255 -10.431 1.00 56.34 338 GLU A N 1
ATOM 2613 C CA . GLU A 1 338 ? 14.244 -1.401 -10.272 1.00 56.34 338 GLU A CA 1
ATOM 2614 C C . GLU A 1 338 ? 14.989 -0.647 -11.383 1.00 56.34 338 GLU A C 1
ATOM 2616 O O . GLU A 1 338 ? 14.413 -0.208 -12.380 1.00 56.34 338 GLU A O 1
ATOM 2621 N N . LYS A 1 339 ? 16.304 -0.449 -11.229 1.00 58.44 339 LYS A N 1
ATOM 2622 C CA . LYS A 1 339 ? 17.099 0.237 -12.265 1.00 58.44 339 LYS A CA 1
ATOM 2623 C C . LYS A 1 339 ? 17.030 -0.476 -13.618 1.00 58.44 339 LYS A C 1
ATOM 2625 O O . LYS A 1 339 ? 17.105 0.196 -14.646 1.00 58.44 339 LYS A O 1
ATOM 2630 N N . ASP A 1 340 ? 16.864 -1.793 -13.600 1.00 61.22 340 ASP A N 1
ATOM 2631 C CA . ASP A 1 340 ? 16.867 -2.627 -14.798 1.00 61.22 340 ASP A CA 1
ATOM 2632 C C . ASP A 1 340 ? 15.498 -2.638 -15.517 1.00 61.22 340 ASP A C 1
ATOM 2634 O O . ASP A 1 340 ? 15.456 -2.739 -16.744 1.00 61.22 340 ASP A O 1
ATOM 2638 N N . ASP A 1 341 ? 14.391 -2.367 -14.811 1.00 66.12 341 ASP A N 1
ATOM 2639 C CA . ASP A 1 341 ? 13.030 -2.280 -15.392 1.00 66.12 341 ASP A CA 1
ATOM 2640 C C . ASP A 1 341 ? 12.748 -0.960 -16.105 1.00 66.12 341 ASP A C 1
ATOM 2642 O O . ASP A 1 341 ? 11.728 -0.748 -16.769 1.00 66.12 341 ASP A O 1
ATOM 2646 N N . LEU A 1 342 ? 13.663 -0.020 -15.954 1.00 70.81 342 LEU A N 1
ATOM 2647 C CA . LEU A 1 342 ? 13.457 1.353 -16.343 1.00 70.81 342 LEU A CA 1
ATOM 2648 C C . LEU A 1 342 ? 13.395 1.547 -17.852 1.00 70.81 342 LEU A C 1
ATOM 2650 O O . LEU A 1 342 ? 12.593 2.335 -18.351 1.00 70.81 342 LEU A O 1
ATOM 2654 N N . ALA A 1 343 ? 14.229 0.808 -18.579 1.00 79.44 343 ALA A N 1
ATOM 2655 C CA . ALA A 1 343 ? 14.187 0.792 -20.030 1.00 79.44 343 ALA A CA 1
ATOM 2656 C C . ALA A 1 343 ? 12.841 0.258 -20.527 1.00 79.44 343 ALA A C 1
ATOM 2658 O O . ALA A 1 343 ? 12.249 0.852 -21.421 1.00 79.44 343 ALA A O 1
ATOM 2659 N N . GLU A 1 344 ? 12.317 -0.801 -19.904 1.00 76.88 344 GLU A N 1
ATOM 2660 C CA . GLU A 1 344 ? 11.009 -1.367 -20.239 1.00 76.88 344 GLU A CA 1
ATOM 2661 C C . GLU A 1 344 ? 9.869 -0.385 -19.954 1.00 76.88 344 GLU A C 1
ATOM 2663 O O . GLU A 1 344 ? 8.996 -0.179 -20.800 1.00 76.88 344 GLU A O 1
ATOM 2668 N N . LEU A 1 345 ? 9.911 0.289 -18.803 1.00 73.38 345 LEU A N 1
ATOM 2669 C CA . LEU A 1 345 ? 8.949 1.332 -18.458 1.00 73.38 345 LEU A CA 1
ATOM 2670 C C . LEU A 1 345 ? 8.969 2.474 -19.480 1.00 73.38 345 LEU A C 1
ATOM 2672 O O . LEU A 1 345 ? 7.913 2.944 -19.912 1.00 73.38 345 LEU A O 1
ATOM 2676 N N . LEU A 1 346 ? 10.160 2.929 -19.876 1.00 78.06 346 LEU A N 1
ATOM 2677 C CA . LEU A 1 346 ? 10.319 3.974 -20.883 1.00 78.06 346 LEU A CA 1
ATOM 2678 C C . LEU A 1 346 ? 9.830 3.512 -22.255 1.00 78.06 346 LEU A C 1
ATOM 2680 O O . LEU A 1 346 ? 9.133 4.278 -22.916 1.00 78.06 346 LEU A O 1
ATOM 2684 N N . ARG A 1 347 ? 10.131 2.269 -22.658 1.00 83.88 347 ARG A N 1
ATOM 2685 C CA . ARG A 1 347 ? 9.669 1.684 -23.924 1.00 83.88 347 ARG A CA 1
ATOM 2686 C C . ARG A 1 347 ? 8.152 1.779 -24.048 1.00 83.88 347 ARG A C 1
ATOM 2688 O O . ARG A 1 347 ? 7.645 2.383 -24.985 1.00 83.88 347 ARG A O 1
ATOM 2695 N N . ARG A 1 348 ? 7.443 1.272 -23.039 1.00 74.75 348 ARG A N 1
ATOM 2696 C CA . ARG A 1 348 ? 5.973 1.249 -23.000 1.00 74.75 348 ARG A CA 1
ATOM 2697 C C . ARG A 1 348 ? 5.340 2.636 -22.938 1.00 74.75 348 ARG A C 1
ATOM 2699 O O . ARG A 1 348 ? 4.234 2.824 -23.425 1.00 74.75 348 ARG A O 1
ATOM 2706 N N . ARG A 1 349 ? 6.003 3.603 -22.292 1.00 74.00 349 ARG A N 1
ATOM 2707 C CA . ARG A 1 349 ? 5.468 4.967 -22.146 1.00 74.00 349 ARG A CA 1
ATOM 2708 C C . ARG A 1 349 ? 5.731 5.864 -23.345 1.00 74.00 349 ARG A C 1
ATOM 2710 O O . ARG A 1 349 ? 4.975 6.809 -23.551 1.00 74.00 349 ARG A O 1
ATOM 2717 N N . LEU A 1 350 ? 6.841 5.650 -24.042 1.00 80.38 350 LEU A N 1
ATOM 2718 C CA . LEU A 1 350 ? 7.344 6.592 -25.038 1.00 80.38 350 LEU A CA 1
ATOM 2719 C C . LEU A 1 350 ? 7.163 6.103 -26.473 1.00 80.38 350 LEU A C 1
ATOM 2721 O O . LEU A 1 350 ? 7.152 6.937 -27.373 1.00 80.38 350 LEU A O 1
ATOM 2725 N N . PHE A 1 351 ? 6.990 4.797 -26.684 1.00 81.94 351 PHE A N 1
ATOM 2726 C CA . PHE A 1 351 ? 6.758 4.220 -28.003 1.00 81.94 351 PHE A CA 1
ATOM 2727 C C . PHE A 1 351 ? 5.359 3.615 -28.082 1.00 81.94 351 PHE A C 1
ATOM 2729 O O . PHE A 1 351 ? 4.978 2.793 -27.254 1.00 81.94 351 PHE A O 1
ATOM 2736 N N . GLU A 1 352 ? 4.604 4.015 -29.105 1.00 78.00 352 GLU A N 1
ATOM 2737 C CA . GLU A 1 352 ? 3.290 3.437 -29.414 1.00 78.00 352 GLU A CA 1
ATOM 2738 C C . GLU A 1 352 ? 3.422 2.019 -29.988 1.00 78.00 352 GLU A C 1
ATOM 2740 O O . GLU A 1 352 ? 2.609 1.144 -29.701 1.00 78.00 352 GLU A O 1
ATOM 2745 N N . VAL A 1 353 ? 4.483 1.780 -30.766 1.00 80.06 353 VAL A N 1
ATOM 2746 C CA . VAL A 1 353 ? 4.824 0.477 -31.341 1.00 80.06 353 VAL A CA 1
ATOM 2747 C C . VAL A 1 353 ? 6.285 0.181 -31.033 1.00 80.06 353 VAL A C 1
ATOM 2749 O O . VAL A 1 353 ? 7.166 0.983 -31.343 1.00 80.06 353 VAL A O 1
ATOM 2752 N N . PHE A 1 354 ? 6.546 -0.979 -30.437 1.00 82.25 354 PHE A N 1
ATOM 2753 C CA . PHE A 1 354 ? 7.893 -1.457 -30.144 1.00 82.25 354 PHE A CA 1
ATOM 2754 C C . PHE A 1 354 ? 7.957 -2.983 -30.327 1.00 82.25 354 PHE A C 1
ATOM 2756 O O . PHE A 1 354 ? 7.009 -3.659 -29.922 1.00 82.25 354 PHE A O 1
ATOM 2763 N N . PRO A 1 355 ? 9.026 -3.560 -30.915 1.00 80.00 355 PRO A N 1
ATOM 2764 C CA . PRO A 1 355 ? 9.108 -5.004 -31.124 1.00 80.00 355 PRO A CA 1
ATOM 2765 C C . PRO A 1 355 ? 9.059 -5.766 -29.797 1.00 80.00 355 PRO A C 1
ATOM 2767 O O . PRO A 1 355 ? 9.960 -5.644 -28.962 1.00 80.00 355 PRO A O 1
ATOM 2770 N N . GLU A 1 356 ? 8.017 -6.574 -29.595 1.00 72.62 356 GLU A N 1
ATOM 2771 C CA . GLU A 1 356 ? 7.837 -7.338 -28.356 1.00 72.62 356 GLU A CA 1
ATOM 2772 C C . GLU A 1 356 ? 8.855 -8.478 -28.236 1.00 72.62 356 GLU A C 1
ATOM 2774 O O . GLU A 1 356 ? 9.402 -8.716 -27.155 1.00 72.62 356 GLU A O 1
ATOM 2779 N N . ASN A 1 357 ? 9.159 -9.142 -29.357 1.00 80.06 357 ASN A N 1
ATOM 2780 C CA . ASN A 1 357 ? 10.077 -10.271 -29.406 1.00 80.06 357 ASN A CA 1
ATOM 2781 C C . ASN A 1 357 ? 11.542 -9.803 -29.269 1.00 80.06 357 ASN A C 1
ATOM 2783 O O . ASN A 1 357 ? 12.037 -9.074 -30.133 1.00 80.06 357 ASN A O 1
ATOM 2787 N N . PRO A 1 358 ? 12.284 -10.258 -28.239 1.00 79.56 358 PRO A N 1
ATOM 2788 C CA . PRO A 1 358 ? 13.698 -9.925 -28.069 1.00 79.56 358 PRO A CA 1
ATOM 2789 C C . PRO A 1 358 ? 14.578 -10.217 -29.290 1.00 79.56 358 PRO A C 1
ATOM 2791 O O . PRO A 1 358 ? 15.509 -9.456 -29.559 1.00 79.56 358 PRO A O 1
ATOM 2794 N N . ALA A 1 359 ? 14.270 -11.275 -30.044 1.00 84.19 359 ALA A N 1
ATOM 2795 C CA . ALA A 1 359 ? 15.055 -11.684 -31.206 1.00 84.19 359 ALA A CA 1
ATOM 2796 C C . ALA A 1 359 ? 15.033 -10.641 -32.337 1.00 84.19 359 ALA A C 1
ATOM 2798 O O . ALA A 1 359 ? 16.034 -10.459 -33.034 1.00 84.19 359 ALA A O 1
ATOM 2799 N N . ASP A 1 360 ? 13.929 -9.901 -32.485 1.00 85.00 360 ASP A N 1
ATOM 2800 C CA . ASP A 1 360 ? 13.797 -8.869 -33.520 1.00 85.00 360 ASP A CA 1
ATOM 2801 C C . ASP A 1 360 ? 14.738 -7.683 -33.262 1.00 85.00 360 ASP A C 1
ATOM 2803 O O . ASP A 1 360 ? 15.198 -7.027 -34.197 1.00 85.00 360 ASP A O 1
ATOM 2807 N N . ARG A 1 361 ? 15.091 -7.466 -31.992 1.00 86.38 361 ARG A N 1
ATOM 2808 C CA . ARG A 1 361 ? 15.963 -6.387 -31.509 1.00 86.38 361 ARG A CA 1
ATOM 2809 C C . ARG A 1 361 ? 17.440 -6.767 -31.605 1.00 86.38 361 ARG A C 1
ATOM 2811 O O . ARG A 1 361 ? 18.313 -5.922 -31.817 1.00 86.38 361 ARG A O 1
ATOM 2818 N N . GLU A 1 362 ? 17.738 -8.059 -31.473 1.00 87.19 362 GLU A N 1
ATOM 2819 C CA . GLU A 1 362 ? 19.104 -8.570 -31.335 1.00 87.19 362 GLU A CA 1
ATOM 2820 C C . GLU A 1 362 ? 19.983 -8.262 -32.555 1.00 87.19 362 GLU A C 1
ATOM 2822 O O . GLU A 1 362 ? 21.149 -7.900 -32.396 1.00 87.19 362 GLU A O 1
ATOM 2827 N N . LYS A 1 363 ? 19.419 -8.291 -33.770 1.00 88.00 363 LYS A N 1
ATOM 2828 C CA . LYS A 1 363 ? 20.137 -7.905 -35.001 1.00 88.00 363 LYS A CA 1
ATOM 2829 C C . LYS A 1 363 ? 20.630 -6.452 -34.971 1.00 88.00 363 LYS A C 1
ATOM 2831 O O . LYS A 1 363 ? 21.732 -6.168 -35.442 1.00 88.00 363 LYS A O 1
ATOM 2836 N N . HIS A 1 364 ? 19.844 -5.538 -34.403 1.00 89.56 364 HIS A N 1
ATOM 2837 C CA . HIS A 1 364 ? 20.175 -4.115 -34.326 1.00 89.56 364 HIS A CA 1
ATOM 2838 C C . HIS A 1 364 ? 21.228 -3.861 -33.247 1.00 89.56 364 HIS A C 1
ATOM 2840 O O . HIS A 1 364 ? 22.229 -3.185 -33.493 1.00 89.56 364 HIS A O 1
ATOM 2846 N N . ILE A 1 365 ? 21.070 -4.511 -32.094 1.00 90.12 365 ILE A N 1
ATOM 2847 C CA . ILE A 1 365 ? 22.039 -4.476 -30.995 1.00 90.12 365 ILE A CA 1
ATOM 2848 C C . ILE A 1 365 ? 23.396 -5.034 -31.446 1.00 90.12 365 ILE A C 1
ATOM 2850 O O . ILE A 1 365 ? 24.434 -4.406 -31.223 1.00 90.12 365 ILE A O 1
ATOM 2854 N N . ALA A 1 366 ? 23.404 -6.173 -32.142 1.00 89.50 366 ALA A N 1
ATOM 2855 C CA . ALA A 1 366 ? 24.620 -6.795 -32.659 1.00 89.50 366 ALA A CA 1
ATOM 2856 C C . ALA A 1 366 ? 25.343 -5.906 -33.685 1.00 89.50 366 ALA A C 1
ATOM 2858 O O . ALA A 1 366 ? 26.574 -5.843 -33.677 1.00 89.50 366 ALA A O 1
ATOM 2859 N N . ALA A 1 367 ? 24.602 -5.183 -34.531 1.00 88.75 367 ALA A N 1
ATOM 2860 C CA . ALA A 1 367 ? 25.174 -4.232 -35.484 1.00 88.75 367 ALA A CA 1
ATOM 2861 C C . ALA A 1 367 ? 25.766 -2.986 -34.798 1.00 88.75 367 ALA A C 1
ATOM 2863 O O . ALA A 1 367 ? 26.780 -2.448 -35.253 1.00 88.75 367 ALA A O 1
ATOM 2864 N N . PHE A 1 368 ? 25.168 -2.534 -33.691 1.00 87.88 368 PHE A N 1
ATOM 2865 C CA . PHE A 1 368 ? 25.650 -1.386 -32.920 1.00 87.88 368 PHE A CA 1
ATOM 2866 C C . PHE A 1 368 ? 26.858 -1.721 -32.029 1.00 87.88 368 PHE A C 1
ATOM 2868 O O . PHE A 1 368 ? 27.760 -0.896 -31.863 1.00 87.88 368 PHE A O 1
ATOM 2875 N N . TRP A 1 369 ? 26.927 -2.943 -31.496 1.00 89.88 369 TRP A N 1
ATOM 2876 C CA . TRP A 1 369 ? 27.927 -3.362 -30.509 1.00 89.88 369 TRP A CA 1
ATOM 2877 C C . TRP A 1 369 ? 29.398 -3.070 -30.883 1.00 89.88 369 TRP A C 1
ATOM 2879 O O . TRP A 1 369 ? 30.147 -2.583 -30.029 1.00 89.88 369 TRP A O 1
ATOM 2889 N N . PRO A 1 370 ? 29.866 -3.288 -32.132 1.00 90.00 370 PRO A N 1
ATOM 2890 C CA . PRO A 1 370 ? 31.223 -2.918 -32.532 1.00 90.00 370 PRO A CA 1
ATOM 2891 C C . PRO A 1 370 ? 31.510 -1.419 -32.412 1.00 90.00 370 PRO A C 1
ATOM 2893 O O . PRO A 1 370 ? 32.618 -1.049 -32.025 1.00 90.00 370 PRO A O 1
ATOM 2896 N N . ARG A 1 371 ? 30.523 -0.560 -32.705 1.00 86.81 371 ARG A N 1
ATOM 2897 C CA . ARG A 1 371 ? 30.663 0.899 -32.592 1.00 86.81 371 ARG A CA 1
ATOM 2898 C C . ARG A 1 371 ? 30.765 1.322 -31.131 1.00 86.81 371 ARG A C 1
ATOM 2900 O O . ARG A 1 371 ? 31.650 2.103 -30.800 1.00 86.81 371 ARG A O 1
ATOM 2907 N N . MET A 1 372 ? 29.943 0.744 -30.253 1.00 84.69 372 MET A N 1
ATOM 2908 C CA . MET A 1 372 ? 30.046 0.988 -28.810 1.00 84.69 372 MET A CA 1
ATOM 2909 C C . MET A 1 372 ? 31.437 0.607 -28.282 1.00 84.69 372 MET A C 1
ATOM 2911 O O . MET A 1 372 ? 32.075 1.414 -27.612 1.00 84.69 372 MET A O 1
ATOM 2915 N N . LYS A 1 373 ? 31.958 -0.573 -28.653 1.00 87.81 373 LYS A N 1
ATOM 2916 C CA . LYS A 1 373 ? 33.318 -1.011 -28.282 1.00 87.81 373 LYS A CA 1
ATOM 2917 C C . LYS A 1 373 ? 34.418 -0.058 -28.751 1.00 87.81 373 LYS A C 1
ATOM 2919 O O . LYS A 1 373 ? 35.443 0.049 -28.083 1.00 87.81 373 LYS A O 1
ATOM 2924 N N . ALA A 1 374 ? 34.235 0.582 -29.904 1.00 88.88 374 ALA A N 1
ATOM 2925 C CA . ALA A 1 374 ? 35.206 1.527 -30.445 1.00 88.88 374 ALA A CA 1
ATOM 2926 C C . ALA A 1 374 ? 35.218 2.858 -29.677 1.00 88.88 374 ALA A C 1
ATOM 2928 O O . ALA A 1 374 ? 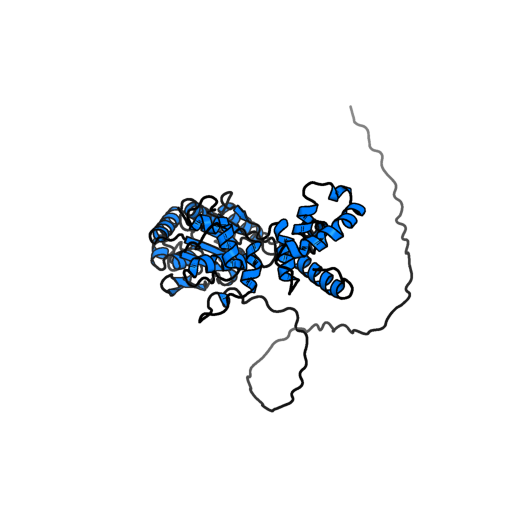36.279 3.458 -29.531 1.00 88.88 374 ALA A O 1
ATOM 2929 N N . VAL A 1 375 ? 34.059 3.303 -29.180 1.00 86.00 375 VAL A N 1
ATOM 2930 C CA . VAL A 1 375 ? 33.919 4.554 -28.418 1.00 86.00 375 VAL A CA 1
ATOM 2931 C C . VAL A 1 375 ? 34.282 4.360 -26.944 1.00 86.00 375 VAL A C 1
ATOM 2933 O O . VAL A 1 375 ? 35.039 5.157 -26.396 1.00 86.00 375 VAL A O 1
ATOM 2936 N N . ASP A 1 376 ? 33.791 3.292 -26.310 1.00 81.38 376 ASP A N 1
ATOM 2937 C CA . ASP A 1 376 ? 34.033 2.987 -24.896 1.00 81.38 376 ASP A CA 1
ATOM 2938 C C . ASP A 1 376 ? 34.451 1.521 -24.698 1.00 81.38 376 ASP A C 1
ATOM 2940 O O . ASP A 1 376 ? 33.718 0.653 -24.211 1.00 81.38 376 ASP A O 1
ATOM 2944 N N . GLY A 1 377 ? 35.689 1.238 -25.102 1.00 81.62 377 GLY A N 1
ATOM 2945 C CA . GLY A 1 377 ? 36.276 -0.094 -24.997 1.00 81.62 377 GLY A CA 1
ATOM 2946 C C . GLY A 1 377 ? 36.565 -0.547 -23.564 1.00 81.62 377 GLY A C 1
ATOM 2947 O O . GLY A 1 377 ? 36.822 -1.731 -23.360 1.00 81.62 377 GLY A O 1
ATOM 2948 N N . VAL A 1 378 ? 36.556 0.355 -22.574 1.00 83.75 378 VAL A N 1
ATOM 2949 C CA . VAL A 1 378 ? 36.702 -0.017 -21.156 1.00 83.75 378 VAL A CA 1
ATOM 2950 C C . VAL A 1 378 ? 35.377 -0.553 -20.645 1.00 83.75 378 VAL A C 1
ATOM 2952 O O . VAL A 1 378 ? 35.337 -1.655 -20.099 1.00 83.75 378 VAL A O 1
ATOM 2955 N N . ARG A 1 379 ? 34.288 0.183 -20.880 1.00 77.81 379 ARG A N 1
ATOM 2956 C CA . ARG A 1 379 ? 32.961 -0.228 -20.437 1.00 77.81 379 ARG A CA 1
ATOM 2957 C C . ARG A 1 379 ? 32.517 -1.500 -21.131 1.00 77.81 379 ARG A C 1
ATOM 2959 O O . ARG A 1 379 ? 32.081 -2.412 -20.453 1.00 77.81 379 ARG A O 1
ATOM 2966 N N . ALA A 1 380 ? 32.769 -1.639 -22.430 1.00 82.19 380 ALA A N 1
ATOM 2967 C CA . ALA A 1 380 ? 32.424 -2.854 -23.163 1.00 82.19 380 ALA A CA 1
ATOM 2968 C C . ALA A 1 380 ? 33.204 -4.120 -22.735 1.00 82.19 380 ALA A C 1
ATOM 2970 O O . ALA A 1 380 ? 32.840 -5.222 -23.147 1.00 82.19 380 ALA A O 1
ATOM 2971 N N . LYS A 1 381 ? 34.276 -3.981 -21.937 1.00 84.62 381 LYS A N 1
ATOM 2972 C CA . LYS A 1 381 ? 35.013 -5.105 -21.330 1.00 84.62 381 LYS A CA 1
ATOM 2973 C C . LYS A 1 381 ? 34.469 -5.516 -19.963 1.00 84.62 381 LYS A C 1
ATOM 2975 O O . LYS A 1 381 ? 34.896 -6.551 -19.454 1.00 84.62 381 LYS A O 1
ATOM 2980 N N . LEU A 1 382 ? 33.583 -4.724 -19.353 1.00 85.12 382 LEU A N 1
ATOM 2981 C CA . LEU A 1 382 ? 32.940 -5.127 -18.108 1.00 85.12 382 LEU A CA 1
ATOM 2982 C C . LEU A 1 382 ? 32.049 -6.351 -18.365 1.00 85.12 382 LEU A C 1
ATOM 2984 O O . LEU A 1 382 ? 31.428 -6.429 -19.437 1.00 85.12 382 LEU A O 1
ATOM 2988 N N . PRO A 1 383 ? 31.951 -7.274 -17.393 1.00 77.12 383 PRO A N 1
ATOM 2989 C CA . PRO A 1 383 ? 30.963 -8.345 -17.433 1.00 77.12 383 PRO A CA 1
ATOM 2990 C C . PRO A 1 383 ? 29.564 -7.781 -17.719 1.00 77.12 383 PRO A C 1
ATOM 2992 O O . PRO A 1 383 ? 29.242 -6.668 -17.304 1.00 77.12 383 PRO A O 1
ATOM 2995 N N . ASP A 1 384 ? 28.769 -8.521 -18.489 1.00 85.12 384 ASP A N 1
ATOM 2996 C CA . ASP A 1 384 ? 27.350 -8.237 -18.757 1.00 85.12 384 ASP A CA 1
ATOM 2997 C C . ASP A 1 384 ? 27.041 -6.965 -19.562 1.00 85.12 384 ASP A C 1
ATOM 2999 O O . ASP A 1 384 ? 25.882 -6.630 -19.780 1.00 85.12 384 ASP A O 1
ATOM 3003 N N . SER A 1 385 ? 28.046 -6.265 -20.091 1.00 86.06 385 SER A N 1
ATOM 3004 C CA . SER A 1 385 ? 27.836 -5.017 -20.845 1.00 86.06 385 SER A CA 1
ATOM 3005 C C . SER A 1 385 ? 26.937 -5.176 -22.073 1.00 86.06 385 SER A C 1
ATOM 3007 O O . SER A 1 385 ? 26.133 -4.295 -22.376 1.00 86.06 385 SER A O 1
ATOM 3009 N N . LEU A 1 386 ? 27.059 -6.308 -22.774 1.00 87.19 386 LEU A N 1
ATOM 3010 C CA . LEU A 1 386 ? 26.189 -6.625 -23.905 1.00 87.19 386 LEU A CA 1
ATOM 3011 C C . LEU A 1 386 ? 24.756 -6.922 -23.442 1.00 87.19 386 LEU A C 1
ATOM 3013 O O . LEU A 1 386 ? 23.811 -6.465 -24.076 1.00 87.19 386 LEU A O 1
ATOM 3017 N N . GLU A 1 387 ? 24.591 -7.639 -22.330 1.00 87.69 387 GLU A N 1
ATOM 3018 C CA . GLU A 1 387 ? 23.273 -7.946 -21.765 1.00 87.69 387 GLU A CA 1
ATOM 3019 C C . GLU A 1 387 ? 22.580 -6.680 -21.248 1.00 87.69 387 GLU A C 1
ATOM 3021 O O . GLU A 1 387 ? 21.422 -6.433 -21.575 1.00 87.69 387 GLU A O 1
ATOM 3026 N N . ARG A 1 388 ? 23.315 -5.782 -20.581 1.00 86.12 388 ARG A N 1
ATOM 3027 C CA . ARG A 1 388 ? 22.808 -4.457 -20.192 1.00 86.12 388 ARG A CA 1
ATOM 3028 C C . ARG A 1 388 ? 22.357 -3.635 -21.394 1.00 86.12 388 ARG A C 1
ATOM 3030 O O . ARG A 1 388 ? 21.333 -2.963 -21.321 1.00 86.12 388 ARG A O 1
ATOM 3037 N N . LEU A 1 389 ? 23.089 -3.687 -22.509 1.00 88.38 389 LEU A N 1
ATOM 3038 C CA . LEU A 1 389 ? 22.665 -3.028 -23.745 1.00 88.38 389 LEU A CA 1
ATOM 3039 C C . LEU A 1 389 ? 21.377 -3.648 -24.305 1.00 88.38 389 LEU A C 1
ATOM 3041 O O . LEU A 1 389 ? 20.489 -2.910 -24.724 1.00 88.38 389 LEU A O 1
ATOM 3045 N N . LYS A 1 390 ? 21.249 -4.981 -24.287 1.00 88.38 390 LYS A N 1
ATOM 3046 C CA . LYS A 1 390 ? 20.022 -5.670 -24.717 1.00 88.38 390 LYS A CA 1
ATOM 3047 C C . LYS A 1 390 ? 18.815 -5.272 -23.870 1.00 88.38 390 LYS A C 1
ATOM 3049 O O . LYS A 1 390 ? 17.744 -5.025 -24.420 1.00 88.38 390 LYS A O 1
ATOM 3054 N N . MET A 1 391 ? 18.992 -5.174 -22.555 1.00 84.44 391 MET A N 1
ATOM 3055 C CA . MET A 1 391 ? 17.940 -4.741 -21.635 1.00 84.44 391 MET A CA 1
ATOM 3056 C C . MET A 1 391 ? 17.556 -3.275 -21.869 1.00 84.44 391 MET A C 1
ATOM 3058 O O . MET A 1 391 ? 16.367 -2.967 -21.960 1.00 84.44 391 MET A O 1
ATOM 3062 N N . ALA A 1 392 ? 18.552 -2.399 -22.044 1.00 87.81 392 ALA A N 1
ATOM 3063 C CA . ALA A 1 392 ? 18.365 -0.956 -22.184 1.00 87.81 392 ALA A CA 1
ATOM 3064 C C . ALA A 1 392 ? 17.811 -0.500 -23.545 1.00 87.81 392 ALA A C 1
ATOM 3066 O O . ALA A 1 392 ? 17.230 0.582 -23.626 1.00 87.81 392 ALA A O 1
ATOM 3067 N N . TYR A 1 393 ? 17.983 -1.297 -24.604 1.00 88.62 393 TYR A N 1
ATOM 3068 C CA . TYR A 1 393 ? 17.586 -0.943 -25.969 1.00 88.62 393 TYR A CA 1
ATOM 3069 C C . TYR A 1 393 ? 16.108 -0.489 -26.051 1.00 88.62 393 TYR A C 1
ATOM 3071 O O . TYR A 1 393 ? 15.245 -1.161 -25.486 1.00 88.62 393 TYR A O 1
ATOM 3079 N N . PRO A 1 394 ? 15.774 0.628 -26.728 1.00 88.25 394 PRO A N 1
ATOM 3080 C CA . PRO A 1 394 ? 16.606 1.390 -27.664 1.00 88.25 394 PRO A CA 1
ATOM 3081 C C . PRO A 1 394 ? 17.477 2.468 -27.000 1.00 88.25 394 PRO A C 1
ATOM 3083 O O . PRO A 1 394 ? 18.168 3.220 -27.682 1.00 88.25 394 PRO A O 1
ATOM 3086 N N . PHE A 1 395 ? 17.478 2.560 -25.672 1.00 88.19 395 PHE A N 1
ATOM 3087 C CA . PHE A 1 395 ? 18.253 3.559 -24.947 1.00 88.19 395 PHE A CA 1
ATOM 3088 C C . PHE A 1 395 ? 19.694 3.102 -24.713 1.00 88.19 395 PHE A C 1
ATOM 3090 O O . PHE A 1 395 ? 19.987 1.925 -24.502 1.00 88.19 395 PHE A O 1
ATOM 3097 N N . HIS A 1 396 ? 20.615 4.065 -24.682 1.00 86.94 396 HIS A N 1
ATOM 3098 C CA . HIS A 1 396 ? 21.981 3.792 -24.252 1.00 86.94 396 HIS A CA 1
ATOM 3099 C C . HIS A 1 396 ? 22.008 3.559 -22.726 1.00 86.94 396 HIS A C 1
ATOM 3101 O O . HIS A 1 396 ? 21.511 4.419 -21.991 1.00 86.94 396 HIS A O 1
ATOM 3107 N N . PRO A 1 397 ? 22.624 2.475 -22.209 1.00 85.94 397 PRO A N 1
ATOM 3108 C CA . PRO A 1 397 ? 22.606 2.157 -20.775 1.00 85.94 397 PRO A CA 1
ATOM 3109 C C . PRO A 1 397 ? 23.174 3.295 -19.912 1.00 85.94 397 PRO A C 1
ATOM 3111 O O . PRO A 1 397 ? 22.610 3.649 -18.883 1.00 85.94 397 PRO A O 1
ATOM 3114 N N . ASP A 1 398 ? 24.237 3.956 -20.373 1.00 82.94 398 ASP A N 1
ATOM 3115 C CA . ASP A 1 398 ? 24.824 5.101 -19.665 1.00 82.94 398 ASP A CA 1
ATOM 3116 C C . ASP A 1 398 ? 23.886 6.299 -19.544 1.00 82.94 398 ASP A C 1
ATOM 3118 O O . ASP A 1 398 ? 23.978 7.048 -18.572 1.00 82.94 398 ASP A O 1
ATOM 3122 N N . LEU A 1 399 ? 23.009 6.503 -20.530 1.00 85.19 399 LEU A N 1
ATOM 3123 C CA . LEU A 1 399 ? 22.024 7.574 -20.482 1.00 85.19 399 LEU A CA 1
ATOM 3124 C C . LEU A 1 399 ? 21.073 7.316 -19.311 1.00 85.19 399 LEU A C 1
ATOM 3126 O O . LEU A 1 399 ? 20.876 8.197 -18.474 1.00 85.19 399 LEU A O 1
ATOM 3130 N N . LEU A 1 400 ? 20.581 6.080 -19.194 1.00 83.25 400 LEU A N 1
ATOM 3131 C CA . LEU A 1 400 ? 19.745 5.652 -18.076 1.00 83.25 400 LEU A CA 1
ATOM 3132 C C . LEU A 1 400 ? 20.490 5.807 -16.738 1.00 83.25 400 LEU A C 1
ATOM 3134 O O . LEU A 1 400 ? 19.990 6.474 -15.833 1.00 83.25 400 LEU A O 1
ATOM 3138 N N . ASP A 1 401 ? 21.732 5.322 -16.638 1.00 80.12 401 ASP A N 1
ATOM 3139 C CA . ASP A 1 401 ? 22.549 5.434 -15.417 1.00 80.12 401 ASP A CA 1
ATOM 3140 C C . ASP A 1 401 ? 22.732 6.892 -14.951 1.00 80.12 401 ASP A C 1
ATOM 3142 O O . ASP A 1 401 ? 22.786 7.182 -13.752 1.00 80.12 401 ASP A O 1
ATOM 3146 N N . ARG A 1 402 ? 22.866 7.841 -15.886 1.00 81.31 402 ARG A N 1
ATOM 3147 C CA . ARG A 1 402 ? 23.058 9.262 -15.556 1.00 81.31 402 ARG A CA 1
ATOM 3148 C C . ARG A 1 402 ? 21.765 9.929 -15.116 1.00 81.31 402 ARG A C 1
ATOM 3150 O O . ARG A 1 402 ? 21.777 10.609 -14.088 1.00 81.31 402 ARG A O 1
ATOM 3157 N N . PHE A 1 403 ? 20.686 9.721 -15.862 1.00 75.44 403 PHE A N 1
ATOM 3158 C CA . PHE A 1 403 ? 19.391 10.332 -15.577 1.00 75.44 403 PHE A CA 1
ATOM 3159 C C . PHE A 1 403 ? 18.759 9.797 -14.291 1.00 75.44 403 PHE A C 1
ATOM 3161 O O . PHE A 1 403 ? 18.153 10.558 -13.542 1.00 75.44 403 PHE A O 1
ATOM 3168 N N . PHE A 1 404 ? 18.943 8.510 -14.013 1.00 68.44 404 PHE A N 1
ATOM 3169 C CA . PHE A 1 404 ? 18.296 7.830 -12.893 1.00 68.44 404 PHE A CA 1
ATOM 3170 C C . PHE A 1 404 ? 19.246 7.457 -11.753 1.00 68.44 404 PHE A C 1
ATOM 3172 O O . PHE A 1 404 ? 18.837 6.858 -10.763 1.00 68.44 404 PHE A O 1
ATOM 3179 N N . GLY A 1 405 ? 20.521 7.815 -11.890 1.00 72.25 405 GLY A N 1
ATOM 3180 C CA . GLY A 1 405 ? 21.463 7.891 -10.783 1.00 72.25 405 GLY A CA 1
ATOM 3181 C C . GLY A 1 405 ? 21.661 9.339 -10.350 1.00 72.25 405 GLY A C 1
ATOM 3182 O O . GLY A 1 405 ? 21.046 9.818 -9.411 1.00 72.25 405 GLY A O 1
ATOM 3183 N N . LYS A 1 406 ? 22.537 10.059 -11.054 1.00 65.69 406 LYS A N 1
ATOM 3184 C CA . LYS A 1 406 ? 23.049 11.359 -10.585 1.00 65.69 406 LYS A CA 1
ATOM 3185 C C . LYS A 1 406 ? 22.044 12.507 -10.673 1.00 65.69 406 LYS A C 1
ATOM 3187 O O . LYS A 1 406 ? 22.184 13.481 -9.946 1.00 65.69 406 LYS A O 1
ATOM 3192 N N . TRP A 1 407 ? 21.097 12.454 -11.607 1.00 67.56 407 TRP A N 1
ATOM 3193 C CA . TRP A 1 407 ? 20.159 13.562 -11.829 1.00 67.56 407 TRP A CA 1
ATOM 3194 C C . TRP A 1 407 ? 18.935 13.507 -10.917 1.00 67.56 407 TRP A C 1
ATOM 3196 O O . TRP A 1 407 ? 18.381 14.552 -10.588 1.00 67.56 407 TRP A O 1
ATOM 3206 N N . THR A 1 408 ? 18.535 12.320 -10.457 1.00 60.94 408 THR A N 1
ATOM 3207 C CA . THR A 1 408 ? 17.487 12.178 -9.435 1.00 60.94 408 THR A CA 1
ATOM 3208 C C . THR A 1 408 ? 17.903 12.740 -8.076 1.00 60.94 408 THR A C 1
ATOM 3210 O O . THR A 1 408 ? 17.027 13.092 -7.289 1.00 60.94 408 THR A O 1
ATOM 3213 N N . ASP A 1 409 ? 19.210 12.877 -7.839 1.00 62.31 409 ASP A N 1
ATOM 3214 C CA . ASP A 1 409 ? 19.789 13.461 -6.624 1.00 62.31 409 ASP A CA 1
ATOM 3215 C C . ASP A 1 409 ? 19.810 15.004 -6.642 1.00 62.31 409 ASP A C 1
ATOM 3217 O O . ASP A 1 409 ? 20.206 15.627 -5.662 1.00 62.31 409 ASP A O 1
ATOM 3221 N N . LEU A 1 410 ? 19.407 15.649 -7.747 1.00 66.88 410 LEU A N 1
ATOM 3222 C CA . LEU A 1 410 ? 19.364 17.110 -7.850 1.00 66.88 410 LEU A CA 1
ATOM 3223 C C . LEU A 1 410 ? 18.090 17.675 -7.201 1.00 66.88 410 LEU A C 1
ATOM 3225 O O . LEU A 1 410 ? 16.981 17.407 -7.660 1.00 66.88 410 LEU A O 1
ATOM 3229 N N . ASP A 1 411 ? 18.256 18.549 -6.205 1.00 48.62 411 ASP A N 1
ATOM 3230 C CA . ASP A 1 411 ? 17.173 19.090 -5.360 1.00 48.62 411 ASP A CA 1
ATOM 3231 C C . ASP A 1 411 ? 16.045 19.827 -6.115 1.00 48.62 411 ASP A C 1
ATOM 3233 O O . ASP A 1 411 ? 14.898 19.870 -5.664 1.00 48.62 411 ASP A O 1
ATOM 3237 N N . GLN A 1 412 ? 16.355 20.427 -7.270 1.00 57.62 412 GLN A N 1
ATOM 3238 C CA . GLN A 1 412 ? 15.388 21.161 -8.104 1.00 57.62 412 GLN A CA 1
ATOM 3239 C C . GLN A 1 412 ? 14.848 20.338 -9.277 1.00 57.62 412 GLN A C 1
ATOM 3241 O O . GLN A 1 412 ? 13.942 20.779 -9.986 1.00 57.62 412 GLN A O 1
ATOM 3246 N N . PHE A 1 413 ? 15.407 19.154 -9.516 1.00 59.38 413 PHE A N 1
ATOM 3247 C CA . PHE A 1 413 ? 14.959 18.303 -10.600 1.00 59.38 413 PHE A CA 1
ATOM 3248 C C . PHE A 1 413 ? 13.708 17.553 -10.147 1.00 59.38 413 PHE A C 1
ATOM 3250 O O . PHE A 1 413 ? 13.670 16.992 -9.053 1.00 59.38 413 PHE A O 1
ATOM 3257 N N . GLN A 1 414 ? 12.664 17.518 -10.982 1.00 55.22 414 GLN A N 1
ATOM 3258 C CA . GLN A 1 414 ? 11.408 16.817 -10.674 1.00 55.22 414 GLN A CA 1
ATOM 3259 C C . GLN A 1 414 ? 11.570 15.287 -10.758 1.00 55.22 414 GLN A C 1
ATOM 3261 O O . GLN A 1 414 ? 10.761 14.624 -11.410 1.00 55.22 414 GLN A O 1
ATOM 3266 N N . ARG A 1 415 ? 12.634 14.740 -10.142 1.00 66.50 415 ARG A N 1
ATOM 3267 C CA . ARG A 1 415 ? 13.102 13.347 -10.164 1.00 66.50 415 ARG A CA 1
ATOM 3268 C C . ARG A 1 415 ? 12.656 12.659 -11.455 1.00 66.50 415 ARG A C 1
ATOM 3270 O O . ARG A 1 415 ? 12.960 13.106 -12.557 1.00 66.50 415 ARG A O 1
ATOM 3277 N N . THR A 1 416 ? 11.821 11.645 -11.322 1.00 57.19 416 THR A N 1
ATOM 3278 C CA . THR A 1 416 ? 11.301 10.845 -12.422 1.00 57.19 416 THR A CA 1
ATOM 3279 C C . THR A 1 416 ? 10.453 11.604 -13.435 1.00 57.19 416 THR A C 1
ATOM 3281 O O . THR A 1 416 ? 10.547 11.322 -14.626 1.00 57.19 416 THR A O 1
ATOM 3284 N N . ARG A 1 417 ? 9.611 12.551 -13.007 1.00 66.06 417 ARG A N 1
ATOM 3285 C CA . ARG A 1 417 ? 8.784 13.324 -13.947 1.00 66.06 417 ARG A CA 1
ATOM 3286 C C . ARG A 1 417 ? 9.668 14.170 -14.857 1.00 66.06 417 ARG A C 1
ATOM 3288 O O . ARG A 1 417 ? 9.433 14.206 -16.061 1.00 66.06 417 ARG A O 1
ATOM 3295 N N . GLY A 1 418 ? 10.708 14.773 -14.283 1.00 71.44 418 GLY A N 1
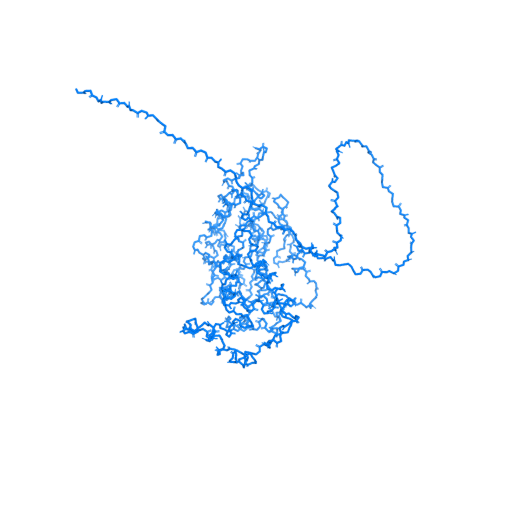ATOM 3296 C CA . GLY A 1 418 ? 11.739 15.492 -15.021 1.00 71.44 418 GLY A CA 1
ATOM 3297 C C . GLY A 1 418 ? 12.464 14.583 -16.009 1.00 71.44 418 GLY A C 1
ATOM 3298 O O . GLY A 1 418 ? 12.611 14.957 -17.171 1.00 71.44 418 GLY A O 1
ATOM 3299 N N . VAL A 1 419 ? 12.842 13.365 -15.594 1.00 75.06 419 VAL A N 1
ATOM 3300 C CA . VAL A 1 419 ? 13.484 12.404 -16.507 1.00 75.06 419 VAL A CA 1
ATOM 3301 C C . VAL A 1 419 ? 12.557 12.030 -17.663 1.00 75.06 419 VAL A C 1
ATOM 3303 O O . VAL A 1 419 ? 12.943 12.168 -18.818 1.00 75.06 419 VAL A O 1
ATOM 3306 N N . LEU A 1 420 ? 11.326 11.603 -17.374 1.00 74.81 420 LEU A N 1
ATOM 3307 C CA . LEU A 1 420 ? 10.363 11.175 -18.393 1.00 74.81 420 LEU A CA 1
ATOM 3308 C C . LEU A 1 420 ? 10.054 12.283 -19.394 1.00 74.81 420 LEU A C 1
ATOM 3310 O O . LEU A 1 420 ? 10.033 12.037 -20.596 1.00 74.81 420 LEU A O 1
ATOM 3314 N N . GLN A 1 421 ? 9.844 13.506 -18.905 1.00 78.69 421 GLN A N 1
ATOM 3315 C CA . GLN A 1 421 ? 9.633 14.663 -19.765 1.00 78.69 421 GLN A CA 1
ATOM 3316 C C . GLN A 1 421 ? 10.859 14.929 -20.642 1.00 78.69 421 GLN A C 1
ATOM 3318 O O . GLN A 1 421 ? 10.703 15.196 -21.830 1.00 78.69 421 GLN A O 1
ATOM 3323 N N . THR A 1 422 ? 12.066 14.806 -20.085 1.00 83.88 422 THR A N 1
ATOM 3324 C CA . THR A 1 422 ? 13.309 14.976 -20.847 1.00 83.88 422 THR A CA 1
ATOM 3325 C C . THR A 1 422 ? 13.448 13.908 -21.932 1.00 83.88 422 THR A C 1
ATOM 3327 O O . THR A 1 422 ? 13.732 14.258 -23.072 1.00 83.88 422 THR A O 1
ATOM 3330 N N . PHE A 1 423 ? 13.180 12.633 -21.629 1.00 85.81 423 PHE A N 1
ATOM 3331 C CA . PHE A 1 423 ? 13.187 11.565 -22.634 1.00 85.81 423 PHE A CA 1
ATOM 3332 C C . PHE A 1 423 ? 12.133 11.795 -23.717 1.00 85.81 423 PHE A C 1
ATOM 3334 O O . PHE A 1 423 ? 12.447 11.694 -24.895 1.00 85.81 423 PHE A O 1
ATOM 3341 N N . ALA A 1 424 ? 10.905 12.155 -23.338 1.00 84.81 424 ALA A N 1
ATOM 3342 C CA . ALA A 1 424 ? 9.843 12.443 -24.297 1.00 84.81 424 ALA A CA 1
ATOM 3343 C C . ALA A 1 424 ? 10.208 13.612 -25.226 1.00 84.81 424 ALA A C 1
ATOM 3345 O O . ALA A 1 424 ? 9.952 13.552 -26.426 1.00 84.81 424 ALA A O 1
ATOM 3346 N N . MET A 1 425 ? 10.830 14.666 -24.688 1.00 87.31 425 MET A N 1
ATOM 3347 C CA . MET A 1 425 ? 11.322 15.792 -25.483 1.00 87.31 425 MET A CA 1
ATOM 3348 C C . MET A 1 425 ? 12.468 15.377 -26.408 1.00 87.31 425 MET A C 1
ATOM 3350 O O . MET A 1 425 ? 12.442 15.737 -27.579 1.00 87.31 425 MET A O 1
ATOM 3354 N N . ALA A 1 426 ? 13.439 14.612 -25.902 1.00 88.12 426 ALA A N 1
ATOM 3355 C CA . ALA A 1 426 ? 14.576 14.144 -26.687 1.00 88.12 426 ALA A CA 1
ATOM 3356 C C . ALA A 1 426 ? 14.143 13.210 -27.824 1.00 88.12 426 ALA A C 1
ATOM 3358 O O . ALA A 1 426 ? 14.600 13.383 -28.945 1.00 88.12 426 ALA A O 1
ATOM 3359 N N . LEU A 1 427 ? 13.227 12.271 -27.566 1.00 87.44 427 LEU A N 1
ATOM 3360 C CA . LEU A 1 427 ? 12.695 11.377 -28.598 1.00 87.44 427 LEU A CA 1
ATOM 3361 C C . LEU A 1 427 ? 11.880 12.133 -29.649 1.00 87.44 427 LEU A C 1
ATOM 3363 O O . LEU A 1 427 ? 12.024 11.860 -30.832 1.00 87.44 427 LEU A O 1
ATOM 3367 N N . ARG A 1 428 ? 11.067 13.116 -29.240 1.00 87.38 428 ARG A N 1
ATOM 3368 C CA . ARG A 1 428 ? 10.310 13.955 -30.183 1.00 87.38 428 ARG A CA 1
ATOM 3369 C C . ARG A 1 428 ? 11.219 14.833 -31.046 1.00 87.38 428 ARG A C 1
ATOM 3371 O O . ARG A 1 428 ? 10.890 15.121 -32.190 1.00 87.38 428 ARG A O 1
ATOM 3378 N N . ASP A 1 429 ? 12.342 15.291 -30.500 1.00 90.25 429 ASP A N 1
ATOM 3379 C CA . ASP A 1 429 ? 13.356 15.994 -31.288 1.00 90.25 429 ASP A CA 1
ATOM 3380 C C . ASP A 1 429 ? 14.054 15.035 -32.265 1.00 90.25 429 ASP A C 1
ATOM 3382 O O . ASP A 1 429 ? 14.165 15.343 -33.454 1.00 90.25 429 ASP A O 1
ATOM 3386 N N . ALA A 1 430 ? 14.437 13.851 -31.769 1.00 88.38 430 ALA A N 1
ATOM 3387 C CA . ALA A 1 430 ? 15.100 12.796 -32.528 1.00 88.38 430 ALA A CA 1
ATOM 3388 C C . ALA A 1 430 ? 14.246 12.256 -33.679 1.00 88.38 430 ALA A C 1
ATOM 339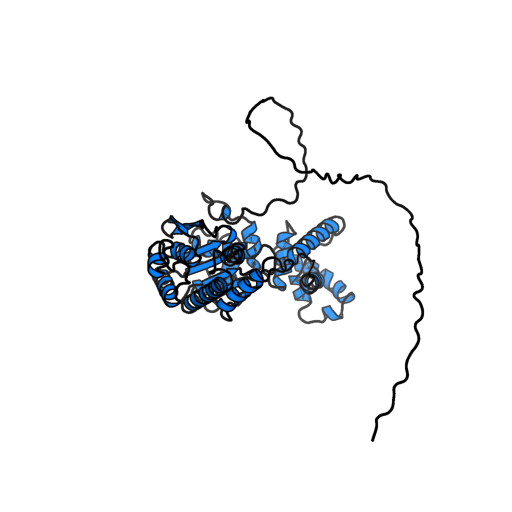0 O O . ALA A 1 430 ? 14.796 11.949 -34.727 1.00 88.38 430 ALA A O 1
ATOM 3391 N N . GLU A 1 431 ? 12.919 12.223 -33.543 1.00 84.81 431 GLU A N 1
ATOM 3392 C CA . GLU A 1 431 ? 11.980 11.781 -34.588 1.00 84.81 431 GLU A CA 1
ATOM 3393 C C . GLU A 1 431 ? 12.237 12.445 -35.954 1.00 84.81 431 GLU A C 1
ATOM 3395 O O . GLU A 1 431 ? 12.021 11.837 -36.999 1.00 84.81 431 GLU A O 1
ATOM 3400 N N . ASN A 1 432 ? 12.748 13.680 -35.965 1.00 86.25 432 ASN A N 1
ATOM 3401 C CA . ASN A 1 432 ? 13.002 14.415 -37.204 1.00 86.25 432 ASN A CA 1
ATOM 3402 C C . ASN A 1 432 ? 14.274 13.976 -37.948 1.00 86.25 432 ASN A C 1
ATOM 3404 O O . ASN A 1 432 ? 14.459 14.379 -39.097 1.00 86.25 432 ASN A O 1
ATOM 3408 N N . TRP A 1 433 ? 15.184 13.243 -37.301 1.00 90.44 433 TRP A N 1
ATOM 3409 C CA . TRP A 1 433 ? 16.515 12.959 -37.850 1.00 90.44 433 TRP A CA 1
ATOM 3410 C C . TRP A 1 433 ? 17.083 11.571 -37.524 1.00 90.44 433 TRP A C 1
ATOM 3412 O O . TRP A 1 433 ? 18.064 11.167 -38.150 1.00 90.44 433 TRP A O 1
ATOM 3422 N N . ASP A 1 434 ? 16.515 10.841 -36.568 1.00 86.19 434 ASP A N 1
ATOM 3423 C CA . ASP A 1 434 ? 16.976 9.517 -36.170 1.00 86.19 434 ASP A CA 1
ATOM 3424 C C . ASP A 1 434 ? 16.259 8.427 -36.974 1.00 86.19 434 ASP A C 1
ATOM 3426 O O . ASP A 1 434 ? 15.104 8.088 -36.731 1.00 86.19 434 ASP A O 1
ATOM 3430 N N . GLU A 1 435 ? 16.971 7.866 -37.948 1.00 84.50 435 GLU A N 1
ATOM 3431 C CA . GLU A 1 435 ? 16.519 6.725 -38.754 1.00 84.50 435 GLU A CA 1
ATOM 3432 C C . GLU A 1 435 ? 16.917 5.376 -38.124 1.00 84.50 435 GLU A C 1
ATOM 3434 O O . GLU A 1 435 ? 16.863 4.329 -38.781 1.00 84.50 435 GLU A O 1
ATOM 3439 N N . SER A 1 436 ? 17.382 5.380 -36.868 1.00 82.81 436 SER A N 1
ATOM 3440 C CA . SER A 1 436 ? 17.780 4.156 -36.182 1.00 82.81 436 SER A CA 1
ATOM 3441 C C . SER A 1 436 ? 16.585 3.213 -36.023 1.00 82.81 436 SER A C 1
ATOM 3443 O O . SER A 1 436 ? 15.486 3.640 -35.669 1.00 82.81 436 SER A O 1
ATOM 3445 N N . PRO A 1 437 ? 16.780 1.908 -36.260 1.00 80.25 437 PRO A N 1
ATOM 3446 C CA . PRO A 1 437 ? 15.711 0.938 -36.099 1.00 80.25 437 PRO A CA 1
ATOM 3447 C C . PRO A 1 437 ? 15.322 0.792 -34.623 1.00 80.25 437 PRO A C 1
ATOM 3449 O O . PRO A 1 437 ? 16.195 0.808 -33.745 1.00 80.25 437 PRO A O 1
ATOM 3452 N N . LEU A 1 438 ? 14.020 0.615 -34.382 1.00 77.69 438 LEU A N 1
ATOM 3453 C CA . LEU A 1 438 ? 13.426 0.265 -33.087 1.00 77.69 438 LEU A CA 1
ATOM 3454 C C . LEU A 1 438 ? 13.282 -1.241 -32.895 1.00 77.69 438 LEU A C 1
ATOM 3456 O O . LEU A 1 438 ? 13.157 -1.969 -33.908 1.00 77.69 438 LEU A O 1
#

Foldseek 3Di:
DDDDDDDDDDDDDDDDDDDDDDDDDDDDDDDDDDDDDDDDDDDDDDDDDDDDDDDDDDDDDDDDDDDPDDDDDPPLVVVVDDPDDDDPDVVLLLQLVFAPCLQQQCLFVLHPNHALAAAEEEQAPPRQSSSVVVVVCLQDCFVNPPCVRPSNVVNCVVSVHPGTHHAQEQADALVPADQPFGDWAADPVGDIDGDRAPQQSRQCSQHNPVSCVLQVLPVVDPPVLAAGALVSLLVSQVVSVVVVGGYEYHAHPVLVSLCVQAPDDPVNPDPCHHPVSLLRLLRNLQSNLSSSVPHSRYHYYYHLDQDQPVDPDPRSVSSSVSNDNSNPPSYDHDHSGDLLCVLSSLCSVQDPDDDPDLVVCVVLLVVCLVVCCVVCVPQSPDPCSSVCCSSNPPDDSVLSCCLSPVVLPDSPQPRNVNSSVVVNVVVVVCVVPPPRDD

Radius of gyration: 29.19 Å; chains: 1; bounding box: 88×68×76 Å

Secondary structure (DSSP, 8-state):
-PPPPP--------PPP---------------PPPP--------------------------------S---SSHHHHGGG--SS----HHHHHSGGGS--HHHHHHHHT-TT--SEEEE--SSTTHHHHHHHHHHHHHH-GGGS-TTSHHHHHHHHHTT-SSPPPEEEEEEEGGG-BTTTBEEEE-TT--EEEE-SHHHHHHHHHHTHHHHHHHT--TTSTTTTSPPPHHHHHHHHHHHHTTTSEEEEEEESHHHHHHHHHSPPTTS--TTSTHHHHHHHHHHHHHHHHHHHHSSS-EEEE--PPS-TTS--HHHHHHHHHHHHHHGGGSEEE-SS-TTTHHHHHHHHH-SS---SHHHHHHHHHHHHHHHHHH-TTGGGSTTHHHHHHHHTTS-HHHHHIIIIITTT-TTS-HHHHHHHHHHHHHHHHTTT-----

Sequence (438 aa):
MKPPPPSGPQSTPETGSSSSETPCYPWGRHSYRPPCVGICPANANGSLRCREPLRSNDRRQECRRHDSVELHKDRVRENLAFRHGRVVAPDVVAFVRALDLDPVIHRLARLPGGESIINIAQTFGGGKSHTETALYYLTTLGSDLPKEETSVGTILNEAQLSDPPQACVAAVSFDKVDWVKGCDVRSPKGEMHSFRMPWNLIAWQLLGQRGIEILARDEGQPDFDTPPADTLWAQLLSEVEATGHGALILIDEFLMWAHDAASPDPTGQRQDRGPVWYDRFKNFFQRLSQAVESSSRSCLVVSLLATDPQKNDEVGKAILSASNNGLNRQASLQSPVEKDDLAELLRRRLFEVFPENPADREKHIAAFWPRMKAVDGVRAKLPDSLERLKMAYPFHPDLLDRFFGKWTDLDQFQRTRGVLQTFAMALRDAENWDESPL